Protein AF-A0AA86V4P4-F1 (afdb_monomer_lite)

Secondary structure (DSSP, 8-state):
---------------HHHHHHHIIIIIHHHHHHTS-HHHHT-HHHHHHHHHHHH-S-TT-S--HHHHHHHHHHHHHHHHHHHHHHHHHHHHHHHHHHHHHHHH-TGGGG-HHHHHHHHHHHHHHHHHHHHHHHHHHHHHHHHHHHT--HHHHHTS-----------TT-HHHHHHHHHHHHHHHHHHHHHHHHHHHHHHHHHHHIIIIIHHHHHHHHHHHHHHHHHHHHH-HHHHHHHTPPPHHHHHHHHHHHHHHHHHHHHHHHHHHS-HHHHHHHHHHHHT--------------------------------------------------------------PPP----PPP-PPPPPS-TGGG---PPPHHHHHHHHHHHHHTPPPPTT--SHHHHHHHHHHHHHHHHHHHHHHHHHHHHHHSPPTTTS-HHHHHHHHHHH-SSHHHHHHHHHHHHHHHHHHHHHHHHHHHHH-SSHHHHHHHHHHHHHHHHHHHHHHHHHHHHHHHHHHHHHTSPPPPSSS-EEEEE-STTSSHHHHHHHH-SSPPEEE--TT-SSPEEEEEEEETTEEEEEEEPPPP-SS-GGG--HHHHHHHHHHHHS-EEEEEEE-TTSTTSS-HHHHHHHHHHHHHHTTTS-EEEEE--GGG--S-------SS--HHHHHHHHHHHH-STTPEE--TTT-TTHHHHHHHHHHHHHHHHHHHHHHHHHH--

Structure (mmCIF, N/CA/C/O backbone):
data_AF-A0AA86V4P4-F1
#
_entry.id   AF-A0AA86V4P4-F1
#
loop_
_atom_site.group_PDB
_atom_site.id
_atom_site.type_symbol
_atom_site.label_atom_id
_atom_site.label_alt_id
_atom_site.label_comp_id
_atom_site.label_asym_id
_atom_site.label_entity_id
_atom_site.label_seq_id
_atom_site.pdbx_PDB_ins_code
_atom_site.Cartn_x
_atom_site.Cartn_y
_atom_site.Cartn_z
_atom_site.occupancy
_atom_site.B_iso_or_equiv
_atom_site.auth_seq_id
_atom_site.auth_comp_id
_atom_site.auth_asym_id
_atom_site.auth_atom_id
_atom_site.pdbx_PDB_model_num
ATOM 1 N N . MET A 1 1 ? 21.055 39.978 -2.920 1.00 34.50 1 MET A N 1
ATOM 2 C CA . MET A 1 1 ? 21.758 38.791 -3.452 1.00 34.50 1 MET A CA 1
ATOM 3 C C . MET A 1 1 ? 23.199 38.725 -2.942 1.00 34.50 1 MET A C 1
ATOM 5 O O . MET A 1 1 ? 24.037 38.135 -3.592 1.00 34.50 1 MET A O 1
ATOM 9 N N . GLU A 1 2 ? 23.470 39.254 -1.750 1.00 29.42 2 GLU A N 1
ATOM 10 C CA . GLU A 1 2 ? 24.716 39.113 -0.994 1.00 29.42 2 GLU A CA 1
ATOM 11 C C . GLU A 1 2 ? 24.287 39.222 0.473 1.00 29.42 2 GLU A C 1
ATOM 13 O O . GLU A 1 2 ? 23.502 40.114 0.776 1.00 29.42 2 GLU A O 1
ATOM 18 N N . MET A 1 3 ? 24.691 38.255 1.305 1.00 29.14 3 MET A N 1
ATOM 19 C CA . MET A 1 3 ? 24.527 38.118 2.777 1.00 29.14 3 MET A CA 1
ATOM 20 C C . MET A 1 3 ? 24.176 36.669 3.181 1.00 29.14 3 MET A C 1
ATOM 22 O O . MET A 1 3 ? 23.287 36.419 3.989 1.00 29.14 3 MET A O 1
ATOM 26 N N . PHE A 1 4 ? 24.880 35.684 2.616 1.00 30.17 4 PHE A N 1
ATOM 27 C CA . PHE A 1 4 ? 24.823 34.284 3.059 1.00 30.17 4 PHE A CA 1
ATOM 28 C C . PHE A 1 4 ? 26.221 33.658 3.039 1.00 30.17 4 PHE A C 1
ATOM 30 O O . PHE A 1 4 ? 26.453 32.643 2.398 1.00 30.17 4 PHE A O 1
ATOM 37 N N . PHE A 1 5 ? 27.182 34.267 3.730 1.00 41.94 5 PHE A N 1
ATOM 38 C CA . PHE A 1 5 ? 28.442 33.598 4.051 1.00 41.94 5 PHE A CA 1
ATOM 39 C C . PHE A 1 5 ? 28.986 34.130 5.370 1.00 41.94 5 PHE A C 1
ATOM 41 O O . PHE A 1 5 ? 29.555 35.211 5.401 1.00 41.94 5 PHE A O 1
ATOM 48 N N . GLN A 1 6 ? 28.823 33.350 6.441 1.00 30.56 6 GLN A N 1
ATOM 49 C CA . GLN A 1 6 ? 29.842 33.168 7.478 1.00 30.56 6 GLN A CA 1
ATOM 50 C C . GLN A 1 6 ? 29.371 32.131 8.501 1.00 30.56 6 GLN A C 1
ATOM 52 O O . GLN A 1 6 ? 28.444 32.376 9.262 1.00 30.56 6 GLN A O 1
ATOM 57 N N . GLN A 1 7 ? 30.016 30.965 8.469 1.00 31.89 7 GLN A N 1
ATOM 58 C CA . GLN A 1 7 ? 30.629 30.276 9.611 1.00 31.89 7 GLN A CA 1
ATOM 59 C C . GLN A 1 7 ? 31.214 28.962 9.068 1.00 31.89 7 GLN A C 1
ATOM 61 O O . GLN A 1 7 ? 30.489 28.045 8.689 1.00 31.89 7 GLN A O 1
ATOM 66 N N . GLN A 1 8 ? 32.540 28.927 8.920 1.00 30.81 8 GLN A N 1
ATOM 67 C CA . GLN A 1 8 ? 33.290 27.733 8.538 1.00 30.81 8 GLN A CA 1
ATOM 68 C C . GLN A 1 8 ? 33.701 26.986 9.810 1.00 30.81 8 GLN A C 1
ATOM 70 O O . GLN A 1 8 ? 34.568 27.448 10.545 1.00 30.81 8 GLN A O 1
ATOM 75 N N . GLU A 1 9 ? 33.092 25.826 10.040 1.00 27.73 9 GLU A N 1
ATOM 76 C CA . GLU A 1 9 ? 33.620 24.769 10.909 1.00 27.73 9 GLU A CA 1
ATOM 77 C C . GLU A 1 9 ? 34.351 23.706 10.058 1.00 27.73 9 GLU A C 1
ATOM 79 O O . GLU A 1 9 ? 34.077 23.582 8.857 1.00 27.73 9 GLU A O 1
ATOM 84 N N . PRO A 1 10 ? 35.311 22.950 10.630 1.00 30.06 10 PRO A N 1
ATOM 85 C CA . PRO A 1 10 ? 36.242 22.120 9.868 1.00 30.06 10 PRO A CA 1
ATOM 86 C C . PRO A 1 10 ? 35.530 20.993 9.103 1.00 30.06 10 PRO A C 1
ATOM 88 O O . PRO A 1 10 ? 34.773 20.194 9.654 1.00 30.06 10 PRO A O 1
ATOM 91 N N . VAL A 1 11 ? 35.792 20.928 7.794 1.00 34.50 11 VAL A N 1
ATOM 92 C CA . VAL A 1 11 ? 35.117 20.043 6.835 1.00 34.50 11 VAL A CA 1
ATOM 93 C C . VAL A 1 11 ? 35.563 18.589 7.020 1.00 34.50 11 VAL A C 1
ATOM 95 O O . VAL A 1 11 ? 36.499 18.113 6.378 1.00 34.50 11 VAL A O 1
ATOM 98 N N . ILE A 1 12 ? 34.837 17.847 7.854 1.00 33.47 12 ILE A N 1
ATOM 99 C CA . ILE A 1 12 ? 34.784 16.383 7.778 1.00 33.47 12 ILE A CA 1
ATOM 100 C C . ILE A 1 12 ? 34.126 16.031 6.433 1.00 33.47 12 ILE A C 1
ATOM 102 O O . ILE A 1 12 ? 33.019 16.489 6.138 1.00 33.47 12 ILE A O 1
ATOM 106 N N . ARG A 1 13 ? 34.823 15.270 5.576 1.00 43.09 13 ARG A N 1
ATOM 107 C CA . ARG A 1 13 ? 34.356 14.882 4.230 1.00 43.09 13 ARG A CA 1
ATOM 108 C C . ARG A 1 13 ? 33.060 14.066 4.324 1.00 43.09 13 ARG A C 1
ATOM 110 O O . ARG A 1 13 ? 33.109 12.856 4.510 1.00 43.09 13 ARG A O 1
ATOM 117 N N . ARG A 1 14 ? 31.906 14.717 4.160 1.00 52.22 14 ARG A N 1
ATOM 118 C CA . ARG A 1 14 ? 30.610 14.032 4.047 1.00 52.22 14 ARG A CA 1
ATOM 119 C C . ARG A 1 14 ? 30.372 13.554 2.603 1.00 52.22 14 ARG A C 1
ATOM 121 O O . ARG A 1 14 ? 30.651 14.325 1.675 1.00 52.22 14 ARG A O 1
ATOM 128 N N . PRO A 1 15 ? 29.875 12.324 2.382 1.00 67.62 15 PRO A N 1
ATOM 129 C CA . PRO A 1 15 ? 29.495 11.830 1.059 1.00 67.62 15 PRO A CA 1
ATOM 130 C C . PRO A 1 15 ? 28.423 12.708 0.387 1.00 67.62 15 PRO A C 1
ATOM 132 O O . PRO A 1 15 ? 27.687 13.450 1.036 1.00 67.62 15 PRO A O 1
ATOM 135 N N . GLY A 1 16 ? 28.343 12.648 -0.949 1.00 72.06 16 GLY A N 1
ATOM 136 C CA . GLY A 1 16 ? 27.436 13.488 -1.746 1.00 72.06 16 GLY A CA 1
ATOM 137 C C . GLY A 1 16 ? 25.956 13.350 -1.368 1.00 72.06 16 GLY A C 1
ATOM 138 O O . GLY A 1 16 ? 25.228 14.340 -1.404 1.00 72.06 16 GLY A O 1
ATOM 139 N N . GLY A 1 17 ? 25.541 12.154 -0.936 1.00 79.12 17 GLY A N 1
ATOM 140 C CA . GLY A 1 17 ? 24.194 11.886 -0.425 1.00 79.12 17 GLY A CA 1
ATOM 141 C C . GLY A 1 17 ? 23.857 12.715 0.815 1.00 79.12 17 GLY A C 1
ATOM 142 O O . GLY A 1 17 ? 22.833 13.387 0.826 1.00 79.12 17 GLY A O 1
ATOM 143 N N . ASP A 1 18 ? 24.745 12.771 1.808 1.00 81.62 18 ASP A N 1
ATOM 144 C CA . ASP A 1 18 ? 24.531 13.525 3.055 1.00 81.62 18 ASP A CA 1
ATOM 145 C C . ASP A 1 18 ? 24.339 15.024 2.812 1.00 81.62 18 ASP A C 1
ATOM 147 O O . ASP A 1 18 ? 23.563 15.689 3.499 1.00 81.62 18 ASP A O 1
ATOM 151 N N . ARG A 1 19 ? 25.036 15.579 1.812 1.00 87.31 19 ARG A N 1
ATOM 152 C CA . ARG A 1 19 ? 24.860 16.984 1.417 1.00 87.31 19 ARG A CA 1
ATOM 153 C C . ARG A 1 19 ? 23.470 17.231 0.841 1.00 87.31 19 ARG A C 1
ATOM 155 O O . ARG A 1 19 ? 22.899 18.278 1.120 1.00 87.31 19 ARG A O 1
ATOM 162 N N . ILE A 1 20 ? 22.937 16.280 0.075 1.00 89.94 20 ILE A N 1
ATOM 163 C CA . ILE A 1 20 ? 21.578 16.339 -0.476 1.00 89.94 20 ILE A CA 1
ATOM 164 C C . ILE A 1 20 ? 20.541 16.155 0.643 1.00 89.94 20 ILE A C 1
ATOM 166 O O . ILE A 1 20 ? 19.600 16.940 0.719 1.00 89.94 20 ILE A O 1
ATOM 170 N N . TYR A 1 21 ? 20.744 15.208 1.566 1.00 88.56 21 TYR A N 1
ATOM 171 C CA . TYR A 1 21 ? 19.884 15.050 2.748 1.00 88.56 21 TYR A CA 1
ATOM 172 C C . TYR A 1 21 ? 19.820 16.331 3.580 1.00 88.56 21 TYR A C 1
ATOM 174 O O . TYR A 1 21 ? 18.742 16.764 3.965 1.00 88.56 21 TYR A O 1
ATOM 182 N N . ASN A 1 22 ? 20.946 17.020 3.768 1.00 89.94 22 ASN A N 1
ATOM 183 C CA . ASN A 1 22 ? 20.970 18.299 4.476 1.00 89.94 22 ASN A CA 1
ATOM 184 C C . ASN A 1 22 ? 20.132 19.399 3.788 1.00 89.94 22 ASN A C 1
ATOM 186 O O . ASN A 1 22 ? 19.549 20.242 4.474 1.00 89.94 22 ASN A O 1
ATOM 190 N N . VAL A 1 23 ? 20.047 19.403 2.451 1.00 91.75 23 VAL A N 1
ATOM 191 C CA . VAL A 1 23 ? 19.159 20.326 1.719 1.00 91.75 23 VAL A CA 1
ATOM 192 C C . VAL A 1 23 ? 17.698 20.043 2.083 1.00 91.75 23 VAL A C 1
ATOM 194 O O . VAL A 1 23 ? 16.950 20.971 2.388 1.00 91.75 23 VAL A O 1
ATOM 197 N N . PHE A 1 24 ? 17.298 18.773 2.118 1.00 93.12 24 PHE A N 1
ATOM 198 C CA . PHE A 1 24 ? 15.903 18.386 2.345 1.00 93.12 24 PHE A CA 1
ATOM 199 C C . PHE A 1 24 ? 15.472 18.390 3.813 1.00 93.12 24 PHE A C 1
ATOM 201 O O . PHE A 1 24 ? 14.353 18.800 4.106 1.00 93.12 24 PHE A O 1
ATOM 208 N N . ASP A 1 25 ? 16.340 17.987 4.736 1.00 89.56 25 ASP A N 1
ATOM 209 C CA . ASP A 1 25 ? 15.973 17.814 6.145 1.00 89.56 25 ASP A CA 1
ATOM 210 C C . ASP A 1 25 ? 16.170 19.094 6.961 1.00 89.56 25 ASP A C 1
ATOM 212 O O . ASP A 1 25 ? 15.455 19.318 7.940 1.00 89.56 25 ASP A O 1
ATOM 216 N N . ASN A 1 26 ? 17.086 19.971 6.530 1.00 89.62 26 ASN A N 1
ATOM 217 C CA . ASN A 1 26 ? 17.422 21.194 7.258 1.00 89.62 26 ASN A CA 1
ATOM 218 C C . ASN A 1 26 ? 17.078 22.462 6.471 1.00 89.62 26 ASN A C 1
ATOM 220 O O . ASN A 1 26 ? 16.344 23.312 6.980 1.00 89.62 26 ASN A O 1
ATOM 224 N N . GLN A 1 27 ? 17.578 22.612 5.239 1.00 91.88 27 GLN A N 1
ATOM 225 C CA . GLN A 1 27 ? 17.449 23.877 4.500 1.00 91.88 27 GLN A CA 1
ATOM 226 C C . GLN A 1 27 ? 16.012 24.146 4.042 1.00 91.88 27 GLN A C 1
ATOM 228 O O . GLN A 1 27 ? 15.493 25.232 4.302 1.00 91.88 27 GLN A O 1
ATOM 233 N N . LEU A 1 28 ? 15.347 23.162 3.428 1.00 92.19 28 LEU A N 1
ATOM 234 C CA . LEU A 1 28 ? 13.962 23.298 2.972 1.00 92.19 28 LEU A CA 1
ATOM 235 C C . LEU A 1 28 ? 12.998 23.570 4.150 1.00 92.19 28 LEU A C 1
ATOM 237 O O . LEU A 1 28 ? 12.314 24.592 4.114 1.00 92.19 28 LEU A O 1
ATOM 241 N N . PRO A 1 29 ? 12.982 22.791 5.252 1.00 91.44 29 PRO A N 1
ATOM 242 C CA . PRO A 1 29 ? 12.115 23.075 6.398 1.00 91.44 29 PRO A CA 1
ATOM 243 C C . PRO A 1 29 ? 12.426 24.406 7.088 1.00 91.44 29 PRO A C 1
ATOM 245 O O . PRO A 1 29 ? 11.527 25.054 7.625 1.00 91.44 29 PRO A O 1
ATOM 248 N N . ALA A 1 30 ? 13.689 24.846 7.100 1.00 91.44 30 ALA A N 1
ATOM 249 C CA . ALA A 1 30 ? 14.042 26.172 7.600 1.00 91.44 30 ALA A CA 1
ATOM 250 C C . ALA A 1 30 ? 13.524 27.292 6.684 1.00 91.44 30 ALA A C 1
ATOM 252 O O . ALA A 1 30 ? 13.058 28.310 7.190 1.00 91.44 30 ALA A O 1
ATOM 253 N N . ALA A 1 31 ? 13.572 27.110 5.362 1.00 91.81 31 ALA A N 1
ATOM 254 C CA . ALA A 1 31 ? 13.039 28.066 4.395 1.00 91.81 31 ALA A CA 1
ATOM 255 C C . ALA A 1 31 ? 11.508 28.167 4.479 1.00 91.81 31 ALA A C 1
ATOM 257 O O . ALA A 1 31 ? 10.981 29.276 4.502 1.00 91.81 31 ALA A O 1
ATOM 258 N N . LEU A 1 32 ? 10.808 27.035 4.619 1.00 91.69 32 LEU A N 1
ATOM 259 C CA . LEU A 1 32 ? 9.350 26.993 4.789 1.00 91.69 32 LEU A CA 1
ATOM 260 C C . LEU A 1 32 ? 8.890 27.706 6.072 1.00 91.69 32 LEU A C 1
ATOM 262 O O . LEU A 1 32 ? 7.901 28.431 6.047 1.00 91.69 32 LEU A O 1
ATOM 266 N N . ARG A 1 33 ? 9.636 27.572 7.179 1.00 88.88 33 ARG A N 1
ATOM 267 C CA . ARG A 1 33 ? 9.331 28.265 8.448 1.00 88.88 33 ARG A CA 1
ATOM 268 C C . ARG A 1 33 ? 9.560 29.777 8.411 1.00 88.88 33 ARG A C 1
ATOM 270 O O . ARG A 1 33 ? 8.993 30.486 9.228 1.00 88.88 33 ARG A O 1
ATOM 277 N N . LYS A 1 34 ? 10.410 30.271 7.506 1.00 91.25 34 LYS A N 1
ATOM 278 C CA . LYS A 1 34 ? 10.730 31.704 7.371 1.00 91.25 34 LYS A CA 1
ATOM 279 C C . LYS A 1 34 ? 9.766 32.455 6.448 1.00 91.25 34 LYS A C 1
ATOM 281 O O . LYS A 1 34 ? 9.972 33.643 6.202 1.00 91.25 34 LYS A O 1
ATOM 286 N N . LEU A 1 35 ? 8.756 31.780 5.900 1.00 92.19 35 LEU A N 1
ATOM 287 C CA . LEU A 1 35 ? 7.788 32.407 5.010 1.00 92.19 35 LEU A CA 1
ATOM 288 C C . LEU A 1 35 ? 6.910 33.415 5.775 1.00 92.19 35 LEU A C 1
ATOM 290 O O . LEU A 1 35 ? 6.546 33.166 6.924 1.00 92.19 35 LEU A O 1
ATOM 294 N N . PRO A 1 36 ? 6.550 34.558 5.163 1.00 90.94 36 PRO A N 1
ATOM 295 C CA . PRO A 1 36 ? 5.905 35.675 5.854 1.00 90.94 36 PRO A CA 1
ATOM 296 C C . PRO A 1 36 ? 4.386 35.475 6.046 1.00 90.94 36 PRO A C 1
ATOM 298 O O . PRO A 1 36 ? 3.598 36.387 5.779 1.00 90.94 36 PRO A O 1
ATOM 301 N N . PHE A 1 37 ? 3.953 34.295 6.507 1.00 90.62 37 PHE A N 1
ATOM 302 C CA . PHE A 1 37 ? 2.530 33.968 6.653 1.00 90.62 37 PHE A CA 1
ATOM 303 C C . PHE A 1 37 ? 1.825 34.809 7.719 1.00 90.62 37 PHE A C 1
ATOM 305 O O . PHE A 1 37 ? 0.683 35.199 7.499 1.00 90.62 37 PHE A O 1
ATOM 312 N N . ASP A 1 38 ? 2.509 35.198 8.798 1.00 86.19 38 ASP A N 1
ATOM 313 C CA . ASP A 1 38 ? 1.937 36.075 9.832 1.00 86.19 38 ASP A CA 1
ATOM 314 C C . ASP A 1 38 ? 1.553 37.453 9.275 1.00 86.19 38 ASP A C 1
ATOM 316 O O . ASP A 1 38 ? 0.522 38.030 9.624 1.00 86.19 38 ASP A O 1
ATOM 320 N N . ARG A 1 39 ? 2.368 37.979 8.351 1.00 89.88 39 ARG A N 1
ATOM 321 C CA . ARG A 1 39 ? 2.082 39.243 7.663 1.00 89.88 39 ARG A CA 1
ATOM 322 C C . ARG A 1 39 ? 0.961 39.065 6.641 1.00 89.88 39 ARG A C 1
ATOM 324 O O . ARG A 1 39 ? 0.062 39.905 6.573 1.00 89.88 39 ARG A O 1
ATOM 331 N N . HIS A 1 40 ? 1.008 37.980 5.867 1.00 90.31 40 HIS A N 1
ATOM 332 C CA . HIS A 1 40 ? 0.013 37.664 4.838 1.00 90.31 40 HIS A CA 1
ATOM 333 C C . HIS A 1 40 ? -1.383 37.418 5.426 1.00 90.31 40 HIS A C 1
ATOM 335 O O . HIS A 1 40 ? -2.375 37.893 4.881 1.00 90.31 40 HIS A O 1
ATOM 341 N N . LEU A 1 41 ? -1.466 36.749 6.575 1.00 90.56 41 LEU A N 1
ATOM 342 C CA . LEU A 1 41 ? -2.714 36.434 7.277 1.00 90.56 41 LEU A CA 1
ATOM 343 C C . LEU A 1 41 ? -3.045 37.433 8.395 1.00 90.56 41 LEU A C 1
ATOM 345 O O . LEU A 1 41 ? -3.909 37.171 9.232 1.00 90.56 41 LEU A O 1
ATOM 349 N N . SER A 1 42 ? -2.388 38.597 8.403 1.00 91.88 42 SER A N 1
ATOM 350 C CA . SER A 1 42 ? -2.727 39.683 9.321 1.00 91.88 42 SER A CA 1
ATOM 351 C C . SER A 1 42 ? -4.172 40.143 9.108 1.00 91.88 42 SER A C 1
ATOM 353 O O . SER A 1 42 ? -4.671 40.192 7.982 1.00 91.88 42 SER A O 1
ATOM 355 N N . LEU A 1 43 ? -4.854 40.530 10.189 1.00 87.06 43 LEU A N 1
ATOM 356 C CA . LEU A 1 43 ? -6.275 40.897 10.125 1.00 87.06 43 LEU A CA 1
ATOM 357 C C . LEU A 1 43 ? -6.565 42.051 9.167 1.00 87.06 43 LEU A C 1
ATOM 359 O O . LEU A 1 43 ? -7.592 42.048 8.492 1.00 87.06 43 LEU A O 1
ATOM 363 N N . GLN A 1 44 ? -5.643 43.008 9.073 1.00 88.00 44 GLN A N 1
ATOM 364 C CA . GLN A 1 44 ? -5.741 44.119 8.131 1.00 88.00 44 GLN A CA 1
ATOM 365 C C . GLN A 1 44 ? -5.709 43.627 6.678 1.00 88.00 44 GLN A C 1
ATOM 367 O O . GLN A 1 44 ? -6.533 44.055 5.871 1.00 88.00 44 GLN A O 1
ATOM 372 N N . ASN A 1 45 ? -4.805 42.695 6.354 1.00 89.31 45 ASN A N 1
ATOM 373 C CA . ASN A 1 45 ? -4.689 42.151 5.005 1.00 89.31 45 ASN A CA 1
ATOM 374 C C . ASN A 1 45 ? -5.866 41.232 4.658 1.00 89.31 45 ASN A C 1
ATOM 376 O O . ASN A 1 45 ? -6.443 41.360 3.584 1.00 89.31 45 ASN A O 1
ATOM 380 N N . VAL A 1 46 ? -6.283 40.362 5.582 1.00 88.31 46 VAL A N 1
ATOM 381 C CA . VAL A 1 46 ? -7.426 39.458 5.372 1.00 88.31 46 VAL A CA 1
ATOM 382 C C . VAL A 1 46 ? -8.713 40.248 5.152 1.00 88.31 46 VAL A C 1
ATOM 384 O O . VAL A 1 46 ? -9.441 39.975 4.200 1.00 88.31 46 VAL A O 1
ATOM 387 N N . ARG A 1 47 ? -8.961 41.286 5.962 1.00 86.62 47 ARG A N 1
ATOM 388 C CA . ARG A 1 47 ? -10.103 42.188 5.767 1.00 86.62 47 ARG A CA 1
ATOM 389 C C . ARG A 1 47 ? -10.062 42.851 4.394 1.00 86.62 47 ARG A C 1
ATOM 391 O O . ARG A 1 47 ? -11.088 42.874 3.719 1.00 86.62 47 ARG A O 1
ATOM 398 N N . LYS A 1 48 ? -8.901 43.369 3.983 1.00 88.00 48 LYS A N 1
ATOM 399 C CA . LYS A 1 48 ? -8.715 44.015 2.679 1.00 88.00 48 LYS A CA 1
ATOM 400 C C . LYS A 1 48 ? -9.009 43.046 1.528 1.00 88.00 48 LYS A C 1
ATOM 402 O O . LYS A 1 48 ? -9.904 43.311 0.736 1.00 88.00 48 LYS A O 1
ATOM 407 N N . VAL A 1 49 ? -8.320 41.905 1.484 1.00 88.31 49 VAL A N 1
ATOM 408 C CA . VAL A 1 49 ? -8.408 40.932 0.382 1.00 88.31 49 VAL A CA 1
ATOM 409 C C . VAL A 1 49 ? -9.810 40.341 0.251 1.00 88.31 49 VAL A C 1
ATOM 411 O O . VAL A 1 49 ? -10.319 40.236 -0.861 1.00 88.31 49 VAL A O 1
ATOM 414 N N . VAL A 1 50 ? -10.455 39.984 1.366 1.00 84.75 50 VAL A N 1
ATOM 415 C CA . VAL A 1 50 ? -11.815 39.422 1.346 1.00 84.75 50 VAL A CA 1
ATOM 416 C C . VAL A 1 50 ? -12.835 40.482 0.919 1.00 84.75 50 VAL A C 1
ATOM 418 O O . VAL A 1 50 ? -13.683 40.204 0.076 1.00 84.75 50 VAL A O 1
ATOM 421 N N . SER A 1 51 ? -12.720 41.717 1.424 1.00 82.88 51 SER A N 1
ATOM 422 C CA . SER A 1 51 ? -13.640 42.804 1.046 1.00 82.88 51 SER A CA 1
ATOM 423 C C . SER A 1 51 ? -13.476 43.232 -0.418 1.00 82.88 51 SER A C 1
ATOM 425 O O . SER A 1 51 ? -14.458 43.593 -1.055 1.00 82.88 51 SER A O 1
ATOM 427 N N . GLU A 1 52 ? -12.258 43.180 -0.966 1.00 85.50 52 GLU A N 1
ATOM 428 C CA . GLU A 1 52 ? -11.967 43.470 -2.380 1.00 85.50 52 GLU A CA 1
ATOM 429 C C . GLU A 1 52 ? -12.369 42.330 -3.334 1.00 85.50 52 GLU A C 1
ATOM 431 O O . GLU A 1 52 ? -12.534 42.562 -4.532 1.00 85.50 52 GLU A O 1
ATOM 436 N N . ALA A 1 53 ? -12.468 41.090 -2.843 1.00 83.62 53 ALA A N 1
ATOM 437 C CA . ALA A 1 53 ? -12.802 39.920 -3.656 1.00 83.62 53 ALA A CA 1
ATOM 438 C C . ALA A 1 53 ? -14.310 39.644 -3.711 1.00 83.62 53 ALA A C 1
ATOM 440 O O . ALA A 1 53 ? -14.840 39.446 -4.801 1.00 83.62 53 ALA A O 1
ATOM 441 N N . ASP A 1 54 ? -14.981 39.644 -2.556 1.00 77.38 54 ASP A N 1
ATOM 442 C CA . ASP A 1 54 ? -16.398 39.272 -2.426 1.00 77.38 54 ASP A CA 1
ATOM 443 C C . ASP A 1 54 ? -17.314 40.474 -2.099 1.00 77.38 54 ASP A C 1
ATOM 445 O O . ASP A 1 54 ? -18.536 40.348 -2.116 1.00 77.38 54 ASP A O 1
ATOM 449 N N . GLY A 1 55 ? -16.751 41.655 -1.813 1.00 71.19 55 GLY A N 1
ATOM 450 C CA . GLY A 1 55 ? -17.499 42.812 -1.306 1.00 71.19 55 GLY A CA 1
ATOM 451 C C . GLY A 1 55 ? -17.761 42.748 0.209 1.00 71.19 55 GLY A C 1
ATOM 452 O O . GLY A 1 55 ? -17.534 41.734 0.869 1.00 71.19 55 GLY A O 1
ATOM 453 N N . TYR A 1 56 ? -18.240 43.847 0.809 1.00 60.78 56 TYR A N 1
ATOM 454 C CA . TYR A 1 56 ? -18.599 43.869 2.237 1.00 60.78 56 TYR A CA 1
ATOM 455 C C . TYR A 1 56 ? -19.947 43.170 2.464 1.00 60.78 56 TYR A C 1
ATOM 457 O O . TYR A 1 56 ? -21.006 43.793 2.391 1.00 60.78 56 TYR A O 1
ATOM 465 N N . GLN A 1 57 ? -19.913 41.862 2.731 1.00 63.00 57 GLN A N 1
ATOM 466 C CA . GLN A 1 57 ? -21.104 41.055 3.014 1.00 63.00 57 GLN A CA 1
ATOM 467 C C . GLN A 1 57 ? -20.891 40.189 4.270 1.00 63.00 57 GLN A C 1
ATOM 469 O O . GLN A 1 57 ? -20.527 39.020 4.165 1.00 63.00 57 GLN A O 1
ATOM 474 N N . PRO A 1 58 ? -21.158 40.726 5.479 1.00 54.19 58 PRO A N 1
ATOM 475 C CA . PRO A 1 58 ? -20.992 40.003 6.751 1.00 54.19 58 PRO A CA 1
ATOM 476 C C . PRO A 1 58 ? -21.862 38.742 6.893 1.00 54.19 58 PRO A C 1
ATOM 478 O O . PRO A 1 58 ? -21.672 37.965 7.822 1.00 54.19 58 PRO A O 1
ATOM 481 N N . HIS A 1 59 ? -22.837 38.568 5.995 1.00 55.22 59 HIS A N 1
ATOM 482 C CA . HIS A 1 59 ? -23.840 37.506 6.018 1.00 55.22 59 HIS A CA 1
ATOM 483 C C . HIS A 1 59 ? -23.529 36.358 5.043 1.00 55.22 59 HIS A C 1
ATOM 485 O O . HIS A 1 59 ? -24.317 35.416 4.959 1.00 55.22 59 HIS A O 1
ATOM 491 N N . LEU A 1 60 ? -22.424 36.418 4.283 1.00 58.59 60 LEU A N 1
ATOM 492 C CA . LEU A 1 60 ? -22.041 35.291 3.434 1.00 58.59 60 LEU A CA 1
ATOM 493 C C . LEU A 1 60 ? -21.596 34.116 4.302 1.00 58.59 60 LEU A C 1
ATOM 495 O O . LEU A 1 60 ? -20.675 34.232 5.104 1.00 58.59 60 LEU A O 1
ATOM 499 N N . ILE A 1 61 ? -22.227 32.964 4.086 1.00 55.19 61 ILE A N 1
ATOM 500 C CA . ILE A 1 61 ? -21.919 31.717 4.794 1.00 55.19 61 ILE A CA 1
ATOM 501 C C . ILE A 1 61 ? -20.476 31.246 4.487 1.00 55.19 61 ILE A C 1
ATOM 503 O O . ILE A 1 61 ? -19.867 30.594 5.332 1.00 55.19 61 ILE A O 1
ATOM 507 N N . ALA A 1 62 ? -19.902 31.618 3.329 1.00 59.91 62 ALA A N 1
ATOM 508 C CA . ALA A 1 62 ? -18.483 31.433 2.998 1.00 59.91 62 ALA A CA 1
ATOM 509 C C . ALA A 1 62 ? -18.020 32.369 1.846 1.00 59.91 62 ALA A C 1
ATOM 511 O O . ALA A 1 62 ? -18.495 32.197 0.724 1.00 59.91 62 ALA A O 1
ATOM 512 N N . PRO A 1 63 ? -17.099 33.331 2.065 1.00 69.50 63 PRO A N 1
ATOM 513 C CA . PRO A 1 63 ? -16.541 34.186 1.003 1.00 69.50 63 PRO A CA 1
ATOM 514 C C . PRO A 1 63 ? -15.520 33.427 0.130 1.00 69.50 63 PRO A C 1
ATOM 516 O O . PRO A 1 63 ? -14.310 33.458 0.373 1.00 69.50 63 PRO A O 1
ATOM 519 N N . GLU A 1 64 ? -16.011 32.665 -0.850 1.00 76.19 64 GLU A N 1
ATOM 520 C CA . GLU A 1 64 ? -15.201 31.729 -1.646 1.00 76.19 64 GLU A CA 1
ATOM 521 C C . GLU A 1 64 ? -14.043 32.404 -2.403 1.00 76.19 64 GLU A C 1
ATOM 523 O O . GLU A 1 64 ? -12.943 31.840 -2.460 1.00 76.19 64 GLU A O 1
ATOM 528 N N . GLN A 1 65 ? -14.240 33.605 -2.965 1.00 80.56 65 GLN A N 1
ATOM 529 C CA . GLN A 1 65 ? -13.187 34.273 -3.743 1.00 80.56 65 GLN A CA 1
ATOM 530 C C . GLN A 1 65 ? -12.094 34.851 -2.842 1.00 80.56 65 GLN A C 1
ATOM 532 O O . GLN A 1 65 ? -10.912 34.797 -3.192 1.00 80.56 65 GLN A O 1
ATOM 537 N N . GLY A 1 66 ? -12.456 35.347 -1.662 1.00 84.00 66 GLY A N 1
ATOM 538 C CA . GLY A 1 66 ? -11.534 35.831 -0.644 1.00 84.00 66 GLY A CA 1
ATOM 539 C C . GLY A 1 66 ? -10.628 34.719 -0.125 1.00 84.00 66 GLY A C 1
ATOM 540 O O . GLY A 1 66 ? -9.410 34.897 -0.072 1.00 84.00 66 GLY A O 1
ATOM 541 N N . TYR A 1 67 ? -11.189 33.543 0.175 1.00 83.94 67 TYR A N 1
ATOM 542 C CA . TYR A 1 67 ? -10.390 32.362 0.520 1.00 83.94 67 TYR A CA 1
ATOM 543 C C . TYR A 1 67 ? -9.454 31.955 -0.622 1.00 83.94 67 TYR A C 1
ATOM 545 O O . TYR A 1 67 ? -8.264 31.746 -0.379 1.00 83.94 67 TYR A O 1
ATOM 553 N N . ARG A 1 68 ? -9.958 31.876 -1.862 1.00 84.75 68 ARG A N 1
ATOM 554 C CA . ARG A 1 68 ? -9.147 31.494 -3.028 1.00 84.75 68 ARG A CA 1
ATOM 555 C C . ARG A 1 68 ? -7.961 32.443 -3.222 1.00 84.75 68 ARG A C 1
ATOM 557 O O . ARG A 1 68 ? -6.830 31.973 -3.293 1.00 84.75 68 ARG A O 1
ATOM 564 N N . ARG A 1 69 ? -8.181 33.763 -3.192 1.00 86.75 69 ARG A N 1
ATOM 565 C CA . ARG A 1 69 ? -7.101 34.762 -3.324 1.00 86.75 69 ARG A CA 1
ATOM 566 C C . ARG A 1 69 ? -6.093 34.714 -2.176 1.00 86.75 69 ARG A C 1
ATOM 568 O O . ARG A 1 69 ? -4.892 34.842 -2.414 1.00 86.75 69 ARG A O 1
ATOM 575 N N . LEU A 1 70 ? -6.554 34.535 -0.935 1.00 88.38 70 LEU A N 1
ATOM 576 C CA . LEU A 1 70 ? -5.660 34.408 0.221 1.00 88.38 70 LEU A CA 1
ATOM 577 C C . LEU A 1 70 ? -4.775 33.163 0.111 1.00 88.38 70 LEU A C 1
ATOM 579 O O . LEU A 1 70 ? -3.579 33.243 0.396 1.00 88.38 70 LEU A O 1
ATOM 583 N N . ILE A 1 71 ? -5.344 32.041 -0.329 1.00 87.50 71 ILE A N 1
ATOM 584 C CA . ILE A 1 71 ? -4.619 30.783 -0.507 1.00 87.50 71 ILE A CA 1
ATOM 585 C C . ILE A 1 71 ? -3.652 30.881 -1.690 1.00 87.50 71 ILE A C 1
ATOM 587 O O . ILE A 1 71 ? -2.478 30.587 -1.512 1.00 87.50 71 ILE A O 1
ATOM 591 N N . GLU A 1 72 ? -4.074 31.366 -2.858 1.00 86.81 72 GLU A N 1
ATOM 592 C CA . GLU A 1 72 ? -3.190 31.565 -4.019 1.00 86.81 72 GLU A CA 1
ATOM 593 C C . GLU A 1 72 ? -2.005 32.485 -3.690 1.00 86.81 72 GLU A C 1
ATOM 595 O O . GLU A 1 7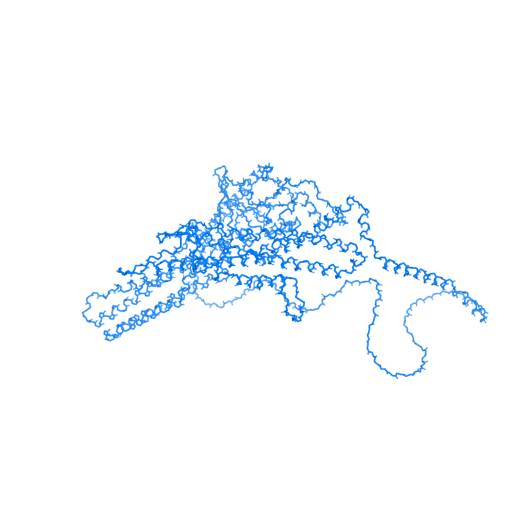2 ? -0.855 32.158 -3.996 1.00 86.81 72 GLU A O 1
ATOM 600 N N . GLY A 1 73 ? -2.264 33.596 -2.991 1.00 88.06 73 GLY A N 1
ATOM 601 C CA . GLY A 1 73 ? -1.216 34.501 -2.521 1.00 88.06 73 GLY A CA 1
ATOM 602 C C . GLY A 1 73 ? -0.250 33.832 -1.540 1.00 88.06 73 GLY A C 1
ATOM 603 O O . GLY A 1 73 ? 0.956 34.059 -1.613 1.00 88.06 73 GLY A O 1
ATOM 604 N N . ALA A 1 74 ? -0.755 32.960 -0.662 1.00 89.19 74 ALA A N 1
ATOM 605 C CA . ALA A 1 74 ? 0.083 32.198 0.257 1.00 89.19 74 ALA A CA 1
ATOM 606 C C . ALA A 1 74 ? 0.921 31.137 -0.474 1.00 89.19 74 ALA A C 1
ATOM 608 O O . ALA A 1 74 ? 2.107 30.973 -0.183 1.00 89.19 74 ALA A O 1
ATOM 609 N N . LEU A 1 75 ? 0.328 30.444 -1.448 1.00 87.12 75 LEU A N 1
ATOM 610 C CA . LEU A 1 75 ? 0.983 29.380 -2.202 1.00 87.12 75 LEU A CA 1
ATOM 611 C C . LEU A 1 75 ? 2.126 29.901 -3.079 1.00 87.12 75 LEU A C 1
ATOM 613 O O . LEU A 1 75 ? 3.144 29.221 -3.234 1.00 87.12 75 LEU A O 1
ATOM 617 N N . GLY A 1 76 ? 2.020 31.139 -3.568 1.00 89.19 76 GLY A N 1
ATOM 618 C CA . GLY A 1 76 ? 3.104 31.816 -4.281 1.00 89.19 76 GLY A CA 1
ATOM 619 C C . GLY A 1 76 ? 4.422 31.854 -3.494 1.00 89.19 76 GLY A C 1
ATOM 620 O O . GLY A 1 76 ? 5.494 31.725 -4.090 1.00 89.19 76 GLY A O 1
ATOM 621 N N . TYR A 1 77 ? 4.366 31.932 -2.159 1.00 92.00 77 TYR A N 1
ATOM 622 C CA . TYR A 1 77 ? 5.561 31.937 -1.311 1.00 92.00 77 TYR A CA 1
ATOM 623 C C . TYR A 1 77 ? 6.307 30.594 -1.281 1.00 92.00 77 TYR A C 1
ATOM 625 O O . TYR A 1 77 ? 7.512 30.590 -1.029 1.00 92.00 77 TYR A O 1
ATOM 633 N N . PHE A 1 78 ? 5.655 29.464 -1.583 1.00 93.19 78 PHE A N 1
ATOM 634 C CA . PHE A 1 78 ? 6.309 28.146 -1.619 1.00 93.19 78 PHE A CA 1
ATOM 635 C C . PHE A 1 78 ? 7.177 27.924 -2.862 1.00 93.19 78 PHE A C 1
ATOM 637 O O . PHE A 1 78 ? 8.085 27.090 -2.828 1.00 93.19 78 PHE A O 1
ATOM 644 N N . ARG A 1 79 ? 6.957 28.693 -3.937 1.00 92.75 79 ARG A N 1
ATOM 645 C CA . ARG A 1 79 ? 7.749 28.588 -5.173 1.00 92.75 79 ARG A CA 1
ATOM 646 C C . ARG A 1 79 ? 9.234 28.852 -4.918 1.00 92.75 79 ARG A C 1
ATOM 648 O O . ARG A 1 79 ? 10.071 28.075 -5.359 1.00 92.75 79 ARG A O 1
ATOM 655 N N . GLY A 1 80 ? 9.563 29.881 -4.133 1.00 93.50 80 GLY A N 1
ATOM 656 C CA . GLY A 1 80 ? 10.950 30.235 -3.806 1.00 93.50 80 GLY A CA 1
ATOM 657 C C . GLY A 1 80 ? 11.730 29.096 -3.125 1.00 93.50 80 GLY A C 1
ATOM 658 O O . GLY A 1 80 ? 12.747 28.661 -3.664 1.00 93.50 80 GLY A O 1
ATOM 659 N N . PRO A 1 81 ? 11.265 28.564 -1.977 1.00 94.50 81 PRO A N 1
ATOM 660 C CA . PRO A 1 81 ? 11.887 27.413 -1.318 1.00 94.50 81 PRO A CA 1
ATOM 661 C C . PRO A 1 81 ? 11.981 26.153 -2.193 1.00 94.50 81 PRO A C 1
ATOM 663 O O . PRO A 1 81 ? 12.975 25.424 -2.112 1.00 94.50 81 PRO A O 1
ATOM 666 N N . ALA A 1 82 ? 10.978 25.898 -3.040 1.00 94.25 82 ALA A N 1
ATOM 667 C CA . ALA A 1 82 ? 10.987 24.769 -3.967 1.00 94.25 82 ALA A CA 1
ATOM 668 C C . ALA A 1 82 ? 12.095 24.911 -5.027 1.00 94.25 82 ALA A C 1
ATOM 670 O O . ALA A 1 82 ? 12.881 23.982 -5.224 1.00 94.25 82 ALA A O 1
ATOM 671 N N . GLU A 1 83 ? 12.215 26.084 -5.655 1.00 95.00 83 GLU A N 1
ATOM 672 C CA . GLU A 1 83 ? 13.284 26.387 -6.616 1.00 95.00 83 GLU A CA 1
ATOM 673 C C . GLU A 1 83 ? 14.671 26.354 -5.962 1.00 95.00 83 GLU A C 1
ATOM 675 O O . GLU A 1 83 ? 15.588 25.724 -6.484 1.00 95.00 83 GLU A O 1
ATOM 680 N N . ALA A 1 84 ? 14.817 26.943 -4.774 1.00 93.94 84 ALA A N 1
ATOM 681 C CA . ALA A 1 84 ? 16.085 26.945 -4.048 1.00 93.94 84 ALA A CA 1
ATOM 682 C C . ALA A 1 84 ? 16.572 25.522 -3.717 1.00 93.94 84 ALA A C 1
ATOM 684 O O . ALA A 1 84 ? 17.770 25.243 -3.770 1.00 93.94 84 ALA A O 1
ATOM 685 N N . SER A 1 85 ? 15.650 24.602 -3.420 1.00 95.25 85 SER A N 1
ATOM 686 C CA . SER A 1 85 ? 15.977 23.193 -3.158 1.00 95.25 85 SER A CA 1
ATOM 687 C C . SER A 1 85 ? 16.469 22.475 -4.419 1.00 95.25 85 SER A C 1
ATOM 689 O O . SER A 1 85 ? 17.434 21.713 -4.366 1.00 95.25 85 SER A O 1
ATOM 691 N N . VAL A 1 86 ? 15.834 22.748 -5.563 1.00 96.44 86 VAL A N 1
ATOM 692 C CA . VAL A 1 86 ? 16.245 22.263 -6.893 1.00 96.44 86 VAL A CA 1
ATOM 693 C C . VAL A 1 86 ? 17.656 22.761 -7.231 1.00 96.44 86 VAL A C 1
ATOM 695 O O . VAL A 1 86 ? 18.497 21.966 -7.657 1.00 96.44 86 VAL A O 1
ATOM 698 N N . ASP A 1 87 ? 17.924 24.047 -7.005 1.00 96.00 87 ASP A N 1
ATOM 699 C CA . ASP A 1 87 ? 19.205 24.693 -7.306 1.00 96.00 87 ASP A CA 1
ATOM 700 C C . ASP A 1 87 ? 20.337 24.180 -6.409 1.00 96.00 87 ASP A C 1
ATOM 702 O O . ASP A 1 87 ? 21.432 23.875 -6.894 1.00 96.00 87 ASP A O 1
ATOM 706 N N . ALA A 1 88 ? 20.068 24.019 -5.111 1.00 94.81 88 ALA A N 1
ATOM 707 C CA . ALA A 1 88 ? 21.034 23.499 -4.151 1.00 94.81 88 ALA A CA 1
ATOM 708 C C . ALA A 1 88 ? 21.471 22.065 -4.495 1.00 94.81 88 ALA A C 1
ATOM 710 O O . ALA A 1 88 ? 22.660 21.745 -4.414 1.00 94.81 88 ALA A O 1
ATOM 711 N N . VAL A 1 89 ? 20.542 21.207 -4.931 1.00 95.56 89 VAL A N 1
ATOM 712 C CA . VAL A 1 89 ? 20.872 19.840 -5.368 1.00 95.56 89 VAL A CA 1
ATOM 713 C C . VAL A 1 89 ? 21.671 19.847 -6.670 1.00 95.56 89 VAL A C 1
ATOM 715 O O . VAL A 1 89 ? 22.691 19.156 -6.740 1.00 95.56 89 VAL A O 1
ATOM 718 N N . ASN A 1 90 ? 21.298 20.667 -7.659 1.00 95.62 90 ASN A N 1
ATOM 719 C CA . ASN A 1 90 ? 22.075 20.799 -8.897 1.00 95.62 90 ASN A CA 1
ATOM 720 C C . ASN A 1 90 ? 23.520 21.240 -8.614 1.00 95.62 90 ASN A C 1
ATOM 722 O O . ASN A 1 90 ? 24.465 20.683 -9.171 1.00 95.62 90 ASN A O 1
ATOM 726 N N . PHE A 1 91 ? 23.712 22.190 -7.695 1.00 94.88 91 PHE A N 1
ATOM 727 C CA . PHE A 1 91 ? 25.045 22.619 -7.274 1.00 94.88 91 PHE A CA 1
ATOM 728 C C . PHE A 1 91 ? 25.864 21.468 -6.671 1.00 94.88 91 PHE A C 1
ATOM 730 O O . PHE A 1 91 ? 27.037 21.297 -7.010 1.00 94.88 91 PHE A O 1
ATOM 737 N N . VAL A 1 92 ? 25.257 20.641 -5.810 1.00 93.50 92 VAL A N 1
ATOM 738 C CA . VAL A 1 92 ? 25.932 19.459 -5.250 1.00 93.50 92 VAL A CA 1
ATOM 739 C C . VAL A 1 92 ? 26.335 18.482 -6.357 1.00 93.50 92 VAL A C 1
ATOM 741 O O . VAL A 1 92 ? 27.469 18.004 -6.339 1.00 93.50 92 VAL A O 1
ATOM 744 N N . LEU A 1 93 ? 25.459 18.216 -7.330 1.00 92.81 93 LEU A N 1
ATOM 745 C CA . LEU A 1 93 ? 25.748 17.313 -8.450 1.00 92.81 93 LEU A CA 1
ATOM 746 C C . LEU A 1 93 ? 26.881 17.838 -9.345 1.00 92.81 93 LEU A C 1
ATOM 748 O O . LEU A 1 93 ? 27.807 17.084 -9.647 1.00 92.81 93 LEU A O 1
ATOM 752 N N . LYS A 1 94 ? 26.869 19.129 -9.700 1.00 92.62 94 LYS A N 1
ATOM 753 C CA . LYS A 1 94 ? 27.951 19.766 -10.474 1.00 92.62 94 LYS A CA 1
ATOM 754 C C . LYS A 1 94 ? 29.293 19.689 -9.747 1.00 92.62 94 LYS A C 1
ATOM 756 O O . LYS A 1 94 ? 30.304 19.332 -10.349 1.00 92.62 94 LYS A O 1
ATOM 761 N N . GLU A 1 95 ? 29.305 19.945 -8.440 1.00 91.81 95 GLU A N 1
ATOM 762 C CA . GLU A 1 95 ? 30.519 19.821 -7.627 1.00 91.81 95 GLU A CA 1
ATOM 763 C C . GLU A 1 95 ? 31.050 18.385 -7.563 1.00 91.81 95 GLU A C 1
ATOM 765 O O . GLU A 1 95 ? 32.265 18.185 -7.565 1.00 91.81 95 GLU A O 1
ATOM 770 N N . LEU A 1 96 ? 30.170 17.380 -7.509 1.00 90.25 96 LEU A N 1
ATOM 771 C CA . LEU A 1 96 ? 30.578 15.973 -7.535 1.00 90.25 96 LEU A CA 1
ATOM 772 C C . LEU A 1 96 ? 31.234 15.616 -8.870 1.00 90.25 96 LEU A C 1
ATOM 774 O O . LEU A 1 96 ? 32.339 15.080 -8.866 1.00 90.25 96 LEU A O 1
ATOM 778 N N . VAL A 1 97 ? 30.612 15.987 -9.993 1.00 89.56 97 VAL A N 1
ATOM 779 C CA . VAL A 1 97 ? 31.175 15.770 -11.335 1.00 89.56 97 VAL A CA 1
ATOM 780 C C . VAL A 1 97 ? 32.534 16.453 -11.474 1.00 89.56 97 VAL A C 1
ATOM 782 O O . VAL A 1 97 ? 33.507 15.814 -11.873 1.00 89.56 97 VAL A O 1
ATOM 785 N N . ARG A 1 98 ? 32.638 17.727 -11.079 1.00 89.38 98 ARG A N 1
ATOM 786 C CA . ARG A 1 98 ? 33.896 18.484 -11.137 1.00 89.38 98 ARG A CA 1
ATOM 787 C C . ARG A 1 98 ? 35.009 17.803 -10.338 1.00 89.38 98 ARG A C 1
ATOM 789 O O . ARG A 1 98 ? 36.137 17.711 -10.820 1.00 89.38 98 ARG A O 1
ATOM 796 N N . LYS A 1 99 ? 34.704 17.309 -9.133 1.00 88.31 99 LYS A N 1
ATOM 797 C CA . LYS A 1 99 ? 35.668 16.573 -8.300 1.00 88.31 99 LYS A CA 1
ATOM 798 C C . LYS A 1 99 ? 36.089 15.257 -8.946 1.00 88.31 99 LYS A C 1
ATOM 800 O O . LYS A 1 99 ? 37.286 15.009 -9.039 1.00 88.31 99 LYS A O 1
ATOM 805 N N . SER A 1 100 ? 35.147 14.467 -9.457 1.00 87.81 100 SER A N 1
ATOM 806 C CA . SER A 1 100 ? 35.452 13.201 -10.135 1.00 87.81 100 SER A CA 1
ATOM 807 C C . SER A 1 100 ? 36.345 13.399 -11.365 1.00 87.81 100 SER A C 1
ATOM 809 O O . SER A 1 100 ? 37.320 12.669 -11.548 1.00 87.81 100 SER A O 1
ATOM 811 N N . ILE A 1 101 ? 36.077 14.431 -12.172 1.00 87.00 101 ILE A N 1
ATOM 812 C CA . ILE A 1 101 ? 36.901 14.777 -13.339 1.00 87.00 101 ILE A CA 1
ATOM 813 C C . ILE A 1 101 ? 38.322 15.198 -12.921 1.00 87.00 101 ILE A C 1
ATOM 815 O O . ILE A 1 101 ? 39.289 14.847 -13.596 1.00 87.00 101 ILE A O 1
ATOM 819 N N . ALA A 1 102 ? 38.472 15.929 -11.812 1.00 85.19 102 ALA A N 1
ATOM 820 C CA . ALA A 1 102 ? 39.774 16.385 -11.318 1.00 85.19 102 ALA A CA 1
ATOM 821 C C . ALA A 1 102 ? 40.608 15.272 -10.645 1.00 85.19 102 ALA A C 1
ATOM 823 O O . ALA A 1 102 ? 41.843 15.299 -10.702 1.00 85.19 102 ALA A O 1
ATOM 824 N N . GLU A 1 103 ? 39.949 14.309 -9.994 1.00 87.38 103 GLU A N 1
ATOM 825 C CA . GLU A 1 103 ? 40.587 13.173 -9.311 1.00 87.38 103 GLU A CA 1
ATOM 826 C C . GLU A 1 103 ? 41.072 12.085 -10.286 1.00 87.38 103 GLU A C 1
ATOM 828 O O . GLU A 1 103 ? 42.017 11.358 -9.968 1.00 87.38 103 GLU A O 1
ATOM 833 N N . THR A 1 104 ? 40.497 12.013 -11.491 1.00 86.25 104 THR A N 1
ATOM 834 C CA . THR A 1 104 ? 40.873 11.032 -12.522 1.00 86.25 104 THR A CA 1
ATOM 835 C C . THR A 1 104 ? 42.214 11.404 -13.161 1.00 86.25 104 THR A C 1
ATOM 837 O O . THR A 1 104 ? 42.341 12.432 -13.831 1.00 86.25 104 THR A O 1
ATOM 840 N N . LYS A 1 105 ? 43.249 10.582 -12.949 1.00 81.12 105 LYS A N 1
ATOM 841 C CA . LYS A 1 105 ? 44.631 10.888 -13.371 1.00 81.12 105 LYS A CA 1
ATOM 842 C C . LYS A 1 105 ? 44.812 10.785 -14.882 1.00 81.12 105 LYS A C 1
ATOM 844 O O . LYS A 1 105 ? 45.566 11.562 -15.456 1.00 81.12 105 LYS A O 1
ATOM 849 N N . GLU A 1 106 ? 44.106 9.857 -15.506 1.00 80.44 106 GLU A N 1
ATOM 850 C CA . GLU A 1 106 ? 44.152 9.549 -16.932 1.00 80.44 106 GLU A CA 1
ATOM 851 C C . GLU A 1 106 ? 43.621 10.720 -17.768 1.00 80.44 106 GLU A C 1
ATOM 853 O O . GLU A 1 106 ? 44.183 11.042 -18.813 1.00 80.44 106 GLU A O 1
ATOM 858 N N . LEU A 1 107 ? 42.595 11.420 -17.265 1.00 79.50 107 LEU A N 1
ATOM 859 C CA . LEU A 1 107 ? 41.999 12.585 -17.925 1.00 79.50 107 LEU A CA 1
ATOM 860 C C . LEU A 1 107 ? 42.902 13.823 -17.902 1.00 79.50 107 LEU A C 1
ATOM 862 O O . LEU A 1 107 ? 42.757 14.688 -18.759 1.00 79.50 107 LEU A O 1
ATOM 866 N N . LYS A 1 108 ? 43.871 13.904 -16.979 1.00 79.31 108 LYS A N 1
ATOM 867 C CA . LYS A 1 108 ? 44.827 15.028 -16.928 1.00 79.31 108 LYS A CA 1
ATOM 868 C C . LYS A 1 108 ? 45.722 15.105 -18.161 1.00 79.31 108 LYS A C 1
ATOM 870 O O . LYS A 1 108 ? 46.272 16.161 -18.441 1.00 79.31 108 LYS A O 1
ATOM 875 N N . ARG A 1 109 ? 45.880 13.987 -18.872 1.00 79.00 109 ARG A N 1
ATOM 876 C CA . ARG A 1 109 ? 46.679 13.887 -20.095 1.00 79.00 109 ARG A CA 1
ATOM 877 C C . ARG A 1 109 ? 46.047 14.635 -21.275 1.00 79.00 109 ARG A C 1
ATOM 879 O O . ARG A 1 109 ? 46.774 15.041 -22.174 1.00 79.00 109 ARG A O 1
ATOM 886 N N . PHE A 1 110 ? 44.725 14.824 -21.246 1.00 83.81 110 PHE A N 1
ATOM 887 C CA . PHE A 1 110 ? 43.922 15.359 -22.348 1.00 83.81 110 PHE A CA 1
ATOM 888 C C . PHE A 1 110 ? 43.064 16.543 -21.856 1.00 83.81 110 PHE A C 1
ATOM 890 O O . PHE A 1 110 ? 41.873 16.373 -21.577 1.00 83.81 110 PHE A O 1
ATOM 897 N N . PRO A 1 111 ? 43.645 17.748 -21.697 1.00 81.25 111 PRO A N 1
ATOM 898 C CA . PRO A 1 111 ? 42.957 18.894 -21.091 1.00 81.25 111 PRO A CA 1
ATOM 899 C C . PRO A 1 111 ? 41.745 19.370 -21.906 1.00 81.25 111 PRO A C 1
ATOM 901 O O . PRO A 1 111 ? 40.717 19.740 -21.337 1.00 81.25 111 PRO A O 1
ATOM 904 N N . THR A 1 112 ? 41.823 19.305 -23.235 1.00 81.94 112 THR A N 1
ATOM 905 C CA . THR A 1 112 ? 40.727 19.632 -24.160 1.00 81.94 112 THR A CA 1
ATOM 906 C C . THR A 1 112 ? 39.558 18.659 -24.007 1.00 81.94 112 THR A C 1
ATOM 908 O O . THR A 1 112 ? 38.409 19.084 -23.880 1.00 81.94 112 THR A O 1
ATOM 911 N N . PHE A 1 113 ? 39.837 17.354 -23.928 1.00 82.62 113 PHE A N 1
ATOM 912 C CA . PHE A 1 113 ? 38.825 16.335 -23.638 1.00 82.62 113 PHE A CA 1
ATOM 913 C C . PHE A 1 113 ? 38.209 16.509 -22.244 1.00 82.62 113 PHE A C 1
ATOM 915 O O . PHE A 1 113 ? 36.998 16.370 -22.078 1.00 82.62 113 PHE A O 1
ATOM 922 N N . GLN A 1 114 ? 39.022 16.856 -21.243 1.00 85.12 114 GLN A N 1
ATOM 923 C CA . GLN A 1 114 ? 38.561 17.106 -19.877 1.00 85.12 114 GLN A CA 1
ATOM 924 C C . GLN A 1 114 ? 37.584 18.292 -19.807 1.00 85.12 114 GLN A C 1
ATOM 926 O O . GLN A 1 114 ? 36.555 18.200 -19.129 1.00 85.12 114 GLN A O 1
ATOM 931 N N . ALA A 1 115 ? 37.884 19.386 -20.512 1.00 84.81 115 ALA A N 1
ATOM 932 C CA . ALA A 1 115 ? 37.014 20.557 -20.596 1.00 84.81 115 ALA A CA 1
ATOM 933 C C . ALA A 1 115 ? 35.678 20.220 -21.272 1.00 84.81 115 ALA A C 1
ATOM 935 O O . ALA A 1 115 ? 34.617 20.593 -20.769 1.00 84.81 115 ALA A O 1
ATOM 936 N N . GLU A 1 116 ? 35.717 19.452 -22.360 1.00 82.94 116 GLU A N 1
ATOM 937 C CA . GLU A 1 116 ? 34.508 19.055 -23.077 1.00 82.94 116 GLU A CA 1
ATOM 938 C C . GLU A 1 116 ? 33.641 18.077 -22.274 1.00 82.94 116 GLU A C 1
ATOM 940 O O . GLU A 1 116 ? 32.418 18.207 -22.235 1.00 82.94 116 GLU A O 1
ATOM 945 N N . LEU A 1 117 ? 34.265 17.132 -21.567 1.00 84.19 117 LEU A N 1
ATOM 946 C CA . LEU A 1 117 ? 33.581 16.224 -20.647 1.00 84.19 117 LEU A CA 1
ATOM 947 C C . LEU A 1 117 ? 32.844 17.004 -19.549 1.00 84.19 117 LEU A C 1
ATOM 949 O O . LEU A 1 117 ? 31.689 16.705 -19.238 1.00 84.19 117 LEU A O 1
ATOM 953 N N . ALA A 1 118 ? 33.492 18.021 -18.976 1.00 87.62 118 ALA A N 1
ATOM 954 C CA . ALA A 1 118 ? 32.869 18.886 -17.983 1.00 87.62 118 ALA A CA 1
ATOM 955 C C . ALA A 1 118 ? 31.706 19.698 -18.580 1.00 87.62 118 ALA A C 1
ATOM 957 O O . ALA A 1 118 ? 30.663 19.826 -17.937 1.00 87.62 118 ALA A O 1
ATOM 958 N N . ALA A 1 119 ? 31.854 20.214 -19.804 1.00 87.31 119 ALA A N 1
ATOM 959 C CA . ALA A 1 119 ? 30.804 20.953 -20.503 1.00 87.31 119 ALA A CA 1
ATOM 960 C C . ALA A 1 119 ? 29.568 20.078 -20.775 1.00 87.31 119 ALA A C 1
ATOM 962 O O . ALA A 1 119 ? 28.463 20.447 -20.374 1.00 87.31 119 ALA A O 1
ATOM 963 N N . ALA A 1 120 ? 29.755 18.884 -21.346 1.00 85.31 120 ALA A N 1
ATOM 964 C CA . ALA A 1 120 ? 28.669 17.952 -21.652 1.00 85.31 120 ALA A CA 1
ATOM 965 C C . ALA A 1 120 ? 27.925 17.485 -20.388 1.00 85.31 120 ALA A C 1
ATOM 967 O O . ALA A 1 120 ? 26.693 17.416 -20.363 1.00 85.31 120 ALA A O 1
ATOM 968 N N . ALA A 1 121 ? 28.659 17.201 -19.306 1.00 88.56 121 ALA A N 1
ATOM 969 C CA . ALA A 1 121 ? 28.051 16.820 -18.035 1.00 88.56 121 ALA A CA 1
ATOM 970 C C . ALA A 1 121 ? 27.259 17.978 -17.404 1.00 88.56 121 ALA A C 1
ATOM 972 O O . ALA A 1 121 ? 26.156 17.765 -16.900 1.00 88.56 121 ALA A O 1
ATOM 973 N N . ASN A 1 122 ? 27.781 19.207 -17.467 1.00 90.81 122 ASN A N 1
ATOM 974 C CA . ASN A 1 122 ? 27.075 20.393 -16.980 1.00 90.81 122 ASN A CA 1
ATOM 975 C C . ASN A 1 122 ? 25.801 20.675 -17.780 1.00 90.81 122 ASN A C 1
ATOM 977 O O . ASN A 1 122 ? 24.784 21.009 -17.177 1.00 90.81 122 ASN A O 1
ATOM 981 N N . GLU A 1 123 ? 25.831 20.507 -19.103 1.00 89.94 123 GLU A N 1
ATOM 982 C CA . GLU A 1 123 ? 24.650 20.675 -19.952 1.00 89.94 123 GLU A CA 1
ATOM 983 C C . GLU A 1 123 ? 23.552 19.662 -19.594 1.00 89.94 123 GLU A C 1
ATOM 985 O O . GLU A 1 123 ? 22.387 20.030 -19.435 1.00 89.94 123 GLU A O 1
ATOM 990 N N . ALA A 1 124 ? 23.911 18.388 -19.406 1.00 89.62 124 ALA A N 1
ATOM 991 C CA . ALA A 1 124 ? 22.960 17.352 -19.009 1.00 89.62 124 ALA A CA 1
ATOM 992 C C . ALA A 1 124 ? 22.352 17.624 -17.621 1.00 89.62 124 ALA A C 1
ATOM 994 O O . ALA A 1 124 ? 21.133 17.540 -17.454 1.00 89.62 124 ALA A O 1
ATOM 995 N N . LEU A 1 125 ? 23.178 18.004 -16.640 1.00 93.38 125 LEU A N 1
ATOM 996 C CA . LEU A 1 125 ? 22.704 18.375 -15.303 1.00 93.38 125 LEU A CA 1
ATOM 997 C C . LEU A 1 125 ? 21.778 19.598 -15.337 1.00 93.38 125 LEU A C 1
ATOM 999 O O . LEU A 1 125 ? 20.782 19.626 -14.615 1.00 93.38 125 LEU A O 1
ATOM 1003 N N . GLU A 1 126 ? 22.046 20.571 -16.209 1.00 93.88 126 GLU A N 1
ATOM 1004 C CA . GLU A 1 126 ? 21.188 21.746 -16.372 1.00 93.88 126 GLU A CA 1
ATOM 1005 C C . GLU A 1 126 ? 19.811 21.380 -16.938 1.00 93.88 126 GLU A C 1
ATOM 1007 O O . GLU A 1 126 ? 18.787 21.848 -16.440 1.00 93.88 126 GLU A O 1
ATOM 1012 N N . ARG A 1 127 ? 19.754 20.460 -17.906 1.00 92.06 127 ARG A N 1
ATOM 1013 C CA . ARG A 1 127 ? 18.476 19.934 -18.416 1.00 92.06 127 ARG A CA 1
ATOM 1014 C C . ARG A 1 127 ? 17.673 19.239 -17.315 1.00 92.06 127 ARG A C 1
ATOM 1016 O O . ARG A 1 127 ? 16.472 19.473 -17.190 1.00 92.06 127 ARG A O 1
ATOM 1023 N N . PHE A 1 128 ? 18.323 18.415 -16.491 1.00 94.00 128 PHE A N 1
ATOM 1024 C CA . PHE A 1 128 ? 17.655 17.743 -15.369 1.00 94.00 128 PHE A CA 1
ATOM 1025 C C . PHE A 1 128 ? 17.170 18.737 -14.310 1.00 94.00 128 PHE A C 1
ATOM 1027 O O . PHE A 1 128 ? 16.080 18.567 -13.755 1.00 94.00 128 PHE A O 1
ATOM 1034 N N . ARG A 1 129 ? 17.947 19.795 -14.050 1.00 95.56 129 ARG A N 1
ATOM 1035 C CA . ARG A 1 129 ? 17.544 20.905 -13.182 1.00 95.56 129 ARG A CA 1
ATOM 1036 C C . ARG A 1 129 ? 16.275 21.576 -13.696 1.00 95.56 129 ARG A C 1
ATOM 1038 O O . ARG A 1 129 ? 15.343 21.737 -12.912 1.00 95.56 129 ARG A O 1
ATOM 1045 N N . GLU A 1 130 ? 16.209 21.929 -14.976 1.00 95.00 130 GLU A N 1
ATOM 1046 C CA . GLU A 1 130 ? 15.042 22.607 -15.554 1.00 95.00 130 GLU A CA 1
ATOM 1047 C C . GLU A 1 130 ? 13.775 21.738 -15.498 1.00 95.00 130 GLU A C 1
ATOM 1049 O O . GLU A 1 130 ? 12.713 22.205 -15.078 1.00 95.00 130 GLU A O 1
ATOM 1054 N N . GLU A 1 131 ? 13.874 20.446 -15.816 1.00 92.44 131 GLU A N 1
ATOM 1055 C CA . GLU A 1 131 ? 12.737 19.519 -15.699 1.00 92.44 131 GLU A CA 1
ATOM 1056 C C . GLU A 1 131 ? 12.291 19.323 -14.242 1.00 92.44 131 GLU A C 1
ATOM 1058 O O . GLU A 1 131 ? 11.094 19.314 -13.928 1.00 92.44 131 GLU A O 1
ATOM 1063 N N . SER A 1 132 ? 13.249 19.254 -13.319 1.00 94.75 132 SER A N 1
ATOM 1064 C CA . SER A 1 132 ? 12.972 19.227 -11.885 1.00 94.75 132 SER A CA 1
ATOM 1065 C C . SER A 1 132 ? 12.313 20.520 -11.406 1.00 94.75 132 SER A C 1
ATOM 1067 O O . SER A 1 132 ? 11.405 20.457 -10.575 1.00 94.75 132 SER A O 1
ATOM 1069 N N . LYS A 1 133 ? 12.739 21.683 -11.906 1.00 95.69 133 LYS A N 1
ATOM 1070 C CA . LYS A 1 133 ? 12.165 22.990 -11.569 1.00 95.69 133 LYS A CA 1
ATOM 1071 C C . LYS A 1 133 ? 10.702 23.056 -11.999 1.00 95.69 133 LYS A C 1
ATOM 1073 O O . LYS A 1 133 ? 9.832 23.301 -11.166 1.00 95.69 133 LYS A O 1
ATOM 1078 N N . LYS A 1 134 ? 10.419 22.732 -13.265 1.00 95.06 134 LYS A N 1
ATOM 1079 C CA . LYS A 1 134 ? 9.051 22.675 -13.810 1.00 95.06 134 LYS A CA 1
ATOM 1080 C C . LYS A 1 134 ? 8.158 21.735 -13.006 1.00 95.06 134 LYS A C 1
ATOM 1082 O O . LYS A 1 134 ? 7.031 22.092 -12.678 1.00 95.06 134 LYS A O 1
ATOM 1087 N N . THR A 1 135 ? 8.658 20.547 -12.673 1.00 94.31 135 THR A N 1
ATOM 1088 C CA . THR A 1 135 ? 7.890 19.544 -11.922 1.00 94.31 135 THR A CA 1
ATOM 1089 C C . THR A 1 135 ? 7.562 20.025 -10.510 1.00 94.31 135 THR A C 1
ATOM 1091 O O . THR A 1 135 ? 6.417 19.917 -10.086 1.00 94.31 135 THR A O 1
ATOM 1094 N N . ASN A 1 136 ? 8.528 20.606 -9.792 1.00 92.94 136 ASN A N 1
ATOM 1095 C CA . ASN A 1 136 ? 8.293 21.113 -8.437 1.00 92.94 136 ASN A CA 1
ATOM 1096 C C . ASN A 1 136 ? 7.348 22.317 -8.414 1.00 92.94 136 ASN A C 1
ATOM 1098 O O . ASN A 1 136 ? 6.481 22.383 -7.549 1.00 92.94 136 ASN A O 1
ATOM 1102 N N . LEU A 1 137 ? 7.456 23.233 -9.379 1.00 92.56 137 LEU A N 1
ATOM 1103 C CA . LEU A 1 137 ? 6.513 24.347 -9.498 1.00 92.56 137 LEU A CA 1
ATOM 1104 C C . LEU A 1 137 ? 5.092 23.857 -9.789 1.00 92.56 137 LEU A C 1
ATOM 1106 O O . LEU A 1 137 ? 4.150 24.313 -9.151 1.00 92.56 137 LEU A O 1
ATOM 1110 N N . ARG A 1 138 ? 4.940 22.857 -10.668 1.00 91.06 138 ARG A N 1
ATOM 1111 C CA . ARG A 1 138 ? 3.640 22.215 -10.911 1.00 91.06 138 ARG A CA 1
ATOM 1112 C C . ARG A 1 138 ? 3.066 21.562 -9.660 1.00 91.06 138 ARG A C 1
ATOM 1114 O O . ARG A 1 138 ? 1.864 21.641 -9.468 1.00 91.06 138 ARG A O 1
ATOM 1121 N N . LEU A 1 139 ? 3.891 20.941 -8.814 1.00 89.88 139 LEU A N 1
ATOM 1122 C CA . LEU A 1 139 ? 3.415 20.381 -7.545 1.00 89.88 139 LEU A CA 1
ATOM 1123 C C . LEU A 1 139 ? 2.838 21.471 -6.639 1.00 89.88 139 LEU A C 1
ATOM 1125 O O . LEU A 1 139 ? 1.757 21.280 -6.102 1.00 89.88 139 LEU A O 1
ATOM 1129 N N . VAL A 1 140 ? 3.506 22.623 -6.530 1.00 89.50 140 VAL A N 1
ATOM 1130 C CA . VAL A 1 140 ? 2.984 23.775 -5.774 1.00 89.50 140 VAL A CA 1
ATOM 1131 C C . VAL A 1 140 ? 1.674 24.291 -6.385 1.00 89.50 140 VAL A C 1
ATOM 1133 O O . VAL A 1 140 ? 0.730 24.585 -5.657 1.00 89.50 140 VAL A O 1
ATOM 1136 N N . ASP A 1 141 ? 1.585 24.351 -7.714 1.00 86.44 141 ASP A N 1
ATOM 1137 C CA . ASP A 1 141 ? 0.392 24.829 -8.426 1.00 86.44 141 ASP A CA 1
ATOM 1138 C C . ASP A 1 141 ? -0.787 23.843 -8.360 1.00 86.44 141 ASP A C 1
ATOM 1140 O O . ASP A 1 141 ? -1.950 24.239 -8.381 1.00 86.44 141 ASP A O 1
ATOM 1144 N N . MET A 1 142 ? -0.524 22.542 -8.245 1.00 84.81 142 MET A N 1
ATOM 1145 C CA . MET A 1 142 ? -1.581 21.546 -8.069 1.00 84.81 142 MET A CA 1
ATOM 1146 C C . MET A 1 142 ? -2.302 21.713 -6.724 1.00 84.81 142 MET A C 1
ATOM 1148 O O . MET A 1 142 ? -3.512 21.499 -6.666 1.00 84.81 142 MET A O 1
ATOM 1152 N N . GLU A 1 143 ? -1.606 22.166 -5.678 1.00 81.56 143 GLU A N 1
ATOM 1153 C CA . GLU A 1 143 ? -2.198 22.424 -4.355 1.00 81.56 143 GLU A CA 1
ATOM 1154 C C . GLU A 1 143 ? -3.178 23.613 -4.362 1.00 81.56 143 GLU A C 1
ATOM 1156 O O . GLU A 1 143 ? -4.059 23.689 -3.507 1.00 81.56 143 GLU A O 1
ATOM 1161 N N . SER A 1 144 ? -3.092 24.534 -5.333 1.00 67.88 144 SER A N 1
ATOM 1162 C CA . SER A 1 144 ? -4.094 25.605 -5.492 1.00 67.88 144 SER A CA 1
ATOM 1163 C C . SER A 1 144 ? -5.361 25.118 -6.202 1.00 67.88 144 SER A C 1
ATOM 1165 O O . SER A 1 144 ? -6.457 25.622 -5.953 1.00 67.88 144 SER A O 1
ATOM 1167 N N . SER A 1 145 ? -5.230 24.091 -7.046 1.00 68.00 145 SER A N 1
ATOM 1168 C CA . SER A 1 145 ? -6.316 23.554 -7.875 1.00 68.00 145 SER A CA 1
ATOM 1169 C C . SER A 1 145 ? -7.281 22.638 -7.103 1.00 68.00 145 SER A C 1
ATOM 1171 O O . SER A 1 145 ? -8.355 22.315 -7.608 1.00 68.00 145 SER A O 1
ATOM 1173 N N . TYR A 1 146 ? -6.932 22.233 -5.875 1.00 64.25 146 TYR A N 1
ATOM 1174 C CA . TYR A 1 146 ? -7.729 21.331 -5.028 1.00 64.25 146 TYR A CA 1
ATOM 1175 C C . TYR A 1 146 ? -8.822 22.019 -4.186 1.00 64.25 146 TYR A C 1
ATOM 1177 O O . TYR A 1 146 ? -9.543 21.350 -3.438 1.00 64.25 146 TYR A O 1
ATOM 1185 N N . LEU A 1 147 ? -9.007 23.337 -4.328 1.00 65.25 147 LEU A N 1
ATOM 1186 C CA . LEU A 1 147 ? -10.069 24.097 -3.656 1.00 65.25 147 LEU A CA 1
ATOM 1187 C C . LEU A 1 147 ? -11.444 23.817 -4.287 1.00 65.25 147 LEU A C 1
ATOM 1189 O O . LEU A 1 147 ? -11.966 24.597 -5.086 1.00 65.25 147 LEU A O 1
ATOM 1193 N N . THR A 1 148 ? -12.026 22.672 -3.935 1.00 60.72 148 THR A N 1
ATOM 1194 C CA . THR A 1 148 ? -13.357 22.242 -4.387 1.00 60.72 148 THR A CA 1
ATOM 1195 C C . THR A 1 148 ? -14.480 22.880 -3.564 1.00 60.72 148 THR A C 1
ATOM 1197 O O . THR A 1 148 ? -14.289 23.267 -2.415 1.00 60.72 148 THR A O 1
ATOM 1200 N N . VAL A 1 149 ? -15.695 22.930 -4.116 1.00 57.97 149 VAL A N 1
ATOM 1201 C CA . VAL A 1 149 ? -16.899 23.399 -3.395 1.00 57.97 149 VAL A CA 1
ATOM 1202 C C . VAL A 1 149 ? -17.127 22.606 -2.094 1.00 57.97 149 VAL A C 1
ATOM 1204 O O . VAL A 1 149 ? -17.574 23.151 -1.087 1.00 57.97 149 VAL A O 1
ATOM 1207 N N . ASP A 1 150 ? -16.749 21.325 -2.069 1.00 54.56 150 ASP A N 1
ATOM 1208 C CA . ASP A 1 150 ? -16.854 20.476 -0.878 1.00 54.56 150 ASP A CA 1
ATOM 1209 C C . ASP A 1 150 ? -15.838 20.819 0.221 1.00 54.56 150 ASP A C 1
ATOM 1211 O O . ASP A 1 150 ? -16.131 20.596 1.397 1.00 54.56 150 ASP A O 1
ATOM 1215 N N . PHE A 1 151 ? -14.678 21.395 -0.118 1.00 65.31 151 PHE A N 1
ATOM 1216 C CA . PHE A 1 151 ? -13.743 21.939 0.874 1.00 65.31 151 PHE A CA 1
ATOM 1217 C C . PHE A 1 151 ? -14.406 23.072 1.670 1.00 65.31 151 PHE A C 1
ATOM 1219 O O . PHE A 1 151 ? -14.368 23.066 2.900 1.00 65.31 151 PHE A O 1
ATOM 1226 N N . PHE A 1 152 ? -15.106 23.980 0.984 1.00 60.88 152 PHE A N 1
ATOM 1227 C CA . PHE A 1 152 ? -15.805 25.102 1.616 1.00 60.88 152 PHE A CA 1
ATOM 1228 C C . PHE A 1 152 ? -17.014 24.666 2.452 1.00 60.88 152 PHE A C 1
ATOM 1230 O O . PHE A 1 152 ? -17.251 25.228 3.519 1.00 60.88 152 PHE A O 1
ATOM 1237 N N . ARG A 1 153 ? -17.735 23.611 2.043 1.00 60.25 153 ARG A N 1
ATOM 1238 C CA . ARG A 1 153 ? -18.849 23.038 2.828 1.00 60.25 153 ARG A CA 1
ATOM 1239 C C . ARG A 1 153 ? -18.420 22.391 4.146 1.00 60.25 153 ARG A C 1
ATOM 1241 O O . ARG A 1 153 ? -19.247 22.256 5.042 1.00 60.25 153 ARG A O 1
ATOM 1248 N N . ARG A 1 154 ? -17.162 21.951 4.252 1.00 59.53 154 ARG A N 1
ATOM 1249 C CA . ARG A 1 154 ? -16.610 21.268 5.438 1.00 59.53 154 ARG A CA 1
ATOM 1250 C C . ARG A 1 154 ? -15.965 22.218 6.449 1.00 59.53 154 ARG A C 1
ATOM 1252 O O . ARG A 1 154 ? -15.561 21.757 7.515 1.00 59.53 154 ARG A O 1
ATOM 1259 N N . LEU A 1 155 ? -15.862 23.513 6.139 1.00 61.97 155 LEU A N 1
ATOM 1260 C CA . LEU A 1 155 ? -15.423 24.513 7.112 1.00 61.97 155 LEU A CA 1
ATOM 1261 C C . LEU A 1 155 ? -16.430 24.555 8.283 1.00 61.97 155 LEU A C 1
ATOM 1263 O O . LEU A 1 155 ? -17.636 24.542 8.030 1.00 61.97 155 LEU A O 1
ATOM 1267 N N . PRO A 1 156 ? -15.979 24.573 9.553 1.00 50.56 156 PRO A N 1
ATOM 1268 C CA . PRO A 1 156 ? -16.873 24.492 10.708 1.00 50.56 156 PRO A CA 1
ATOM 1269 C C . PRO A 1 156 ? -17.970 25.570 10.682 1.00 50.56 156 PRO A C 1
ATOM 1271 O O . PRO A 1 156 ? -17.679 26.763 10.766 1.00 50.56 156 PRO A O 1
ATOM 1274 N N . GLN A 1 157 ? -19.239 25.154 10.599 1.00 51.53 157 GLN A N 1
ATOM 1275 C CA . GLN A 1 157 ? -20.407 26.027 10.766 1.00 51.53 157 GLN A CA 1
ATOM 1276 C C . GLN A 1 157 ? -20.763 26.146 12.255 1.00 51.53 157 GLN A C 1
ATOM 1278 O O . GLN A 1 157 ? -21.778 25.622 12.709 1.00 51.53 157 GLN A O 1
ATOM 1283 N N . GLU A 1 158 ? -19.928 26.811 13.051 1.00 41.22 158 GLU A N 1
ATOM 1284 C CA . GLU A 1 158 ? -20.313 27.152 14.425 1.00 41.22 158 GLU A CA 1
ATOM 1285 C C . GLU A 1 158 ? -21.067 28.485 14.443 1.00 41.22 158 GLU A C 1
ATOM 1287 O O . GLU A 1 158 ? -20.487 29.575 14.488 1.00 41.22 158 GLU A O 1
ATOM 1292 N N . VAL A 1 159 ? -22.398 28.389 14.385 1.00 43.72 159 VAL A N 1
ATOM 1293 C CA . VAL A 1 159 ? -23.295 29.489 14.746 1.00 43.72 159 VAL A CA 1
ATOM 1294 C C . VAL A 1 159 ? -23.380 29.520 16.273 1.00 43.72 159 VAL A C 1
ATOM 1296 O O . VAL A 1 159 ? -24.051 28.684 16.879 1.00 43.72 159 VAL A O 1
ATOM 1299 N N . GLU A 1 160 ? -22.688 30.468 16.908 1.00 39.97 160 GLU A N 1
ATOM 1300 C CA . GLU A 1 160 ? -22.832 30.723 18.344 1.00 39.97 160 GLU A CA 1
ATOM 1301 C C . GLU A 1 160 ? -24.279 31.140 18.650 1.00 39.97 160 GLU A C 1
ATOM 1303 O O . GLU A 1 160 ? -24.741 32.215 18.270 1.00 39.97 160 GLU A O 1
ATOM 1308 N N . LYS A 1 161 ? -25.016 30.271 19.350 1.00 42.03 161 LYS A N 1
ATOM 1309 C CA . LYS A 1 161 ? -26.267 30.630 20.024 1.00 42.03 161 LYS A CA 1
ATOM 1310 C C . LYS A 1 161 ? -25.940 31.182 21.411 1.00 42.03 161 LYS A C 1
ATOM 1312 O O . LYS A 1 161 ? -25.846 30.408 22.360 1.00 42.03 161 LYS A O 1
ATOM 1317 N N . SER A 1 162 ? -25.851 32.502 21.557 1.00 34.66 162 SER A N 1
ATOM 1318 C CA . SER A 1 162 ? -25.988 33.149 22.870 1.00 34.66 162 SER A CA 1
ATOM 1319 C C . SER A 1 162 ? -26.363 34.641 22.786 1.00 34.66 162 SER A C 1
ATOM 1321 O O . SER A 1 162 ? -25.585 35.475 22.349 1.00 34.66 162 SER A O 1
ATOM 1323 N N . GLY A 1 163 ? -27.570 34.957 23.283 1.00 35.22 163 GLY A N 1
ATOM 1324 C CA . GLY A 1 163 ? -27.849 36.116 24.151 1.00 35.22 163 GLY A CA 1
ATOM 1325 C C . GLY A 1 163 ? -28.015 37.527 23.554 1.00 35.22 163 GLY A C 1
ATOM 1326 O O . GLY A 1 163 ? -27.030 38.201 23.306 1.00 35.22 163 GLY A O 1
ATOM 1327 N N . THR A 1 164 ? -29.281 37.980 23.492 1.00 34.31 164 THR A N 1
ATOM 1328 C CA . THR A 1 164 ? -29.856 39.357 23.618 1.00 34.31 164 THR A CA 1
ATOM 1329 C C . THR A 1 164 ? -29.195 40.595 22.959 1.00 34.31 164 THR A C 1
ATOM 1331 O O . THR A 1 164 ? -27.996 40.818 23.096 1.00 34.31 164 THR A O 1
ATOM 1334 N N . PRO A 1 165 ? -29.987 41.499 22.327 1.00 45.03 165 PRO A N 1
ATOM 1335 C CA . PRO A 1 165 ? -29.458 42.595 21.522 1.00 45.03 165 PRO A CA 1
ATOM 1336 C C . PRO A 1 165 ? -29.189 43.855 22.359 1.00 45.03 165 PRO A C 1
ATOM 1338 O O . PRO A 1 165 ? -30.100 44.443 22.936 1.00 45.03 165 PRO A O 1
ATOM 1341 N N . ALA A 1 166 ? -27.940 44.317 22.353 1.00 36.09 166 ALA A N 1
ATOM 1342 C CA . ALA A 1 166 ? -27.588 45.691 22.688 1.00 36.09 166 ALA A CA 1
ATOM 1343 C C . ALA A 1 166 ? -26.598 46.234 21.645 1.00 36.09 166 ALA A C 1
ATOM 1345 O O . ALA A 1 166 ? -25.738 45.520 21.124 1.00 36.09 166 ALA A O 1
ATOM 1346 N N . VAL A 1 167 ? -26.791 47.502 21.299 1.00 47.75 167 VAL A N 1
ATOM 1347 C CA . VAL A 1 167 ? -26.142 48.230 20.206 1.00 47.75 167 VAL A CA 1
ATOM 1348 C C . VAL A 1 167 ? -24.641 48.402 20.488 1.00 47.75 167 VAL A C 1
ATOM 1350 O O . VAL A 1 167 ? -24.267 49.090 21.431 1.00 47.75 167 VAL A O 1
ATOM 1353 N N . SER A 1 168 ? -23.803 47.717 19.694 1.00 45.31 168 SER A N 1
ATOM 1354 C CA . SER A 1 168 ? -22.346 47.924 19.436 1.00 45.31 168 SER A CA 1
ATOM 1355 C C . SER A 1 168 ? -21.637 46.662 18.889 1.00 45.31 168 SER A C 1
ATOM 1357 O O . SER A 1 168 ? -20.417 46.630 18.749 1.00 45.31 168 SER A O 1
ATOM 1359 N N . ASN A 1 169 ? -22.380 45.603 18.545 1.00 47.41 169 ASN A N 1
ATOM 1360 C CA . ASN A 1 169 ? -21.799 44.299 18.208 1.00 47.41 169 ASN A CA 1
ATOM 1361 C C . ASN A 1 169 ? -21.396 44.093 16.732 1.00 47.41 169 ASN A C 1
ATOM 1363 O O . ASN A 1 169 ? -20.661 43.153 16.455 1.00 47.41 169 ASN A O 1
ATOM 1367 N N . ILE A 1 170 ? -21.790 44.943 15.777 1.00 50.28 170 ILE A N 1
ATOM 1368 C CA . ILE A 1 170 ? -21.519 44.690 14.341 1.00 50.28 170 ILE A CA 1
ATOM 1369 C C . ILE A 1 170 ? -20.007 44.606 14.041 1.00 50.28 170 ILE A C 1
ATOM 1371 O O . ILE A 1 170 ? -19.576 43.693 13.338 1.00 50.28 170 ILE A O 1
ATOM 1375 N N . ASP A 1 171 ? -19.185 45.467 14.651 1.00 50.19 171 ASP A N 1
ATOM 1376 C CA . ASP A 1 171 ? -17.728 45.448 14.446 1.00 50.19 171 ASP A CA 1
ATOM 1377 C C . ASP A 1 171 ? -17.033 44.258 15.125 1.00 50.19 171 ASP A C 1
ATOM 1379 O O . ASP A 1 171 ? -16.102 43.682 14.559 1.00 50.19 171 ASP A O 1
ATOM 1383 N N . ARG A 1 172 ? -17.513 43.818 16.299 1.00 49.88 172 ARG A N 1
ATOM 1384 C CA . ARG A 1 172 ? -16.971 42.629 16.987 1.00 49.88 172 ARG A CA 1
ATOM 1385 C C . ARG A 1 172 ? -17.270 41.338 16.227 1.00 49.88 172 ARG A C 1
ATOM 1387 O O . ARG A 1 172 ? -16.406 40.464 16.148 1.00 49.88 172 ARG A O 1
ATOM 1394 N N . TYR A 1 173 ? -18.462 41.233 15.640 1.00 53.69 173 TYR A N 1
ATOM 1395 C CA . TYR A 1 173 ? -18.839 40.100 14.793 1.00 53.69 173 TYR A CA 1
ATOM 1396 C C . TYR A 1 173 ? -18.045 40.096 13.474 1.00 53.69 173 TYR A C 1
ATOM 1398 O O . TYR A 1 173 ? -17.574 39.039 13.048 1.00 53.69 173 TYR A O 1
ATOM 1406 N N . ALA A 1 174 ? -17.805 41.267 12.872 1.00 62.47 174 ALA A N 1
ATOM 1407 C CA . ALA A 1 174 ? -16.986 41.393 11.666 1.00 62.47 174 ALA A CA 1
ATOM 1408 C C . ALA A 1 174 ? -15.511 41.020 11.913 1.00 62.47 174 ALA A C 1
ATOM 1410 O O . ALA A 1 174 ? -14.911 40.299 11.115 1.00 62.47 174 ALA A O 1
ATOM 1411 N N . GLU A 1 175 ? -14.920 41.452 13.031 1.00 68.38 175 GLU A N 1
ATOM 1412 C CA . GLU A 1 175 ? -13.525 41.135 13.360 1.00 68.38 175 GLU A CA 1
ATOM 1413 C C . GLU A 1 175 ? -13.329 39.649 13.711 1.00 68.38 175 GLU A C 1
ATOM 1415 O O . GLU A 1 175 ? -12.350 39.026 13.286 1.00 68.38 175 GLU A O 1
ATOM 1420 N N . GLY A 1 176 ? -14.292 39.049 14.424 1.00 72.00 176 GLY A N 1
ATOM 1421 C CA . GLY A 1 176 ? -14.319 37.611 14.699 1.00 72.00 176 GLY A CA 1
ATOM 1422 C C . GLY A 1 176 ? -14.393 36.765 13.424 1.00 72.00 176 GLY A C 1
ATOM 1423 O O . GLY A 1 176 ? -13.687 35.761 13.309 1.00 72.00 176 GLY A O 1
ATOM 1424 N N . HIS A 1 177 ? -15.172 37.201 12.432 1.00 77.06 177 HIS A N 1
ATOM 1425 C CA . HIS A 1 177 ? -15.277 36.541 11.130 1.00 77.06 177 HIS A CA 1
ATOM 1426 C C . HIS A 1 177 ? -13.938 36.522 10.368 1.00 77.06 177 HIS A C 1
ATOM 1428 O O . HIS A 1 177 ? -13.484 35.455 9.952 1.00 77.06 177 HIS A O 1
ATOM 1434 N N . PHE A 1 178 ? -13.239 37.659 10.256 1.00 83.69 178 PHE A N 1
ATOM 1435 C CA . PHE A 1 178 ? -11.933 37.708 9.577 1.00 83.69 178 PHE A CA 1
ATOM 1436 C C . PHE A 1 178 ? -10.842 36.907 10.308 1.00 83.69 178 PHE A C 1
ATOM 1438 O O . PHE A 1 178 ? -10.006 36.285 9.650 1.00 83.69 178 PHE A O 1
ATOM 1445 N N . ARG A 1 179 ? -10.874 36.842 11.650 1.00 83.81 179 ARG A N 1
ATOM 1446 C CA . ARG A 1 179 ? -9.982 35.958 12.432 1.00 83.81 179 ARG A CA 1
ATOM 1447 C C . ARG A 1 179 ? -10.204 34.482 12.108 1.00 83.81 179 ARG A C 1
ATOM 1449 O O . ARG A 1 179 ? -9.231 33.746 11.953 1.00 83.81 179 ARG A O 1
ATOM 1456 N N . ARG A 1 180 ? -11.462 34.048 11.973 1.00 79.75 180 ARG A N 1
ATOM 1457 C CA . ARG A 1 180 ? -11.799 32.661 11.600 1.00 79.75 180 ARG A CA 1
ATOM 1458 C C . ARG A 1 180 ? -11.283 32.323 10.200 1.00 79.75 180 ARG A C 1
ATOM 1460 O O . ARG A 1 180 ? -10.652 31.284 10.030 1.00 79.75 180 ARG A O 1
ATOM 1467 N N . ILE A 1 181 ? -11.458 33.228 9.232 1.00 81.38 181 ILE A N 1
ATOM 1468 C CA . ILE A 1 181 ? -10.907 33.066 7.874 1.00 81.38 181 ILE A CA 1
ATOM 1469 C C . ILE A 1 181 ? -9.384 32.904 7.922 1.00 81.38 181 ILE A C 1
ATOM 1471 O O . ILE A 1 181 ? -8.856 31.942 7.367 1.00 81.38 181 ILE A O 1
ATOM 1475 N N . ALA A 1 182 ? -8.684 33.791 8.634 1.00 85.12 182 ALA A N 1
ATOM 1476 C CA . ALA A 1 182 ? -7.232 33.724 8.785 1.00 85.12 182 ALA A CA 1
ATOM 1477 C C . ALA A 1 182 ? -6.770 32.387 9.401 1.00 85.12 182 ALA A C 1
ATOM 1479 O O . ALA A 1 182 ? -5.839 31.763 8.895 1.00 85.12 182 ALA A O 1
ATOM 1480 N N . SER A 1 183 ? -7.456 31.912 10.447 1.00 84.75 183 SER A N 1
ATOM 1481 C CA . SER A 1 183 ? -7.165 30.637 11.123 1.00 84.75 183 SER A CA 1
ATOM 1482 C C . SER A 1 183 ? -7.364 29.420 10.213 1.00 84.75 183 SER A C 1
ATOM 1484 O O . SER A 1 183 ? -6.542 28.500 10.197 1.00 84.75 183 SER A O 1
ATOM 1486 N N . ASN A 1 184 ? -8.440 29.412 9.426 1.00 83.25 184 ASN A N 1
ATOM 1487 C CA . ASN A 1 184 ? -8.742 28.330 8.489 1.00 83.25 184 ASN A CA 1
ATOM 1488 C C . ASN A 1 184 ? -7.718 28.279 7.348 1.00 83.25 184 ASN A C 1
ATOM 1490 O O . ASN A 1 184 ? -7.196 27.211 7.030 1.00 83.25 184 ASN A O 1
ATOM 1494 N N . VAL A 1 185 ? -7.383 29.439 6.773 1.00 85.94 185 VAL A N 1
ATOM 1495 C CA . VAL A 1 185 ? -6.354 29.547 5.729 1.00 85.94 185 VAL A CA 1
ATOM 1496 C C . VAL A 1 185 ? -4.980 29.145 6.274 1.00 85.94 185 VAL A C 1
ATOM 1498 O O . VAL A 1 185 ? -4.264 28.402 5.611 1.00 85.94 185 VAL A O 1
ATOM 1501 N N . SER A 1 186 ? -4.631 29.556 7.497 1.00 87.25 186 SER A N 1
ATOM 1502 C CA . SER A 1 186 ? -3.379 29.161 8.161 1.00 87.25 186 SER A CA 1
ATOM 1503 C C . SER A 1 186 ? -3.274 27.641 8.325 1.00 87.25 186 SER A C 1
ATOM 1505 O O . SER A 1 186 ? -2.251 27.039 8.000 1.00 87.25 186 SER A O 1
ATOM 1507 N N . SER A 1 187 ? -4.372 27.004 8.741 1.00 83.12 187 SER A N 1
ATOM 1508 C CA . SER A 1 187 ? -4.453 25.550 8.905 1.00 83.12 187 SER A CA 1
ATOM 1509 C C . SER A 1 187 ? -4.275 24.816 7.568 1.00 83.12 187 SER A C 1
ATOM 1511 O O . SER A 1 187 ? -3.539 23.834 7.499 1.00 83.12 187 SER A O 1
ATOM 1513 N N . TYR A 1 188 ? -4.881 25.321 6.485 1.00 84.62 188 TYR A N 1
ATOM 1514 C CA . TYR A 1 188 ? -4.675 24.796 5.130 1.00 84.62 188 TYR A CA 1
ATOM 1515 C C . TYR A 1 188 ? -3.219 24.939 4.664 1.00 84.62 188 TYR A C 1
ATOM 1517 O O . TYR A 1 188 ? -2.624 23.977 4.185 1.00 84.62 188 TYR A O 1
ATOM 1525 N N . ILE A 1 189 ? -2.616 26.116 4.852 1.00 87.56 189 ILE A N 1
ATOM 1526 C CA . ILE A 1 189 ? -1.212 26.376 4.496 1.00 87.56 189 ILE A CA 1
ATOM 1527 C C . ILE A 1 189 ? -0.271 25.441 5.262 1.00 87.56 189 ILE A C 1
ATOM 1529 O O . ILE A 1 189 ? 0.688 24.945 4.673 1.00 87.56 189 ILE A O 1
ATOM 1533 N N . GLY A 1 190 ? -0.553 25.162 6.539 1.00 85.25 190 GLY A N 1
ATOM 1534 C CA . GLY A 1 190 ? 0.197 24.190 7.337 1.00 85.25 190 GLY A CA 1
ATOM 1535 C C . GLY A 1 190 ? 0.176 22.787 6.722 1.00 85.25 190 GLY A C 1
ATOM 1536 O O . GLY A 1 190 ? 1.233 22.194 6.514 1.00 85.25 190 GLY A O 1
ATOM 1537 N N . LEU A 1 191 ? -1.007 22.298 6.335 1.00 85.06 191 LEU A N 1
ATOM 1538 C CA . LEU A 1 191 ? -1.160 20.996 5.669 1.00 85.06 191 LEU A CA 1
ATOM 1539 C C . LEU A 1 191 ? -0.416 20.931 4.326 1.00 85.06 191 LEU A C 1
ATOM 1541 O O . LEU A 1 191 ? 0.233 19.927 4.015 1.00 85.06 191 LEU A O 1
ATOM 1545 N N . VAL A 1 192 ? -0.482 22.004 3.534 1.00 87.12 192 VAL A N 1
ATOM 1546 C CA . VAL A 1 192 ? 0.239 22.089 2.257 1.00 87.12 192 VAL A CA 1
ATOM 1547 C C . VAL A 1 192 ? 1.751 22.120 2.487 1.00 87.12 192 VAL A C 1
ATOM 1549 O O . VAL A 1 192 ? 2.486 21.417 1.797 1.00 87.12 192 VAL A O 1
ATOM 1552 N N . ALA A 1 193 ? 2.235 22.870 3.480 1.00 88.94 193 ALA A N 1
ATOM 1553 C CA . ALA A 1 193 ? 3.654 22.917 3.825 1.00 88.94 193 ALA A CA 1
ATOM 1554 C C . ALA A 1 193 ? 4.195 21.531 4.219 1.00 88.94 193 ALA A C 1
ATOM 1556 O O . ALA A 1 193 ? 5.268 21.139 3.750 1.00 88.94 193 ALA A O 1
ATOM 1557 N N . ASP A 1 194 ? 3.444 20.769 5.019 1.00 86.75 194 ASP A N 1
ATOM 1558 C CA . ASP A 1 194 ? 3.802 19.399 5.406 1.00 86.75 194 ASP A CA 1
ATOM 1559 C C . ASP A 1 194 ? 3.811 18.444 4.206 1.00 86.75 194 ASP A C 1
ATOM 1561 O O . ASP A 1 194 ? 4.721 17.623 4.055 1.00 86.75 194 ASP A O 1
ATOM 1565 N N . THR A 1 195 ? 2.845 18.596 3.300 1.00 89.06 195 THR A N 1
ATOM 1566 C CA . THR A 1 195 ? 2.770 17.809 2.062 1.00 89.06 195 THR A CA 1
ATOM 1567 C C . THR A 1 195 ? 3.959 18.109 1.147 1.00 89.06 195 THR A C 1
ATOM 1569 O O . THR A 1 195 ? 4.672 17.190 0.728 1.00 89.06 195 THR A O 1
ATOM 1572 N N . LEU A 1 196 ? 4.242 19.390 0.892 1.00 89.62 196 LEU A N 1
ATOM 1573 C CA . LEU A 1 196 ? 5.353 19.841 0.049 1.00 89.62 196 LEU A CA 1
ATOM 1574 C C . LEU A 1 196 ? 6.719 19.456 0.622 1.00 89.62 196 LEU A C 1
ATOM 1576 O O . LEU A 1 196 ? 7.619 19.089 -0.137 1.00 89.62 196 LEU A O 1
ATOM 1580 N N . ARG A 1 197 ? 6.871 19.445 1.952 1.00 90.06 197 ARG A N 1
ATOM 1581 C CA . ARG A 1 197 ? 8.083 18.956 2.626 1.00 90.06 197 ARG A CA 1
ATOM 1582 C C . ARG A 1 197 ? 8.407 17.505 2.260 1.00 90.06 197 ARG A C 1
ATOM 1584 O O . ARG A 1 197 ? 9.576 17.130 2.252 1.00 90.06 197 ARG A O 1
ATOM 1591 N N . ILE A 1 198 ? 7.400 16.697 1.935 1.00 89.12 198 ILE A N 1
ATOM 1592 C CA . ILE A 1 198 ? 7.562 15.288 1.560 1.00 89.12 198 ILE A CA 1
ATOM 1593 C C . ILE A 1 198 ? 7.665 15.120 0.038 1.00 89.12 198 ILE A C 1
ATOM 1595 O O . ILE A 1 198 ? 8.440 14.285 -0.439 1.00 89.12 198 ILE A O 1
ATOM 1599 N N . THR A 1 199 ? 6.876 15.859 -0.743 1.00 92.25 199 THR A N 1
ATOM 1600 C CA . THR A 1 199 ? 6.776 15.663 -2.199 1.00 92.25 199 THR A CA 1
ATOM 1601 C C . THR A 1 199 ? 7.913 16.328 -2.975 1.00 92.25 199 THR A C 1
ATOM 1603 O O . THR A 1 199 ? 8.421 15.707 -3.912 1.00 92.25 199 THR A O 1
ATOM 1606 N N . ILE A 1 200 ? 8.382 17.513 -2.558 1.00 93.62 200 ILE A N 1
ATOM 1607 C CA . ILE A 1 200 ? 9.488 18.233 -3.217 1.00 93.62 200 ILE A CA 1
ATOM 1608 C C . ILE A 1 200 ? 10.772 17.384 -3.239 1.00 93.62 200 ILE A C 1
ATOM 1610 O O . ILE A 1 200 ? 11.295 17.141 -4.331 1.00 93.62 200 ILE A O 1
ATOM 1614 N N . PRO A 1 201 ? 11.268 16.831 -2.109 1.00 94.69 201 PRO A N 1
ATOM 1615 C CA . PRO A 1 201 ? 12.460 15.981 -2.130 1.00 94.69 201 PRO A CA 1
ATOM 1616 C C . PRO A 1 201 ? 12.328 14.784 -3.073 1.00 94.69 201 PRO A C 1
ATOM 1618 O O . PRO A 1 201 ? 13.250 14.482 -3.831 1.00 94.69 201 PRO A O 1
ATOM 1621 N N . LYS A 1 202 ? 11.161 14.125 -3.090 1.00 92.56 202 LYS A N 1
ATOM 1622 C CA . LYS A 1 202 ? 10.899 12.978 -3.973 1.00 92.56 202 LYS A CA 1
ATOM 1623 C C . LYS A 1 202 ? 10.981 13.375 -5.446 1.00 92.56 202 LYS A C 1
ATOM 1625 O O . LYS A 1 202 ? 11.610 12.664 -6.230 1.00 92.56 202 LYS A O 1
ATOM 1630 N N . ALA A 1 203 ? 10.387 14.508 -5.815 1.00 93.19 203 ALA A N 1
ATOM 1631 C CA . ALA A 1 203 ? 10.422 15.022 -7.180 1.00 93.19 203 ALA A CA 1
ATOM 1632 C C . ALA A 1 203 ? 11.844 15.407 -7.609 1.00 93.19 203 ALA A C 1
ATOM 1634 O O . ALA A 1 203 ? 12.279 15.009 -8.691 1.00 93.19 203 ALA A O 1
ATOM 1635 N N . VAL A 1 204 ? 12.594 16.110 -6.751 1.00 94.06 204 VAL A N 1
ATOM 1636 C CA . VAL A 1 204 ? 13.995 16.487 -7.016 1.00 94.06 204 VAL A CA 1
ATOM 1637 C C . VAL A 1 204 ? 14.883 15.252 -7.179 1.00 94.06 204 VAL A C 1
ATOM 1639 O O . VAL A 1 204 ? 15.652 15.161 -8.137 1.00 94.06 204 VAL A O 1
ATOM 1642 N N . VAL A 1 205 ? 14.758 14.259 -6.294 1.00 92.31 205 VAL A N 1
ATOM 1643 C CA . VAL A 1 205 ? 15.526 13.007 -6.388 1.00 92.31 205 VAL A CA 1
ATOM 1644 C C . VAL A 1 205 ? 15.189 12.249 -7.668 1.00 92.31 205 VAL A C 1
ATOM 1646 O O . VAL A 1 205 ? 16.094 11.759 -8.344 1.00 92.31 205 VAL A O 1
ATOM 1649 N N . TYR A 1 206 ? 13.910 12.164 -8.031 1.00 91.69 206 TYR A N 1
ATOM 1650 C CA . TYR A 1 206 ? 13.480 11.456 -9.232 1.00 91.69 206 TYR A CA 1
ATOM 1651 C C . TYR A 1 206 ? 13.963 12.136 -10.519 1.00 91.69 206 TYR A C 1
ATOM 1653 O O . TYR A 1 206 ? 14.493 11.459 -11.398 1.00 91.69 206 TYR A O 1
ATOM 1661 N N . CYS A 1 207 ? 13.810 13.459 -10.620 1.00 91.12 207 CYS A N 1
ATOM 1662 C CA . CYS A 1 207 ? 14.100 14.211 -11.842 1.00 91.12 207 CYS A CA 1
ATOM 1663 C C . CYS A 1 207 ? 15.588 14.542 -12.009 1.00 91.12 207 CYS A C 1
ATOM 1665 O O . CYS A 1 207 ? 16.055 14.597 -13.140 1.00 91.12 207 CYS A O 1
ATOM 1667 N N . GLN A 1 208 ? 16.332 14.745 -10.915 1.00 92.38 208 GLN A N 1
ATOM 1668 C CA . GLN A 1 208 ? 17.759 15.089 -10.971 1.00 92.38 208 GLN A CA 1
ATOM 1669 C C . GLN A 1 208 ? 18.657 13.929 -10.573 1.00 92.38 208 GLN A C 1
ATOM 1671 O O . GLN A 1 208 ? 19.427 13.444 -11.390 1.00 92.38 208 GLN A O 1
ATOM 1676 N N . VAL A 1 209 ? 18.583 13.474 -9.321 1.00 90.25 209 VAL A N 1
ATOM 1677 C CA . VAL A 1 209 ? 19.594 12.564 -8.752 1.00 90.25 209 VAL A CA 1
ATOM 1678 C C . VAL A 1 209 ? 19.564 11.205 -9.450 1.00 90.25 209 VAL A C 1
ATOM 1680 O O . VAL A 1 209 ? 20.600 10.677 -9.858 1.00 90.25 209 VAL A O 1
ATOM 1683 N N . ARG A 1 210 ? 18.367 10.644 -9.637 1.00 88.62 210 ARG A N 1
ATOM 1684 C CA . ARG A 1 210 ? 18.182 9.367 -10.326 1.00 88.62 210 ARG A CA 1
ATOM 1685 C C . ARG A 1 210 ? 18.509 9.479 -11.815 1.00 88.62 210 ARG A C 1
ATOM 1687 O O . ARG A 1 210 ? 19.191 8.597 -12.329 1.00 88.62 210 ARG A O 1
ATOM 1694 N N . GLN A 1 211 ? 18.084 10.551 -12.486 1.00 86.75 211 GLN A N 1
ATOM 1695 C CA . GLN A 1 211 ? 18.399 10.770 -13.905 1.00 86.75 211 GLN A CA 1
ATOM 1696 C C . GLN A 1 211 ? 19.894 10.988 -14.139 1.00 86.75 211 GLN A C 1
ATOM 1698 O O . GLN A 1 211 ? 20.464 10.386 -15.045 1.00 86.75 211 GLN A O 1
ATOM 1703 N N . ALA A 1 212 ? 20.565 11.749 -13.275 1.00 87.19 212 ALA A N 1
ATOM 1704 C CA . ALA A 1 212 ? 22.013 11.900 -13.307 1.00 87.19 212 ALA A CA 1
ATOM 1705 C C . ALA A 1 212 ? 22.719 10.548 -13.116 1.00 87.19 212 ALA A C 1
ATOM 1707 O O . ALA A 1 212 ? 23.668 10.242 -13.828 1.00 87.19 212 ALA A O 1
ATOM 1708 N N . LYS A 1 213 ? 22.230 9.681 -12.223 1.00 84.44 213 LYS A N 1
ATOM 1709 C CA . LYS A 1 213 ? 22.796 8.332 -12.060 1.00 84.44 213 LYS A CA 1
ATOM 1710 C C . LYS A 1 213 ? 22.588 7.440 -13.293 1.00 84.44 213 LYS A C 1
ATOM 1712 O O . LYS A 1 213 ? 23.489 6.689 -13.647 1.00 84.44 213 LYS A O 1
ATOM 1717 N N . GLN A 1 214 ? 21.403 7.468 -13.902 1.00 79.12 214 GLN A N 1
ATOM 1718 C CA . GLN A 1 214 ? 21.010 6.520 -14.956 1.00 79.12 214 GLN A CA 1
ATOM 1719 C C . GLN A 1 214 ? 21.432 6.957 -16.364 1.00 79.12 214 GLN A C 1
ATOM 1721 O O . GLN A 1 214 ? 21.758 6.115 -17.196 1.00 79.12 214 GLN A O 1
ATOM 1726 N N . SER A 1 215 ? 21.425 8.262 -16.631 1.00 78.25 215 SER A N 1
ATOM 1727 C CA . SER A 1 215 ? 21.403 8.799 -17.995 1.00 78.25 215 SER A CA 1
ATOM 1728 C C . SER A 1 215 ? 22.577 9.722 -18.314 1.00 78.25 215 SER A C 1
ATOM 1730 O O . SER A 1 215 ? 22.769 10.049 -19.485 1.00 78.25 215 SER A O 1
ATOM 1732 N N . LEU A 1 216 ? 23.367 10.140 -17.316 1.00 81.81 216 LEU A N 1
ATOM 1733 C CA . LEU A 1 216 ? 24.485 11.072 -17.516 1.00 81.81 216 LEU A CA 1
ATOM 1734 C C . LEU A 1 216 ? 25.568 10.471 -18.420 1.00 81.81 216 LEU A C 1
ATOM 1736 O O . LEU A 1 216 ? 26.028 11.131 -19.347 1.00 81.81 216 LEU A O 1
ATOM 1740 N N . LEU A 1 217 ? 25.906 9.195 -18.209 1.00 75.69 217 LEU A N 1
ATOM 1741 C CA . LEU A 1 217 ? 26.880 8.480 -19.035 1.00 75.69 217 LEU A CA 1
ATOM 1742 C C . LEU A 1 217 ? 26.371 8.272 -20.475 1.00 75.69 217 LEU A C 1
ATOM 1744 O O . LEU A 1 217 ? 27.112 8.465 -21.433 1.00 75.69 217 LEU A O 1
ATOM 1748 N N . ASN A 1 218 ? 25.084 7.961 -20.644 1.00 75.56 218 ASN A N 1
ATOM 1749 C CA . ASN A 1 218 ? 24.474 7.800 -21.969 1.00 75.56 218 ASN A CA 1
ATOM 1750 C C . ASN A 1 218 ? 24.418 9.128 -22.743 1.00 75.56 218 ASN A C 1
ATOM 1752 O O . ASN A 1 218 ? 24.696 9.161 -23.943 1.00 75.56 218 ASN A O 1
ATOM 1756 N N . HIS A 1 219 ? 24.098 10.235 -22.062 1.00 74.56 219 HIS A N 1
ATOM 1757 C CA . HIS A 1 219 ? 24.139 11.577 -22.653 1.00 74.56 219 HIS A CA 1
ATOM 1758 C C . HIS A 1 219 ? 25.553 11.956 -23.079 1.00 74.56 219 HIS A C 1
ATOM 1760 O O . HIS A 1 219 ? 25.733 12.480 -24.177 1.00 74.56 219 HIS A O 1
ATOM 1766 N N . PHE A 1 220 ? 26.543 11.637 -22.246 1.00 72.75 220 PHE A N 1
ATOM 1767 C CA . PHE A 1 220 ? 27.950 11.805 -22.577 1.00 72.75 220 PHE A CA 1
ATOM 1768 C C . PHE A 1 220 ? 28.327 11.045 -23.856 1.00 72.75 220 PHE A C 1
ATOM 1770 O O . PHE A 1 220 ? 28.810 11.663 -24.804 1.00 72.75 220 PHE A O 1
ATOM 1777 N N . TYR A 1 221 ? 28.035 9.742 -23.934 1.00 70.81 221 TYR A N 1
ATOM 1778 C CA . TYR A 1 221 ? 28.348 8.947 -25.126 1.00 70.81 221 TYR A CA 1
ATOM 1779 C C . TYR A 1 221 ? 27.649 9.469 -26.378 1.00 70.81 221 TYR A C 1
ATOM 1781 O O . TYR A 1 221 ? 28.256 9.546 -27.441 1.00 70.81 221 TYR A O 1
ATOM 1789 N N . THR A 1 222 ? 26.394 9.895 -26.249 1.00 76.06 222 THR A N 1
ATOM 1790 C CA . THR A 1 222 ? 25.635 10.454 -27.372 1.00 76.06 222 THR A CA 1
ATOM 1791 C C . THR A 1 222 ? 26.230 11.780 -27.850 1.00 76.06 222 THR A C 1
ATOM 1793 O O . THR A 1 222 ? 26.298 12.028 -29.052 1.00 76.06 222 THR A O 1
ATOM 1796 N N . GLN A 1 223 ? 26.663 12.650 -26.935 1.00 71.75 223 GLN A N 1
ATOM 1797 C CA . GLN A 1 223 ? 27.272 13.935 -27.283 1.00 71.75 223 GLN A CA 1
ATOM 1798 C C . GLN A 1 223 ? 28.650 13.772 -27.926 1.00 71.75 223 GLN A C 1
ATOM 1800 O O . GLN A 1 223 ? 28.910 14.388 -28.958 1.00 71.75 223 GLN A O 1
ATOM 1805 N N . ILE A 1 224 ? 29.509 12.921 -27.364 1.00 67.75 224 ILE A N 1
ATOM 1806 C CA . ILE A 1 224 ? 30.837 12.662 -27.930 1.00 67.75 224 ILE A CA 1
ATOM 1807 C C . ILE A 1 224 ? 30.727 11.916 -29.264 1.00 67.75 224 ILE A C 1
ATOM 1809 O O . ILE A 1 224 ? 31.356 12.326 -30.237 1.00 67.75 224 ILE A O 1
ATOM 1813 N N . GLY A 1 225 ? 29.859 10.905 -29.357 1.00 65.12 225 GLY A N 1
ATOM 1814 C CA . GLY A 1 225 ? 29.625 10.163 -30.600 1.00 65.12 225 GLY A CA 1
ATOM 1815 C C . GLY A 1 225 ? 29.089 11.045 -31.734 1.00 65.12 225 GLY A C 1
ATOM 1816 O O . GLY A 1 225 ? 29.475 10.881 -32.888 1.00 65.12 225 GLY A O 1
ATOM 1817 N N . LYS A 1 226 ? 28.273 12.068 -31.433 1.00 67.31 226 LYS A N 1
ATOM 1818 C CA . LYS A 1 226 ? 27.862 13.065 -32.440 1.00 67.31 226 LYS A CA 1
ATOM 1819 C C . LYS A 1 226 ? 29.051 13.829 -33.029 1.00 67.31 226 LYS A C 1
ATOM 1821 O O . LYS A 1 226 ? 29.025 14.129 -34.222 1.00 67.31 226 LYS A O 1
ATOM 1826 N N . LYS A 1 227 ? 30.078 14.135 -32.233 1.00 64.81 227 LYS A N 1
ATOM 1827 C CA . LYS A 1 227 ? 31.276 14.856 -32.697 1.00 64.81 227 LYS A CA 1
ATOM 1828 C C . LYS A 1 227 ? 32.189 13.989 -33.564 1.00 64.81 227 LYS A C 1
ATOM 1830 O O . LYS A 1 227 ? 32.841 14.511 -34.461 1.00 64.81 227 LYS A O 1
ATOM 1835 N N . GLU A 1 228 ? 32.174 12.675 -33.360 1.00 60.59 228 GLU A N 1
ATOM 1836 C CA . GLU A 1 228 ? 32.848 11.709 -34.234 1.00 60.59 228 GLU A CA 1
ATOM 1837 C C . GLU A 1 228 ? 32.204 11.662 -35.633 1.00 60.59 228 GLU A C 1
ATOM 1839 O O . GLU A 1 228 ? 32.903 11.742 -36.641 1.00 60.59 228 GLU A O 1
ATOM 1844 N N . VAL A 1 229 ? 30.866 11.635 -35.695 1.00 55.78 229 VAL A N 1
ATOM 1845 C CA . VAL A 1 229 ? 30.096 11.519 -36.951 1.00 55.78 229 VAL A CA 1
ATOM 1846 C C . VAL A 1 229 ? 30.151 12.786 -37.817 1.00 55.78 229 VAL A C 1
ATOM 1848 O O . VAL A 1 229 ? 30.182 12.685 -39.040 1.00 55.78 229 VAL A O 1
ATOM 1851 N N . HIS A 1 230 ? 30.168 13.983 -37.218 1.00 53.50 230 HIS A N 1
ATOM 1852 C CA . HIS A 1 230 ? 30.096 15.244 -37.978 1.00 53.50 230 HIS A CA 1
ATOM 1853 C C . HIS A 1 230 ? 31.467 15.764 -38.445 1.00 53.50 230 HIS A C 1
ATOM 1855 O O . HIS A 1 230 ? 31.523 16.557 -39.384 1.00 53.50 230 HIS A O 1
ATOM 1861 N N . SER A 1 231 ? 32.574 15.343 -37.818 1.00 50.72 231 SER A N 1
ATOM 1862 C CA . SER A 1 231 ? 33.950 15.643 -38.247 1.00 50.72 231 SER A CA 1
ATOM 1863 C C . SER A 1 231 ? 34.958 14.833 -37.423 1.00 50.72 231 SER A C 1
ATOM 1865 O O . SER A 1 231 ? 35.416 15.301 -36.384 1.00 50.72 231 SER A O 1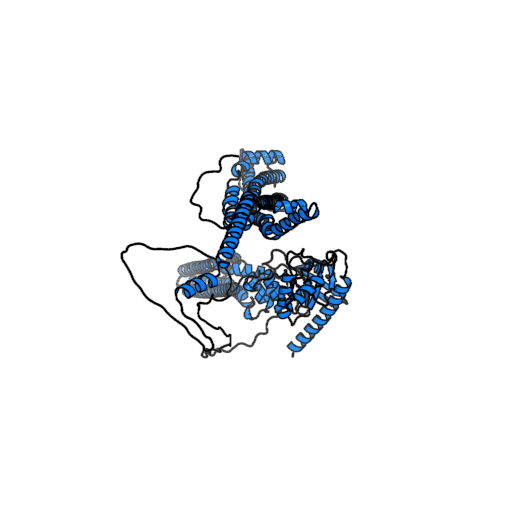
ATOM 1867 N N . GLY A 1 232 ? 35.398 13.666 -37.908 1.00 54.06 232 GLY A N 1
ATOM 1868 C CA . GLY A 1 232 ? 36.403 12.821 -37.230 1.00 54.06 232 GLY A CA 1
ATOM 1869 C C . GLY A 1 232 ? 37.721 13.527 -36.844 1.00 54.06 232 GLY A C 1
ATOM 1870 O O . GLY A 1 232 ? 38.443 13.060 -35.967 1.00 54.06 232 GLY A O 1
ATOM 1871 N N . LYS A 1 233 ? 38.010 14.706 -37.419 1.00 56.19 233 LYS A N 1
ATOM 1872 C CA . LYS A 1 233 ? 39.121 15.586 -37.009 1.00 56.19 233 LYS A CA 1
ATOM 1873 C C . LYS A 1 233 ? 38.940 16.217 -35.615 1.00 56.19 233 LYS A C 1
ATOM 1875 O O . LYS A 1 233 ? 39.939 16.449 -34.946 1.00 56.19 233 LYS A O 1
ATOM 1880 N N . GLN A 1 234 ? 37.711 16.468 -35.155 1.00 61.16 234 GLN A N 1
ATOM 1881 C CA . GLN A 1 234 ? 37.447 17.133 -33.867 1.00 61.16 234 GLN A CA 1
ATOM 1882 C C . GLN A 1 234 ? 37.733 16.225 -32.666 1.00 61.16 234 GLN A C 1
ATOM 1884 O O . GLN A 1 234 ? 38.316 16.675 -31.685 1.00 61.16 234 GLN A O 1
ATOM 1889 N N . LEU A 1 235 ? 37.376 14.939 -32.747 1.00 65.69 235 LEU A N 1
ATOM 1890 C CA . LEU A 1 235 ? 37.658 13.987 -31.669 1.00 65.69 235 LEU A CA 1
ATOM 1891 C C . LEU A 1 235 ? 39.166 13.731 -31.531 1.00 65.69 235 LEU A C 1
ATOM 1893 O O . LEU A 1 235 ? 39.678 13.690 -30.416 1.00 65.69 235 LEU A O 1
ATOM 1897 N N . SER A 1 236 ? 39.881 13.636 -32.659 1.00 65.56 236 SER A N 1
ATOM 1898 C CA . SER A 1 236 ? 41.343 13.509 -32.670 1.00 65.56 236 SER A CA 1
ATOM 1899 C C . SER A 1 236 ? 42.023 14.701 -31.992 1.00 65.56 236 SER A C 1
ATOM 1901 O O . SER A 1 236 ? 42.896 14.486 -31.165 1.00 65.56 236 SER A O 1
ATOM 1903 N N . GLN A 1 237 ? 41.582 15.932 -32.278 1.00 68.06 237 GLN A N 1
ATOM 1904 C CA . GLN A 1 237 ? 42.111 17.154 -31.651 1.00 68.06 237 GLN A CA 1
ATOM 1905 C C . GLN A 1 237 ? 41.810 17.240 -30.147 1.00 68.06 237 GLN A C 1
ATOM 1907 O O . GLN A 1 237 ? 42.565 17.815 -29.367 1.00 68.06 237 GLN A O 1
ATOM 1912 N N . MET A 1 238 ? 40.690 16.668 -29.703 1.00 68.69 238 MET A N 1
ATOM 1913 C CA . MET A 1 238 ? 40.355 16.621 -28.278 1.00 68.69 238 MET A CA 1
ATOM 1914 C C . MET A 1 238 ? 41.226 15.628 -27.501 1.00 68.69 238 MET A C 1
ATOM 1916 O O . MET A 1 238 ? 41.450 15.825 -26.308 1.00 68.69 238 MET A O 1
ATOM 1920 N N . LEU A 1 239 ? 41.716 14.585 -28.176 1.00 71.06 239 LEU A N 1
ATOM 1921 C CA . LEU A 1 239 ? 42.641 13.586 -27.642 1.00 71.06 239 LEU A CA 1
ATOM 1922 C C . LEU A 1 239 ? 44.116 13.974 -27.840 1.00 71.06 239 LEU A C 1
ATOM 1924 O O . LEU A 1 239 ? 44.997 13.145 -27.605 1.00 71.06 239 LEU A O 1
ATOM 1928 N N . ASP A 1 240 ? 44.398 15.219 -28.232 1.00 73.69 240 ASP A N 1
ATOM 1929 C CA . ASP A 1 240 ? 45.761 15.734 -28.238 1.00 73.69 240 ASP A CA 1
ATOM 1930 C C . ASP A 1 240 ? 46.291 15.799 -26.798 1.00 73.69 240 ASP A C 1
ATOM 1932 O O . ASP A 1 240 ? 45.663 16.330 -25.877 1.00 73.69 240 ASP A O 1
ATOM 1936 N N . GLU A 1 241 ? 47.454 15.184 -26.596 1.00 69.31 241 GLU A N 1
ATOM 1937 C CA . GLU A 1 241 ? 48.149 15.179 -25.313 1.00 69.31 241 GLU A CA 1
ATOM 1938 C C . GLU A 1 241 ? 48.711 16.575 -25.013 1.00 69.31 241 GLU A C 1
ATOM 1940 O O . GLU A 1 241 ? 49.174 17.267 -25.920 1.00 69.31 241 GLU A O 1
ATOM 1945 N N . ASP A 1 242 ? 48.711 16.972 -23.737 1.00 72.62 242 ASP A N 1
ATOM 1946 C CA . ASP A 1 242 ? 49.338 18.223 -23.285 1.00 72.62 242 ASP A CA 1
ATOM 1947 C C . ASP A 1 242 ? 50.768 18.367 -23.870 1.00 72.62 242 ASP A C 1
ATOM 1949 O O . ASP A 1 242 ? 51.605 17.483 -23.634 1.00 72.62 242 ASP A O 1
ATOM 1953 N N . PRO A 1 243 ? 51.081 19.459 -24.604 1.00 70.94 243 PRO A N 1
ATOM 1954 C CA . PRO A 1 243 ? 52.385 19.672 -25.233 1.00 70.94 243 PRO A CA 1
ATOM 1955 C C . PRO A 1 243 ? 53.571 19.505 -24.278 1.00 70.94 243 PRO A C 1
ATOM 1957 O O . PRO A 1 243 ? 54.592 18.934 -24.662 1.00 70.94 243 PRO A O 1
ATOM 1960 N N . ALA A 1 244 ? 53.431 19.914 -23.013 1.00 72.38 244 ALA A N 1
ATOM 1961 C CA . ALA A 1 244 ? 54.496 19.780 -22.018 1.00 72.38 244 ALA A CA 1
ATOM 1962 C C . ALA A 1 244 ? 54.739 18.315 -21.604 1.00 72.38 244 ALA A C 1
ATOM 1964 O O . ALA A 1 244 ? 55.876 17.910 -21.335 1.00 72.38 244 ALA A O 1
ATOM 1965 N N . LEU A 1 245 ? 53.681 17.499 -21.552 1.00 69.81 245 LEU A N 1
ATOM 1966 C CA . LEU A 1 245 ? 53.784 16.058 -21.301 1.00 69.81 245 LEU A CA 1
ATOM 1967 C C . LEU A 1 245 ? 54.318 15.321 -22.530 1.00 69.81 245 LEU A C 1
ATOM 1969 O O . LEU A 1 245 ? 55.166 14.435 -22.386 1.00 69.81 245 LEU A O 1
ATOM 1973 N N . MET A 1 246 ? 53.883 15.719 -23.727 1.00 73.31 246 MET A N 1
ATOM 1974 C CA . MET A 1 246 ? 54.380 15.180 -24.990 1.00 73.31 246 MET A CA 1
ATOM 1975 C C . MET A 1 246 ? 55.889 15.420 -25.142 1.00 73.31 246 MET A C 1
ATOM 1977 O O . MET A 1 246 ? 56.622 14.472 -25.432 1.00 73.31 246 MET A O 1
ATOM 1981 N N . GLU A 1 247 ? 56.364 16.638 -24.872 1.00 76.88 247 GLU A N 1
ATOM 1982 C CA . GLU A 1 247 ? 57.783 17.004 -24.943 1.00 76.88 247 GLU A CA 1
ATOM 1983 C C . GLU A 1 247 ? 58.620 16.223 -23.920 1.00 76.88 247 GLU A C 1
ATOM 1985 O O . GLU A 1 247 ? 59.626 15.607 -24.273 1.00 76.88 247 GLU A O 1
ATOM 1990 N N . ARG A 1 248 ? 58.174 16.148 -22.657 1.00 75.81 248 ARG A N 1
ATOM 1991 C CA . ARG A 1 248 ? 58.849 15.338 -21.626 1.00 75.81 248 ARG A CA 1
ATOM 1992 C C . ARG A 1 248 ? 58.920 13.863 -22.012 1.00 75.81 248 ARG A C 1
ATOM 1994 O O . ARG A 1 248 ? 59.957 13.230 -21.819 1.00 75.81 248 ARG A O 1
ATOM 2001 N N . ARG A 1 249 ? 57.847 13.306 -22.580 1.00 77.00 249 ARG A N 1
ATOM 2002 C CA . ARG A 1 249 ? 57.823 11.917 -23.056 1.00 77.00 249 ARG A CA 1
ATOM 2003 C C . ARG A 1 249 ? 58.800 11.709 -24.211 1.00 77.00 249 ARG A C 1
ATOM 2005 O O . ARG A 1 249 ? 59.519 10.715 -24.198 1.00 77.00 249 ARG A O 1
ATOM 2012 N N . GLN A 1 250 ? 58.867 12.638 -25.166 1.00 78.44 250 GLN A N 1
ATOM 2013 C CA . GLN A 1 250 ? 59.843 12.598 -26.260 1.00 78.44 250 GLN A CA 1
ATOM 2014 C C . GLN A 1 250 ? 61.284 12.693 -25.739 1.00 78.44 250 GLN A C 1
ATOM 2016 O O . GLN A 1 250 ? 62.135 11.911 -26.160 1.00 78.44 250 GLN A O 1
ATOM 2021 N N . GLN A 1 251 ? 61.558 13.567 -24.768 1.00 82.25 251 GLN A N 1
ATOM 2022 C CA . GLN A 1 251 ? 62.869 13.669 -24.117 1.00 82.25 251 GLN A CA 1
ATOM 2023 C C . GLN A 1 251 ? 63.249 12.372 -23.383 1.00 82.25 251 GLN A C 1
ATOM 2025 O O . GLN A 1 251 ? 64.379 11.898 -23.505 1.00 82.25 251 GLN A O 1
ATOM 2030 N N . CYS A 1 252 ? 62.312 11.762 -22.649 1.00 80.81 252 CYS A N 1
ATOM 2031 C CA . CYS A 1 252 ? 62.520 10.471 -21.990 1.00 80.81 252 CYS A CA 1
ATOM 2032 C C . CYS A 1 252 ? 62.728 9.330 -22.992 1.00 80.81 252 CYS A C 1
ATOM 2034 O O . CYS A 1 252 ? 63.605 8.499 -22.771 1.00 80.81 252 CYS A O 1
ATOM 2036 N N . ALA A 1 253 ? 61.964 9.295 -24.086 1.00 82.50 253 ALA A N 1
ATOM 2037 C CA . ALA A 1 253 ? 62.119 8.304 -25.149 1.00 82.50 253 ALA A CA 1
ATOM 2038 C C . ALA A 1 253 ? 63.495 8.422 -25.816 1.00 82.50 253 ALA A C 1
ATOM 2040 O O . ALA A 1 253 ? 64.196 7.423 -25.943 1.00 82.50 253 ALA A O 1
ATOM 2041 N N . LYS A 1 254 ? 63.928 9.650 -26.125 1.00 87.50 254 LYS A N 1
ATOM 2042 C CA . LYS A 1 254 ? 65.253 9.928 -26.685 1.00 87.50 254 LYS A CA 1
ATOM 2043 C C . LYS A 1 254 ? 66.377 9.553 -25.717 1.00 87.50 254 LYS A C 1
ATOM 2045 O O . LYS A 1 254 ? 67.353 8.933 -26.117 1.00 87.50 254 LYS A O 1
ATOM 2050 N N . ARG A 1 255 ? 66.234 9.850 -24.418 1.00 86.50 255 ARG A N 1
ATOM 2051 C CA . ARG A 1 255 ? 67.183 9.377 -23.388 1.00 86.50 255 ARG A CA 1
ATOM 2052 C C . ARG A 1 255 ? 67.218 7.856 -23.280 1.00 86.50 255 ARG A C 1
ATOM 2054 O O . ARG A 1 255 ? 68.294 7.298 -23.126 1.00 86.50 255 ARG A O 1
ATOM 2061 N N . LEU A 1 256 ? 66.066 7.192 -23.338 1.00 85.19 256 LEU A N 1
ATOM 2062 C CA . LEU A 1 256 ? 65.986 5.734 -23.294 1.00 85.19 256 LEU A CA 1
ATOM 2063 C C . LEU A 1 256 ? 66.680 5.106 -24.504 1.00 85.19 256 LEU A C 1
ATOM 2065 O O . LEU A 1 256 ? 67.378 4.112 -24.348 1.00 85.19 256 LEU A O 1
ATOM 2069 N N . GLU A 1 257 ? 66.498 5.683 -25.688 1.00 88.62 257 GLU A N 1
ATOM 2070 C CA . GLU A 1 257 ? 67.177 5.261 -26.911 1.00 88.62 257 GLU A CA 1
ATOM 2071 C C . GLU A 1 257 ? 68.695 5.424 -26.791 1.00 88.62 257 GLU A C 1
ATOM 2073 O O . GLU A 1 257 ? 69.424 4.470 -27.040 1.00 88.62 257 GLU A O 1
ATOM 2078 N N . LEU A 1 258 ? 69.167 6.566 -26.280 1.00 88.94 258 LEU A N 1
ATOM 2079 C CA . LEU A 1 258 ? 70.588 6.786 -25.993 1.00 88.94 258 LEU A CA 1
ATOM 2080 C C . LEU A 1 258 ? 71.141 5.788 -24.964 1.00 88.94 258 LEU A C 1
ATOM 2082 O O . LEU A 1 258 ? 72.243 5.282 -25.141 1.00 88.94 258 LEU A O 1
ATOM 2086 N N . TYR A 1 259 ? 70.390 5.467 -23.906 1.00 85.75 259 TYR A N 1
ATOM 2087 C CA . TYR A 1 259 ? 70.815 4.459 -22.928 1.00 85.75 259 TYR A CA 1
ATOM 2088 C C . TYR A 1 259 ? 70.828 3.044 -23.503 1.00 85.75 259 TYR A C 1
ATOM 2090 O O . TYR A 1 259 ? 71.694 2.258 -23.131 1.00 85.75 259 TYR A O 1
ATOM 2098 N N . LYS A 1 260 ? 69.890 2.709 -24.395 1.00 85.44 260 LYS A N 1
ATOM 2099 C CA . LYS A 1 260 ? 69.905 1.431 -25.115 1.00 85.44 260 LYS A CA 1
ATOM 2100 C C . LYS A 1 260 ? 71.115 1.353 -26.036 1.00 85.44 260 LYS A C 1
ATOM 2102 O O . LYS A 1 260 ? 71.839 0.379 -25.939 1.00 85.44 260 LYS A O 1
ATOM 2107 N N . ALA A 1 261 ? 71.389 2.397 -26.816 1.00 85.94 261 ALA A N 1
ATOM 2108 C CA . ALA A 1 261 ? 72.572 2.462 -27.669 1.00 85.94 261 ALA A CA 1
ATOM 2109 C C . ALA A 1 261 ? 73.873 2.340 -26.858 1.00 85.94 261 ALA A C 1
ATOM 2111 O O . ALA A 1 261 ? 74.723 1.529 -27.195 1.00 85.94 261 ALA A O 1
ATOM 2112 N N . ALA A 1 262 ? 73.996 3.061 -25.738 1.00 83.50 262 ALA A N 1
ATOM 2113 C CA . ALA A 1 262 ? 75.160 2.960 -24.855 1.00 83.50 262 ALA A CA 1
ATOM 2114 C C . ALA A 1 262 ? 75.305 1.567 -24.219 1.00 83.50 262 ALA A C 1
ATOM 2116 O O . ALA A 1 262 ? 76.413 1.058 -24.091 1.00 83.50 262 ALA A O 1
ATOM 2117 N N . ARG A 1 263 ? 74.193 0.935 -23.817 1.00 82.81 263 ARG A N 1
ATOM 2118 C CA . ARG A 1 263 ? 74.199 -0.450 -23.330 1.00 82.81 263 ARG A CA 1
ATOM 2119 C C . ARG A 1 263 ? 74.642 -1.407 -24.430 1.00 82.81 263 ARG A C 1
ATOM 2121 O O . ARG A 1 263 ? 75.486 -2.248 -24.170 1.00 82.81 263 ARG A O 1
ATOM 2128 N N . ASP A 1 264 ? 74.091 -1.268 -25.629 1.00 81.38 264 ASP A N 1
ATOM 2129 C CA . ASP A 1 264 ? 74.398 -2.145 -26.753 1.00 81.38 264 ASP A CA 1
ATOM 2130 C C . ASP A 1 264 ? 75.870 -1.958 -27.198 1.00 81.38 264 ASP A C 1
ATOM 2132 O O . ASP A 1 264 ? 76.530 -2.937 -27.533 1.00 81.38 264 ASP A O 1
ATOM 2136 N N . GLU A 1 265 ? 76.437 -0.745 -27.100 1.00 80.69 265 GLU A N 1
ATOM 2137 C CA . GLU A 1 265 ? 77.883 -0.501 -27.249 1.00 80.69 265 GLU A CA 1
ATOM 2138 C C . GLU A 1 265 ? 78.707 -1.184 -26.148 1.00 80.69 265 GLU A C 1
ATOM 2140 O O . GLU A 1 265 ? 79.694 -1.850 -26.455 1.00 80.69 265 GLU A O 1
ATOM 2145 N N . ILE A 1 266 ? 78.309 -1.078 -24.876 1.00 75.31 266 ILE A N 1
ATOM 2146 C CA . ILE A 1 266 ? 78.981 -1.772 -23.762 1.00 75.31 266 ILE A CA 1
ATOM 2147 C C . ILE A 1 266 ? 78.932 -3.293 -23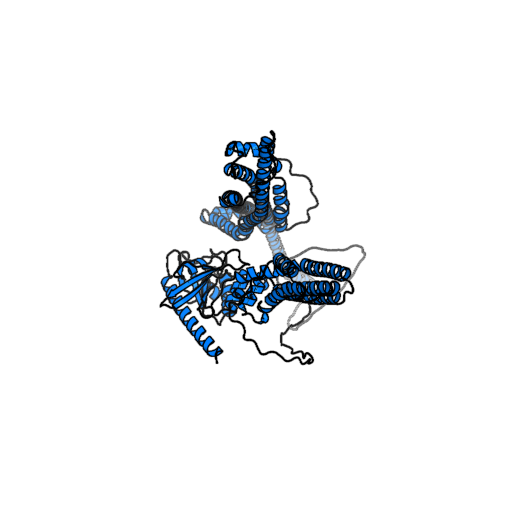.957 1.00 75.31 266 ILE A C 1
ATOM 2149 O O . ILE A 1 266 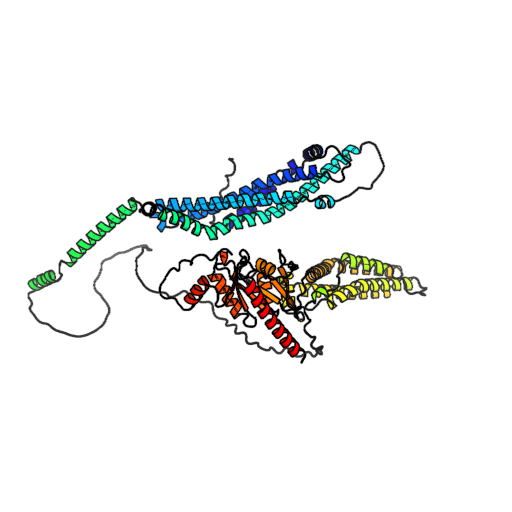? 79.945 -3.962 -23.764 1.00 75.31 266 ILE A O 1
ATOM 2153 N N . ASP A 1 267 ? 77.789 -3.834 -24.375 1.00 70.06 267 ASP A N 1
ATOM 2154 C CA . ASP A 1 267 ? 77.613 -5.261 -24.655 1.00 70.06 267 ASP A CA 1
ATOM 2155 C C . ASP A 1 267 ? 78.412 -5.698 -25.899 1.00 70.06 267 ASP A C 1
ATOM 2157 O O . ASP A 1 267 ? 78.858 -6.846 -25.977 1.00 70.06 267 ASP A O 1
ATOM 2161 N N . SER A 1 268 ? 78.644 -4.789 -26.856 1.00 72.62 268 SER A N 1
ATOM 2162 C CA . SER A 1 268 ? 79.491 -5.040 -28.031 1.00 72.62 268 SER A CA 1
ATOM 2163 C C . SER A 1 268 ? 80.983 -5.136 -27.698 1.00 72.62 268 SER A C 1
ATOM 2165 O O . SER A 1 268 ? 81.731 -5.780 -28.439 1.00 72.62 268 SER A O 1
ATOM 2167 N N . VAL A 1 269 ? 81.421 -4.571 -26.563 1.00 66.31 269 VAL A N 1
ATOM 2168 C CA . VAL A 1 269 ? 82.760 -4.813 -26.010 1.00 66.31 269 VAL A CA 1
ATOM 2169 C C . VAL A 1 269 ? 82.778 -6.237 -25.470 1.00 66.31 269 VAL A C 1
ATOM 2171 O O . VAL A 1 269 ? 82.512 -6.507 -24.298 1.00 66.31 269 VAL A O 1
ATOM 2174 N N . SER A 1 270 ? 83.047 -7.187 -26.362 1.00 57.25 270 SER A N 1
ATOM 2175 C CA . SER A 1 270 ? 82.994 -8.591 -26.000 1.00 57.25 270 SER A CA 1
ATOM 2176 C C . SER A 1 270 ? 84.025 -8.879 -24.906 1.00 57.25 270 SER A C 1
ATOM 2178 O O . SER A 1 270 ? 85.230 -8.644 -25.048 1.00 57.25 270 SER A O 1
ATOM 2180 N N . TRP A 1 271 ? 83.554 -9.490 -23.819 1.00 55.91 271 TRP A N 1
ATOM 2181 C CA . TRP A 1 271 ? 84.411 -10.107 -22.807 1.00 55.91 271 TRP A CA 1
ATOM 2182 C C . TRP A 1 271 ? 85.412 -11.092 -23.423 1.00 55.91 271 TRP A C 1
ATOM 2184 O O . TRP A 1 271 ? 86.411 -11.414 -22.791 1.00 55.91 271 TRP A O 1
ATOM 2194 N N . TYR A 1 272 ? 85.188 -11.553 -24.654 1.00 55.41 272 TYR A N 1
ATOM 2195 C CA . TYR A 1 272 ? 86.075 -12.459 -25.365 1.00 55.41 272 TYR A CA 1
ATOM 2196 C C . TYR A 1 272 ? 87.418 -11.812 -25.725 1.00 55.41 272 TYR A C 1
ATOM 2198 O O . TYR A 1 272 ? 88.454 -12.433 -25.500 1.00 55.41 272 TYR A O 1
ATOM 2206 N N . GLU A 1 273 ? 87.441 -10.557 -26.183 1.00 56.28 273 GLU A N 1
ATOM 2207 C CA . GLU A 1 273 ? 88.699 -9.846 -26.465 1.00 56.28 273 GLU A CA 1
ATOM 2208 C C . GLU A 1 273 ? 89.449 -9.499 -25.179 1.00 56.28 273 GLU A C 1
ATOM 2210 O O . GLU A 1 273 ? 90.667 -9.658 -25.109 1.00 56.28 273 GLU A O 1
ATOM 2215 N N . PHE A 1 274 ? 88.725 -9.126 -24.122 1.00 58.69 274 PHE A N 1
ATOM 2216 C CA . PHE A 1 274 ? 89.322 -8.833 -22.819 1.00 58.69 274 PHE A CA 1
ATOM 2217 C C . PHE A 1 274 ? 89.888 -10.098 -22.153 1.00 58.69 274 PHE A C 1
ATOM 2219 O O . PHE A 1 274 ? 90.994 -10.089 -21.614 1.00 58.69 274 PHE A O 1
ATOM 2226 N N . THR A 1 275 ? 89.182 -11.227 -22.250 1.00 55.03 275 THR A N 1
ATOM 2227 C CA . THR A 1 275 ? 89.634 -12.515 -21.699 1.00 55.03 275 THR A CA 1
ATOM 2228 C C . THR A 1 275 ? 90.759 -13.116 -22.544 1.00 55.03 275 THR A C 1
ATOM 2230 O O . THR A 1 275 ? 91.702 -13.671 -21.986 1.00 55.03 275 THR A O 1
ATOM 2233 N N . ALA A 1 276 ? 90.734 -12.953 -23.871 1.00 56.09 276 ALA A N 1
ATOM 2234 C CA . ALA A 1 276 ? 91.838 -13.333 -24.753 1.00 56.09 276 ALA A CA 1
ATOM 2235 C C . ALA A 1 276 ? 93.085 -12.465 -24.520 1.00 56.09 276 ALA A C 1
ATOM 2237 O O . ALA A 1 276 ? 94.192 -12.997 -24.486 1.00 56.09 276 ALA A O 1
ATOM 2238 N N . PHE A 1 277 ? 92.925 -11.160 -24.282 1.00 63.50 277 PHE A N 1
ATOM 2239 C CA . PHE A 1 277 ? 94.017 -10.254 -23.918 1.00 63.50 277 PHE A CA 1
ATOM 2240 C C . PHE A 1 277 ? 94.647 -10.639 -22.570 1.00 63.50 277 PHE A C 1
ATOM 2242 O O . PHE A 1 277 ? 95.866 -10.786 -22.471 1.00 63.50 277 PHE A O 1
ATOM 2249 N N . ILE A 1 278 ? 93.827 -10.911 -21.550 1.00 59.16 278 ILE A N 1
ATOM 2250 C CA . ILE A 1 278 ? 94.294 -11.363 -20.229 1.00 59.16 278 ILE A CA 1
ATOM 2251 C C . ILE A 1 278 ? 94.936 -12.761 -20.291 1.00 59.16 278 ILE A C 1
ATOM 2253 O O . ILE A 1 278 ? 95.964 -12.991 -19.651 1.00 59.16 278 ILE A O 1
ATOM 2257 N N . ASN A 1 279 ? 94.394 -13.687 -21.086 1.00 55.09 279 ASN A N 1
ATOM 2258 C CA . ASN A 1 279 ? 94.970 -15.024 -21.262 1.00 55.09 279 ASN A CA 1
ATOM 2259 C C . ASN A 1 279 ? 96.263 -15.002 -22.094 1.00 55.09 279 ASN A C 1
ATOM 2261 O O . ASN A 1 279 ? 97.179 -15.771 -21.801 1.00 55.09 279 ASN A O 1
ATOM 2265 N N . LYS A 1 280 ? 96.399 -14.075 -23.051 1.00 58.62 280 LYS A N 1
ATOM 2266 C CA . LYS A 1 280 ? 97.642 -13.838 -23.806 1.00 58.62 280 LYS A CA 1
ATOM 2267 C C . LYS A 1 280 ? 98.753 -13.260 -22.925 1.00 58.62 280 LYS A C 1
ATOM 2269 O O . LYS A 1 280 ? 99.910 -13.621 -23.109 1.00 58.62 280 LYS A O 1
ATOM 2274 N N . ILE A 1 281 ? 98.410 -12.439 -21.928 1.00 60.09 281 ILE A N 1
ATOM 2275 C CA . ILE A 1 281 ? 99.358 -11.983 -20.894 1.00 60.09 281 ILE A CA 1
ATOM 2276 C C . ILE A 1 281 ? 99.752 -13.129 -19.939 1.00 60.09 281 ILE A C 1
ATOM 2278 O O . ILE A 1 281 ? 100.859 -13.128 -19.406 1.00 60.09 281 ILE A O 1
ATOM 2282 N N . ARG A 1 282 ? 98.879 -14.125 -19.720 1.00 55.06 282 ARG A N 1
ATOM 2283 C CA . ARG A 1 282 ? 99.088 -15.216 -18.744 1.00 55.06 282 ARG A CA 1
ATOM 2284 C C . ARG A 1 282 ? 99.677 -16.525 -19.293 1.00 55.06 282 ARG A C 1
ATOM 2286 O O . ARG A 1 282 ? 99.920 -17.425 -18.494 1.00 55.06 282 ARG A O 1
ATOM 2293 N N . GLY A 1 283 ? 99.941 -16.630 -20.596 1.00 53.28 283 GLY A N 1
ATOM 2294 C CA . GLY A 1 283 ? 100.797 -17.666 -21.195 1.00 53.28 283 GLY A CA 1
ATOM 2295 C C . GLY A 1 283 ? 100.495 -19.120 -20.794 1.00 53.28 283 GLY A C 1
ATOM 2296 O O . GLY A 1 283 ? 101.378 -19.788 -20.258 1.00 53.28 283 GLY A O 1
ATOM 2297 N N . LYS A 1 284 ? 99.280 -19.632 -21.045 1.00 44.00 284 LYS A N 1
ATOM 2298 C CA . LYS A 1 284 ? 98.969 -21.073 -20.919 1.00 44.00 284 LYS A CA 1
ATOM 2299 C C . LYS A 1 284 ? 97.998 -21.563 -21.998 1.00 44.00 284 LYS A C 1
ATOM 2301 O O . LYS A 1 284 ? 96.926 -20.989 -22.166 1.00 44.00 284 LYS A O 1
ATOM 2306 N N . ASP A 1 285 ? 98.373 -22.661 -22.655 1.00 42.53 285 ASP A N 1
ATOM 2307 C CA . ASP A 1 285 ? 97.619 -23.355 -23.705 1.00 42.53 285 ASP A CA 1
ATOM 2308 C C . ASP A 1 285 ? 96.764 -24.539 -23.188 1.00 42.53 285 ASP A C 1
ATOM 2310 O O . ASP A 1 285 ? 97.221 -25.348 -22.382 1.00 42.53 285 ASP A O 1
ATOM 2314 N N . MET A 1 286 ? 95.581 -24.677 -23.814 1.00 44.50 286 MET A N 1
ATOM 2315 C CA . MET A 1 286 ? 94.876 -25.900 -24.274 1.00 44.50 286 MET A CA 1
ATOM 2316 C C . MET A 1 286 ? 93.964 -26.812 -23.391 1.00 44.50 286 MET A C 1
ATOM 2318 O O . MET A 1 286 ? 94.351 -27.311 -22.340 1.00 44.50 286 MET A O 1
ATOM 2322 N N . LYS A 1 287 ? 92.836 -27.196 -24.051 1.00 34.94 287 LYS A N 1
ATOM 2323 C CA . LYS A 1 287 ? 91.972 -28.425 -24.029 1.00 34.94 287 LYS A CA 1
ATOM 2324 C C . LYS A 1 287 ? 90.618 -28.443 -23.266 1.00 34.94 287 LYS A C 1
ATOM 2326 O O . LYS A 1 287 ? 90.519 -28.081 -22.105 1.00 34.94 287 LYS A O 1
ATOM 2331 N N . ALA A 1 288 ? 89.585 -28.948 -23.966 1.00 35.88 288 ALA A N 1
ATOM 2332 C CA . ALA A 1 288 ? 88.211 -29.309 -23.526 1.00 35.88 288 ALA A CA 1
ATOM 2333 C C . ALA A 1 288 ? 88.074 -30.862 -23.364 1.00 35.88 288 ALA A C 1
ATOM 2335 O O . ALA A 1 288 ? 89.087 -31.506 -23.657 1.00 35.88 288 ALA A O 1
ATOM 2336 N N . PRO A 1 289 ? 86.920 -31.534 -23.038 1.00 51.69 289 PRO A N 1
ATOM 2337 C CA . PRO A 1 289 ? 85.532 -31.088 -22.737 1.00 51.69 289 PRO A CA 1
ATOM 2338 C C . PRO A 1 289 ? 84.735 -31.859 -21.606 1.00 51.69 289 PRO A C 1
ATOM 2340 O O . PRO A 1 289 ? 85.158 -32.889 -21.097 1.00 51.69 289 PRO A O 1
ATOM 2343 N N . SER A 1 290 ? 83.493 -31.396 -21.337 1.00 34.00 290 SER A N 1
ATOM 2344 C CA . SER A 1 290 ? 82.235 -32.099 -20.913 1.00 34.00 290 SER A CA 1
ATOM 2345 C C . SER A 1 290 ? 81.959 -32.706 -19.501 1.00 34.00 290 SER A C 1
ATOM 2347 O O . SER A 1 290 ? 82.619 -33.630 -19.042 1.00 34.00 290 SER A O 1
ATOM 2349 N N . SER A 1 291 ? 80.770 -32.318 -18.982 1.00 32.69 291 SER A N 1
ATOM 2350 C CA . SER A 1 291 ? 79.785 -33.020 -18.109 1.00 32.69 291 SER A CA 1
ATOM 2351 C C . SER A 1 291 ? 79.635 -32.635 -16.613 1.00 32.69 291 SER A C 1
ATOM 2353 O O . SER A 1 291 ? 80.608 -32.370 -15.923 1.00 32.69 291 SER A O 1
ATOM 2355 N N . LEU A 1 292 ? 78.361 -32.699 -16.161 1.00 31.62 292 LEU A N 1
ATOM 2356 C CA . LEU A 1 292 ? 77.801 -32.824 -14.789 1.00 31.62 292 LEU A CA 1
ATOM 2357 C C . LEU A 1 292 ? 77.305 -31.578 -14.003 1.00 31.62 292 LEU A C 1
ATOM 2359 O O . LEU A 1 292 ? 78.044 -30.873 -13.334 1.00 31.62 292 LEU A O 1
ATOM 2363 N N . PHE A 1 293 ? 75.977 -31.395 -14.063 1.00 30.30 293 PHE A N 1
ATOM 2364 C CA . PHE A 1 293 ? 74.982 -31.369 -12.966 1.00 30.30 293 PHE A CA 1
ATOM 2365 C C . PHE A 1 293 ? 75.229 -30.643 -11.608 1.00 30.30 293 PHE A C 1
ATOM 2367 O O . PHE A 1 293 ? 75.983 -31.101 -10.762 1.00 30.30 293 PHE A O 1
ATOM 2374 N N . LEU A 1 294 ? 74.320 -29.677 -11.368 1.00 31.92 294 LEU A N 1
ATOM 2375 C CA . LEU A 1 294 ? 73.527 -29.329 -10.161 1.00 31.92 294 LEU A CA 1
ATOM 2376 C C . LEU A 1 294 ? 74.124 -28.671 -8.886 1.00 31.92 294 LEU A C 1
ATOM 2378 O O . LEU A 1 294 ? 75.023 -29.195 -8.247 1.00 31.92 294 LEU A O 1
ATOM 2382 N N . LYS A 1 295 ? 73.346 -27.665 -8.412 1.00 27.89 295 LYS A N 1
ATOM 2383 C CA . LYS A 1 295 ? 73.266 -27.026 -7.066 1.00 27.89 295 LYS A CA 1
ATOM 2384 C C . LYS A 1 295 ? 74.476 -26.144 -6.711 1.00 27.89 295 LYS A C 1
ATOM 2386 O O . LYS A 1 295 ? 75.606 -26.522 -6.930 1.00 27.89 295 LYS A O 1
ATOM 2391 N N . GLY A 1 296 ? 74.354 -24.925 -6.193 1.00 27.94 296 GLY A N 1
ATOM 2392 C CA . GLY A 1 296 ? 73.346 -24.331 -5.323 1.00 27.94 296 GLY A CA 1
ATOM 2393 C C . GLY A 1 296 ? 74.069 -23.815 -4.068 1.00 27.94 296 GLY A C 1
ATOM 2394 O O . GLY A 1 296 ? 74.657 -24.613 -3.355 1.00 27.94 296 GLY A O 1
ATOM 2395 N N . HIS A 1 297 ? 73.961 -22.507 -3.808 1.00 28.00 297 HIS A N 1
ATOM 2396 C CA . HIS A 1 297 ? 74.263 -21.789 -2.554 1.00 28.00 297 HIS A CA 1
ATOM 2397 C C . HIS A 1 297 ? 75.722 -21.441 -2.135 1.00 28.00 297 HIS A C 1
ATOM 2399 O O . HIS A 1 297 ? 76.489 -22.284 -1.698 1.00 28.00 297 HIS A O 1
ATOM 2405 N N . VAL A 1 298 ? 75.934 -20.106 -2.086 1.00 26.91 298 VAL A N 1
ATOM 2406 C CA . VAL A 1 298 ? 76.504 -19.274 -0.986 1.00 26.91 298 VAL A CA 1
ATOM 2407 C C . VAL A 1 298 ? 78.033 -19.040 -0.939 1.00 26.91 298 VAL A C 1
ATOM 2409 O O . VAL A 1 298 ? 78.795 -19.969 -0.731 1.00 26.91 298 VAL A O 1
ATOM 2412 N N . PHE A 1 299 ? 78.404 -17.748 -1.132 1.00 30.50 299 PHE A N 1
ATOM 2413 C CA . PHE A 1 299 ? 79.335 -16.825 -0.405 1.00 30.50 299 PHE A CA 1
ATOM 2414 C C . PHE A 1 299 ? 80.271 -17.389 0.706 1.00 30.50 299 PHE A C 1
ATOM 2416 O O . PHE A 1 299 ? 79.997 -18.483 1.179 1.00 30.50 299 PHE A O 1
ATOM 2423 N N . PRO A 1 300 ? 81.250 -16.645 1.307 1.00 49.19 300 PRO A N 1
ATOM 2424 C CA . PRO A 1 300 ? 81.732 -15.249 1.125 1.00 49.19 300 PRO A CA 1
ATOM 2425 C C . PRO A 1 300 ? 83.282 -15.088 1.225 1.00 49.19 300 PRO A C 1
ATOM 2427 O O . PRO A 1 300 ? 83.992 -16.064 1.433 1.00 49.19 300 PRO A O 1
ATOM 2430 N N . SER A 1 301 ? 83.797 -13.845 1.139 1.00 26.73 301 SER A N 1
ATOM 2431 C CA . SER A 1 301 ? 84.887 -13.206 1.946 1.00 26.73 301 SER A CA 1
ATOM 2432 C C . SER A 1 301 ? 85.512 -12.050 1.122 1.00 26.73 301 SER A C 1
ATOM 2434 O O . SER A 1 301 ? 85.612 -12.167 -0.091 1.00 26.73 301 SER A O 1
ATOM 2436 N N . SER A 1 302 ? 85.833 -10.845 1.616 1.00 28.97 302 SER A N 1
ATOM 2437 C CA . SER A 1 302 ? 86.300 -10.373 2.934 1.00 28.97 302 SER A CA 1
ATOM 2438 C C . SER A 1 302 ? 86.062 -8.836 3.009 1.00 28.97 302 SER A C 1
ATOM 2440 O O . SER A 1 302 ? 86.180 -8.176 1.983 1.00 28.97 302 SER A O 1
ATOM 2442 N N . ILE A 1 303 ? 85.532 -8.256 4.104 1.00 30.94 303 ILE A N 1
ATOM 2443 C CA . ILE A 1 303 ? 86.253 -7.621 5.249 1.00 30.94 303 ILE A CA 1
ATOM 2444 C C . ILE A 1 303 ? 86.943 -6.300 4.852 1.00 30.94 303 ILE A C 1
ATOM 2446 O O . ILE A 1 303 ? 87.698 -6.292 3.895 1.00 30.94 303 ILE A O 1
ATOM 2450 N N . PHE A 1 304 ? 86.892 -5.169 5.560 1.00 27.17 304 PHE A N 1
ATOM 2451 C CA . PHE A 1 304 ? 86.115 -4.566 6.659 1.00 27.17 304 PHE A CA 1
ATOM 2452 C C . PHE A 1 304 ? 86.858 -3.240 6.941 1.00 27.17 304 PHE A C 1
ATOM 2454 O O . PHE A 1 304 ? 88.078 -3.228 6.808 1.00 27.17 304 PHE A O 1
ATOM 2461 N N . LEU A 1 305 ? 86.165 -2.171 7.347 1.00 26.97 305 LEU A N 1
ATOM 2462 C CA . LEU A 1 305 ? 86.609 -1.115 8.290 1.00 26.97 305 LEU A CA 1
ATOM 2463 C C . LEU A 1 305 ? 85.476 -0.065 8.343 1.00 26.97 305 LEU A C 1
ATOM 2465 O O . LEU A 1 305 ? 85.197 0.585 7.343 1.00 26.97 305 LEU A O 1
ATOM 2469 N N . LEU A 1 306 ? 84.579 -0.171 9.340 1.00 28.44 306 LEU A N 1
ATOM 2470 C CA . LEU A 1 306 ? 84.489 0.673 10.561 1.00 28.44 306 LEU A CA 1
ATOM 2471 C C . LEU A 1 306 ? 84.150 2.147 10.214 1.00 28.44 306 LEU A C 1
ATOM 2473 O O . LEU A 1 306 ? 84.853 2.756 9.430 1.00 28.44 306 LEU A O 1
ATOM 2477 N N . THR A 1 307 ? 83.117 2.833 10.720 1.00 28.05 307 THR A N 1
ATOM 2478 C CA . THR A 1 307 ? 82.247 2.662 11.896 1.00 28.05 307 THR A CA 1
ATOM 2479 C C . THR A 1 307 ? 81.014 3.579 11.779 1.00 28.05 307 THR A C 1
ATOM 2481 O O . THR A 1 307 ? 81.093 4.698 11.291 1.00 28.05 307 THR A O 1
ATOM 2484 N N . ASN A 1 308 ? 79.899 3.046 12.277 1.00 25.83 308 ASN A N 1
ATOM 2485 C CA . ASN A 1 308 ? 78.541 3.558 12.555 1.00 25.83 308 ASN A CA 1
ATOM 2486 C C . ASN A 1 308 ? 78.478 4.854 13.436 1.00 25.83 308 ASN A C 1
ATOM 2488 O O . ASN A 1 308 ? 79.536 5.250 13.918 1.00 25.83 308 ASN A O 1
ATOM 2492 N N . PRO A 1 309 ? 77.301 5.421 13.852 1.00 45.22 309 PRO A N 1
ATOM 2493 C CA . PRO A 1 309 ? 75.899 5.081 13.508 1.00 45.22 309 PRO A CA 1
ATOM 2494 C C . PRO A 1 309 ? 74.859 6.254 13.461 1.00 45.22 309 PRO A C 1
ATOM 2496 O O . PRO A 1 309 ? 75.055 7.325 14.027 1.00 45.22 309 PRO A O 1
ATOM 2499 N N . LYS A 1 310 ? 73.653 5.949 12.943 1.00 28.03 310 LYS A N 1
ATOM 2500 C CA . LYS A 1 310 ? 72.308 6.095 13.585 1.00 28.03 310 LYS A CA 1
ATOM 2501 C C . LYS A 1 310 ? 71.200 6.673 12.676 1.00 28.03 310 LYS A C 1
ATOM 2503 O O . LYS A 1 310 ? 71.272 7.805 12.223 1.00 28.03 310 LYS A O 1
ATOM 2508 N N . ARG A 1 311 ? 70.096 5.901 12.660 1.00 26.48 311 ARG A N 1
ATOM 2509 C CA . ARG A 1 311 ? 68.678 6.196 12.334 1.00 26.48 311 ARG A CA 1
ATOM 2510 C C . ARG A 1 311 ? 68.171 5.895 10.911 1.00 26.48 311 ARG A C 1
ATOM 2512 O O . ARG A 1 311 ? 68.311 6.667 9.976 1.00 26.48 311 ARG A O 1
ATOM 2519 N N . THR A 1 312 ? 67.476 4.758 10.845 1.00 27.00 312 THR A N 1
ATOM 2520 C CA . THR A 1 312 ? 66.365 4.361 9.954 1.00 27.00 312 THR A CA 1
ATOM 2521 C C . THR A 1 312 ? 65.121 5.271 10.127 1.00 27.00 312 THR A C 1
ATOM 2523 O O . THR A 1 312 ? 65.131 6.051 11.083 1.00 27.00 312 THR A O 1
ATOM 2526 N N . PRO A 1 313 ? 63.988 5.114 9.385 1.00 38.31 313 PRO A N 1
ATOM 2527 C CA . PRO A 1 313 ? 63.675 4.158 8.303 1.00 38.31 313 PRO A CA 1
ATOM 2528 C C . PRO A 1 313 ? 62.978 4.757 7.039 1.00 38.31 313 PRO A C 1
ATOM 2530 O O . PRO A 1 313 ? 62.390 5.830 7.066 1.00 38.31 313 PRO A O 1
ATOM 2533 N N . ASN A 1 314 ? 62.895 3.911 6.001 1.00 24.34 314 ASN A N 1
ATOM 2534 C CA . ASN A 1 314 ? 61.756 3.714 5.081 1.00 24.34 314 ASN A CA 1
ATOM 2535 C C . ASN A 1 314 ? 61.568 4.524 3.761 1.00 24.34 314 ASN A C 1
ATOM 2537 O O . ASN A 1 314 ? 61.505 5.747 3.734 1.00 24.34 314 ASN A O 1
ATOM 2541 N N . VAL A 1 315 ? 61.263 3.724 2.717 1.00 25.69 315 VAL A N 1
ATOM 2542 C CA . VAL A 1 315 ? 60.509 3.954 1.453 1.00 25.69 315 VAL A CA 1
ATOM 2543 C C . VAL A 1 315 ? 61.240 4.434 0.181 1.00 25.69 315 VAL A C 1
ATOM 2545 O O . VAL A 1 315 ? 61.737 5.555 0.128 1.00 25.69 315 VAL A O 1
ATOM 2548 N N . LYS A 1 316 ? 61.148 3.607 -0.889 1.00 25.30 316 LYS A N 1
ATOM 2549 C CA . LYS A 1 316 ? 60.736 3.920 -2.295 1.00 25.30 316 LYS A CA 1
ATOM 2550 C C . LYS A 1 316 ? 60.825 2.645 -3.178 1.00 25.30 316 LYS A C 1
ATOM 2552 O O . LYS A 1 316 ? 61.886 2.050 -3.262 1.00 25.30 316 LYS A O 1
ATOM 2557 N N . THR A 1 317 ? 59.708 2.015 -3.576 1.00 24.64 317 THR A N 1
ATOM 2558 C CA . THR A 1 317 ? 58.913 2.147 -4.835 1.00 24.64 317 THR A CA 1
ATOM 2559 C C . THR A 1 317 ? 59.499 1.537 -6.132 1.00 24.64 317 THR A C 1
ATOM 2561 O O . THR A 1 317 ? 60.324 2.186 -6.762 1.00 24.64 317 THR A O 1
ATOM 2564 N N . HIS A 1 318 ? 58.881 0.409 -6.558 1.00 26.62 318 HIS A N 1
ATOM 2565 C CA . HIS A 1 318 ? 58.444 -0.017 -7.925 1.00 26.62 318 HIS A CA 1
ATOM 2566 C C . HIS A 1 318 ? 59.495 -0.324 -9.029 1.00 26.62 318 HIS A C 1
ATOM 2568 O O . HIS A 1 318 ? 60.626 0.118 -8.869 1.00 26.62 318 HIS A O 1
ATOM 2574 N N . PRO A 1 319 ? 59.156 -0.968 -10.191 1.00 36.81 319 PRO A N 1
ATOM 2575 C CA . PRO A 1 319 ? 57.861 -1.531 -10.675 1.00 36.81 319 PRO A CA 1
ATOM 2576 C C . PRO A 1 319 ? 57.887 -2.923 -11.409 1.00 36.81 319 PRO A C 1
ATOM 2578 O O . PRO A 1 319 ? 58.919 -3.332 -11.914 1.00 36.81 319 PRO A O 1
ATOM 2581 N N . ILE A 1 320 ? 56.682 -3.528 -11.566 1.00 25.72 320 ILE A N 1
ATOM 2582 C CA . ILE A 1 320 ? 56.101 -4.254 -12.747 1.00 25.72 320 ILE A CA 1
ATOM 2583 C C . ILE A 1 320 ? 56.846 -5.523 -13.272 1.00 25.72 320 ILE A C 1
ATOM 2585 O O . ILE A 1 320 ? 57.990 -5.426 -13.678 1.00 25.72 320 ILE A O 1
ATOM 2589 N N . LEU A 1 321 ? 56.294 -6.750 -13.358 1.00 24.20 321 LEU A N 1
ATOM 2590 C CA . LEU A 1 321 ? 55.047 -7.248 -13.981 1.00 24.20 321 LEU A CA 1
ATOM 2591 C C . LEU A 1 321 ? 54.784 -8.710 -13.488 1.00 24.20 321 LEU A C 1
ATOM 2593 O O . LEU A 1 321 ? 55.742 -9.452 -13.310 1.00 24.20 321 LEU A O 1
ATOM 2597 N N . TYR A 1 322 ? 53.510 -9.129 -13.393 1.00 25.38 322 TYR A N 1
ATOM 2598 C CA . TYR A 1 322 ? 52.991 -10.515 -13.239 1.00 25.38 322 TYR A CA 1
ATOM 2599 C C . TYR A 1 322 ? 53.198 -11.277 -11.906 1.00 25.38 322 TYR A C 1
ATOM 2601 O O . TYR A 1 322 ? 54.318 -11.638 -11.574 1.00 25.38 322 TYR A O 1
ATOM 2609 N N . LEU A 1 323 ? 52.087 -11.598 -11.208 1.00 24.06 323 LEU A N 1
ATOM 2610 C CA . LEU A 1 323 ? 51.660 -12.951 -10.759 1.00 24.06 323 LEU A CA 1
ATOM 2611 C C . LEU A 1 323 ? 50.519 -12.869 -9.702 1.00 24.06 323 LEU A C 1
ATOM 2613 O O . LEU A 1 323 ? 50.676 -12.183 -8.702 1.00 24.06 323 LEU A O 1
ATOM 2617 N N . CYS A 1 324 ? 49.423 -13.615 -9.939 1.00 23.05 324 CYS A N 1
ATOM 2618 C CA . CYS A 1 324 ? 48.388 -14.153 -9.015 1.00 23.05 324 CYS A CA 1
ATOM 2619 C C . CYS A 1 324 ? 47.672 -13.202 -8.018 1.00 23.05 324 CYS A C 1
ATOM 2621 O O . CYS A 1 324 ? 48.283 -12.471 -7.258 1.00 23.05 324 CYS A O 1
ATOM 2623 N N . LYS A 1 325 ? 46.334 -13.141 -7.922 1.00 26.52 325 LYS A N 1
ATOM 2624 C CA . LYS A 1 325 ? 45.336 -14.220 -7.752 1.00 26.52 325 LYS A CA 1
ATOM 2625 C C . LYS A 1 325 ? 45.666 -15.163 -6.583 1.00 26.52 325 LYS A C 1
ATOM 2627 O O . LYS A 1 325 ? 45.901 -16.336 -6.819 1.00 26.52 325 LYS A O 1
ATOM 2632 N N . ALA A 1 326 ? 45.683 -14.647 -5.348 1.00 23.83 326 ALA A N 1
ATOM 2633 C CA . ALA A 1 326 ? 45.331 -15.380 -4.122 1.00 23.83 326 ALA A CA 1
ATOM 2634 C C . ALA A 1 326 ? 45.290 -14.440 -2.891 1.00 23.83 326 ALA A C 1
ATOM 2636 O O . ALA A 1 326 ? 46.135 -13.563 -2.751 1.00 23.83 326 ALA A O 1
ATOM 2637 N N . ILE A 1 327 ? 44.361 -14.739 -1.972 1.00 24.67 327 ILE A N 1
ATOM 2638 C CA . ILE A 1 327 ? 44.274 -14.331 -0.552 1.00 24.67 327 ILE A CA 1
ATOM 2639 C C . ILE A 1 327 ? 43.561 -12.997 -0.235 1.00 24.67 327 ILE A C 1
ATOM 2641 O O . ILE A 1 327 ? 44.172 -11.957 -0.017 1.00 24.67 327 ILE A O 1
ATOM 2645 N N . GLN A 1 328 ? 42.249 -13.101 -0.008 1.00 23.70 328 GLN A N 1
ATOM 2646 C CA . GLN A 1 328 ? 41.659 -12.648 1.257 1.00 23.70 328 GLN A CA 1
ATOM 2647 C C . GLN A 1 328 ? 40.829 -13.802 1.834 1.00 23.70 328 GLN A C 1
ATOM 2649 O O . GLN A 1 328 ? 39.650 -13.958 1.542 1.00 23.70 328 GLN A O 1
ATOM 2654 N N . THR A 1 329 ? 41.486 -14.634 2.639 1.00 24.64 329 THR A N 1
ATOM 2655 C CA . THR A 1 329 ? 40.857 -15.545 3.602 1.00 24.64 329 THR A CA 1
ATOM 2656 C C . THR A 1 329 ? 41.677 -15.500 4.878 1.00 24.64 329 THR A C 1
ATOM 2658 O O . THR A 1 329 ? 42.820 -15.950 4.903 1.00 24.64 329 THR A O 1
ATOM 2661 N N . SER A 1 330 ? 41.083 -14.920 5.910 1.00 24.62 330 SER A N 1
ATOM 2662 C CA . SER A 1 330 ? 41.219 -15.301 7.314 1.00 24.62 330 SER A CA 1
ATOM 2663 C C . SER A 1 330 ? 40.244 -14.416 8.089 1.00 24.62 330 SER A C 1
ATOM 2665 O O . SER A 1 330 ? 40.252 -13.206 7.884 1.00 24.62 330 SER A O 1
ATOM 2667 N N . SER A 1 331 ? 39.364 -14.860 8.971 1.00 23.88 331 SER A N 1
ATOM 2668 C CA . SER A 1 331 ? 38.799 -16.159 9.325 1.00 23.88 331 SER A CA 1
ATOM 2669 C C . SER A 1 331 ? 37.618 -15.765 10.221 1.00 23.88 331 SER A C 1
ATOM 2671 O O . SER A 1 331 ? 37.818 -15.016 11.174 1.00 23.88 331 SER A O 1
ATOM 2673 N N . TYR A 1 332 ? 36.401 -16.208 9.920 1.00 22.22 332 TYR A N 1
ATOM 2674 C CA . TYR A 1 332 ? 35.322 -16.276 10.907 1.00 22.22 332 TYR A CA 1
ATOM 2675 C C . TYR A 1 332 ? 34.733 -17.677 10.789 1.00 22.22 332 TYR A C 1
ATOM 2677 O O . TYR A 1 332 ? 34.335 -18.107 9.706 1.00 22.22 332 TYR A O 1
ATOM 2685 N N . GLU A 1 333 ? 34.816 -18.422 11.884 1.00 25.09 333 GLU A N 1
ATOM 2686 C CA . GLU A 1 333 ? 34.482 -19.837 11.955 1.00 25.09 333 GLU A CA 1
ATOM 2687 C C . GLU A 1 333 ? 32.967 -20.068 11.857 1.00 25.09 333 GLU A C 1
ATOM 2689 O O . GLU A 1 333 ? 32.171 -19.544 12.629 1.00 25.09 333 GLU A O 1
ATOM 2694 N N . ILE A 1 334 ? 32.606 -20.851 10.840 1.00 25.33 334 ILE A N 1
ATOM 2695 C CA . ILE A 1 334 ? 31.698 -22.005 10.838 1.00 25.33 334 ILE A CA 1
ATOM 2696 C C . ILE A 1 334 ? 30.622 -22.032 11.944 1.00 25.33 334 ILE A C 1
ATOM 2698 O O . ILE A 1 334 ? 30.869 -22.440 13.075 1.00 25.33 334 ILE A O 1
ATOM 2702 N N . SER A 1 335 ? 29.367 -21.831 11.534 1.00 23.28 335 SER A N 1
ATOM 2703 C CA . SER A 1 335 ? 28.283 -22.718 11.972 1.00 23.28 335 SER A CA 1
ATOM 2704 C C . SER A 1 335 ? 27.384 -23.066 10.780 1.00 23.28 335 SER A C 1
ATOM 2706 O O . SER A 1 335 ? 26.671 -22.233 10.228 1.00 23.28 335 SER A O 1
ATOM 2708 N N . ASN A 1 336 ? 27.485 -24.323 10.340 1.00 23.78 336 ASN A N 1
ATOM 2709 C CA . ASN A 1 336 ? 26.608 -24.935 9.348 1.00 23.78 336 ASN A CA 1
ATOM 2710 C C . ASN A 1 336 ? 25.242 -25.204 9.991 1.00 23.78 336 ASN A C 1
ATOM 2712 O O . ASN A 1 336 ? 25.098 -26.133 10.782 1.00 23.78 336 ASN A O 1
ATOM 2716 N N . GLY A 1 337 ? 24.238 -24.406 9.635 1.00 24.52 337 GLY A N 1
ATOM 2717 C CA . GLY A 1 337 ? 22.835 -24.666 9.951 1.00 24.52 337 GLY A CA 1
ATOM 2718 C C . GLY A 1 337 ? 22.172 -25.512 8.870 1.00 24.52 337 GLY A C 1
ATOM 2719 O O . GLY A 1 337 ? 21.410 -24.997 8.058 1.00 24.52 337 GLY A O 1
ATOM 2720 N N . SER A 1 338 ? 22.454 -26.814 8.855 1.00 24.23 338 SER A N 1
ATOM 2721 C CA . SER A 1 338 ? 21.611 -27.803 8.183 1.00 24.23 338 SER A CA 1
ATOM 2722 C C . SER A 1 338 ? 20.288 -27.923 8.944 1.00 24.23 338 SER A C 1
ATOM 2724 O O . SER A 1 338 ? 20.254 -28.468 10.048 1.00 24.23 338 SER A O 1
ATOM 2726 N N . TYR A 1 339 ? 19.196 -27.423 8.367 1.00 24.94 339 TYR A N 1
ATOM 2727 C CA . TYR A 1 339 ? 17.844 -27.687 8.859 1.00 24.94 339 TYR A CA 1
ATOM 2728 C C . TYR A 1 339 ? 17.460 -29.138 8.526 1.00 24.94 339 TYR A C 1
ATOM 2730 O O . TYR A 1 339 ? 16.872 -29.425 7.488 1.00 24.94 339 TYR A O 1
ATOM 2738 N N . HIS A 1 340 ? 17.801 -30.058 9.427 1.00 24.02 340 HIS A N 1
ATOM 2739 C CA . HIS A 1 340 ? 17.001 -31.257 9.658 1.00 24.02 340 HIS A CA 1
ATOM 2740 C C . HIS A 1 340 ? 16.097 -30.983 10.871 1.00 24.02 340 HIS A C 1
ATOM 2742 O O . HIS A 1 340 ? 16.572 -30.420 11.859 1.00 24.02 340 HIS A O 1
ATOM 2748 N N . PRO A 1 341 ? 14.801 -31.336 10.823 1.00 24.22 341 PRO A N 1
ATOM 2749 C CA . PRO A 1 341 ? 13.877 -31.062 11.913 1.00 24.22 341 PRO A CA 1
ATOM 2750 C C . PRO A 1 341 ? 14.146 -32.031 13.066 1.00 24.22 341 PRO A C 1
ATOM 2752 O O . PRO A 1 341 ? 13.792 -33.208 13.003 1.00 24.22 341 PRO A O 1
ATOM 2755 N N . THR A 1 342 ? 14.774 -31.542 14.133 1.00 22.06 342 THR A N 1
ATOM 2756 C CA . THR A 1 342 ? 14.930 -32.311 15.367 1.00 22.06 342 THR A CA 1
ATOM 2757 C C . THR A 1 342 ? 13.668 -32.168 16.207 1.00 22.06 342 THR A C 1
ATOM 2759 O O . THR A 1 342 ? 13.387 -31.122 16.789 1.00 22.06 342 THR A O 1
ATOM 2762 N N . VAL A 1 343 ? 12.912 -33.260 16.255 1.00 27.33 343 VAL A N 1
ATOM 2763 C CA . VAL A 1 343 ? 11.877 -33.544 17.247 1.00 27.33 343 VAL A CA 1
ATOM 2764 C C . VAL A 1 343 ? 12.474 -33.346 18.642 1.00 27.33 343 VAL A C 1
ATOM 2766 O O . VAL A 1 343 ? 13.409 -34.047 19.025 1.00 27.33 343 VAL A O 1
ATOM 2769 N N . GLN A 1 344 ? 11.938 -32.400 19.412 1.00 25.11 344 GLN A N 1
ATOM 2770 C CA . GLN A 1 344 ? 12.144 -32.353 20.855 1.00 25.11 344 GLN A CA 1
ATOM 2771 C C . GLN A 1 344 ? 10.827 -32.679 21.546 1.00 25.11 344 GLN A C 1
ATOM 2773 O O . GLN A 1 344 ? 9.857 -31.928 21.483 1.00 25.11 344 GLN A O 1
ATOM 2778 N N . HIS A 1 345 ? 10.839 -33.846 22.185 1.00 24.33 345 HIS A N 1
ATOM 2779 C CA . HIS A 1 345 ? 9.850 -34.320 23.134 1.00 24.33 345 HIS A CA 1
ATOM 2780 C C . HIS A 1 345 ? 9.621 -33.271 24.227 1.00 24.33 345 HIS A C 1
ATOM 2782 O O . HIS A 1 345 ? 10.447 -33.099 25.123 1.00 24.33 345 HIS A O 1
ATOM 2788 N N . SER A 1 346 ? 8.479 -32.589 24.172 1.00 24.25 346 SER A N 1
ATOM 2789 C CA . SER A 1 346 ? 7.885 -31.982 25.353 1.00 24.25 346 SER A CA 1
ATOM 2790 C C . SER A 1 346 ? 7.196 -33.086 26.149 1.00 24.25 346 SER A C 1
ATOM 2792 O O . SER A 1 346 ? 6.366 -33.840 25.645 1.00 24.25 346 SER A O 1
ATOM 2794 N N . THR A 1 347 ? 7.597 -33.203 27.407 1.00 24.73 347 THR A N 1
ATOM 2795 C CA . THR A 1 347 ? 6.987 -34.069 28.406 1.00 24.73 347 THR A CA 1
ATOM 2796 C C . THR A 1 347 ? 5.487 -33.804 28.498 1.00 24.73 347 THR A C 1
ATOM 2798 O O . THR A 1 347 ? 5.032 -32.672 28.672 1.00 24.73 347 THR A O 1
ATOM 2801 N N . GLU A 1 348 ? 4.735 -34.891 28.360 1.00 26.41 348 GLU A N 1
ATOM 2802 C CA . GLU A 1 348 ? 3.283 -34.962 28.389 1.00 26.41 348 GLU A CA 1
ATOM 2803 C C . GLU A 1 348 ? 2.689 -34.227 29.597 1.00 26.41 348 GLU A C 1
ATOM 2805 O O . GLU A 1 348 ? 2.930 -34.559 30.760 1.00 26.41 348 GLU A O 1
ATOM 2810 N N . LYS A 1 349 ? 1.810 -33.265 29.313 1.00 25.11 349 LYS A N 1
ATOM 2811 C CA . LYS A 1 349 ? 0.666 -32.976 30.176 1.00 25.11 349 LYS A CA 1
ATOM 2812 C C . LYS A 1 349 ? -0.599 -33.130 29.348 1.00 25.11 349 LYS A C 1
ATOM 2814 O O . LYS A 1 349 ? -0.954 -32.267 28.552 1.00 25.11 349 LYS A O 1
ATOM 2819 N N . ASN A 1 350 ? -1.245 -34.272 29.568 1.00 30.14 350 ASN A N 1
ATOM 2820 C CA . ASN A 1 350 ? -2.562 -34.640 29.072 1.00 30.14 350 ASN A CA 1
ATOM 2821 C C . ASN A 1 350 ? -3.569 -33.497 29.240 1.00 30.14 350 ASN A C 1
ATOM 2823 O O . ASN A 1 350 ? -4.057 -33.241 30.340 1.00 30.14 350 ASN A O 1
ATOM 2827 N N . THR A 1 351 ? -3.941 -32.869 28.129 1.00 26.11 351 THR A N 1
ATOM 2828 C CA . THR A 1 351 ? -5.213 -32.152 28.017 1.00 26.11 351 THR A CA 1
ATOM 2829 C C . THR A 1 351 ? -5.754 -32.400 26.618 1.00 26.11 351 THR A C 1
ATOM 2831 O O . THR A 1 351 ? -5.203 -31.904 25.645 1.00 26.11 351 THR A O 1
ATOM 2834 N N . MET A 1 352 ? -6.795 -33.232 26.560 1.00 28.19 352 MET A N 1
ATOM 2835 C CA . MET A 1 352 ? -7.515 -33.703 25.375 1.00 28.19 352 MET A CA 1
ATOM 2836 C C . MET A 1 352 ? -7.536 -32.698 24.212 1.00 28.19 352 MET A C 1
ATOM 2838 O O . MET A 1 352 ? -8.127 -31.619 24.320 1.00 28.19 352 MET A O 1
ATOM 2842 N N . GLU A 1 353 ? -6.918 -33.080 23.092 1.00 27.25 353 GLU A N 1
ATOM 2843 C CA . GLU A 1 353 ? -6.972 -32.339 21.834 1.00 27.25 353 GLU A CA 1
ATOM 2844 C C . GLU A 1 353 ? -8.408 -32.299 21.292 1.00 27.25 353 GLU A C 1
ATOM 2846 O O . GLU A 1 353 ? -9.107 -33.308 21.189 1.00 27.25 353 GLU A O 1
ATOM 2851 N N . LYS A 1 354 ? -8.858 -31.088 20.955 1.00 30.78 354 LYS A N 1
ATOM 2852 C CA . LYS A 1 354 ? -10.096 -30.833 20.209 1.00 30.78 354 LYS A CA 1
ATOM 2853 C C . LYS A 1 354 ? -9.871 -31.153 18.721 1.00 30.78 354 LYS A C 1
ATOM 2855 O O . LYS A 1 354 ? -8.759 -30.966 18.239 1.00 30.78 354 LYS A O 1
ATOM 2860 N N . PRO A 1 355 ? -10.910 -31.583 17.981 1.00 36.06 355 PRO A N 1
ATOM 2861 C CA . PRO A 1 355 ? -10.760 -32.165 16.648 1.00 36.06 355 PRO A CA 1
ATOM 2862 C C . PRO A 1 355 ? -10.173 -31.170 15.638 1.00 36.06 355 PRO A C 1
ATOM 2864 O O . PRO A 1 355 ? -10.504 -29.981 15.681 1.00 36.06 355 PRO A O 1
ATOM 2867 N N . TYR A 1 356 ? -9.343 -31.682 14.720 1.00 33.97 356 TYR A N 1
ATOM 2868 C CA . TYR A 1 356 ? -8.786 -30.982 13.557 1.00 33.97 356 TYR A CA 1
ATOM 2869 C C . TYR A 1 356 ? -9.873 -30.152 12.853 1.00 33.97 356 TYR A C 1
ATOM 2871 O O . TYR A 1 356 ? -10.763 -30.691 12.193 1.00 33.97 356 TYR A O 1
ATOM 2879 N N . ARG A 1 357 ? -9.834 -28.823 13.014 1.00 44.16 357 ARG A N 1
ATOM 2880 C CA . ARG A 1 357 ? -10.725 -27.902 12.296 1.00 44.16 357 ARG A CA 1
ATOM 2881 C C . ARG A 1 357 ? -10.149 -27.635 10.904 1.00 44.16 357 ARG A C 1
ATOM 2883 O O . ARG A 1 357 ? -8.988 -27.258 10.782 1.00 44.16 357 ARG A O 1
ATOM 2890 N N . LYS A 1 358 ? -10.977 -27.852 9.877 1.00 48.53 358 LYS A N 1
ATOM 2891 C CA . LYS A 1 358 ? -10.700 -27.615 8.448 1.00 48.53 358 LYS A CA 1
ATOM 2892 C C . LYS A 1 358 ? -10.163 -26.185 8.246 1.00 48.53 358 LYS A C 1
ATOM 2894 O O . LYS A 1 358 ? -10.707 -25.259 8.845 1.00 48.53 358 LYS A O 1
ATOM 2899 N N . ILE A 1 359 ? -9.115 -26.013 7.431 1.00 58.31 359 ILE A N 1
ATOM 2900 C CA . ILE A 1 359 ? -8.618 -24.687 7.011 1.00 58.31 359 ILE A CA 1
ATOM 2901 C C . ILE A 1 359 ? -9.793 -23.933 6.380 1.00 58.31 359 ILE A C 1
ATOM 2903 O O . ILE A 1 359 ? -10.510 -24.498 5.551 1.00 58.31 359 ILE A O 1
ATOM 2907 N N . GLU A 1 360 ? -10.032 -22.695 6.810 1.00 58.28 360 GLU A N 1
ATOM 2908 C CA . GLU A 1 360 ? -11.152 -21.903 6.300 1.00 58.28 360 GLU A CA 1
ATOM 2909 C C . GLU A 1 360 ? -10.945 -21.569 4.813 1.00 58.28 360 GLU A C 1
ATOM 2911 O O . GLU A 1 360 ? -9.836 -21.260 4.371 1.00 58.28 360 GLU A O 1
ATOM 2916 N N . SER A 1 361 ? -12.028 -21.630 4.032 1.00 65.12 361 SER A N 1
ATOM 2917 C CA . SER A 1 361 ? -12.061 -21.099 2.665 1.00 65.12 361 SER A CA 1
ATOM 2918 C C . SER A 1 361 ? -11.804 -19.586 2.683 1.00 65.12 361 SER A C 1
ATOM 2920 O O . SER A 1 361 ? -12.265 -18.915 3.608 1.00 65.12 361 SER A O 1
ATOM 2922 N N . ILE A 1 362 ? -11.151 -19.045 1.645 1.00 74.88 362 ILE A N 1
ATOM 2923 C CA . ILE A 1 362 ? -10.903 -17.597 1.488 1.00 74.88 362 ILE A CA 1
ATOM 2924 C C . ILE A 1 362 ? -12.193 -16.782 1.694 1.00 74.88 362 ILE A C 1
ATOM 2926 O O . ILE A 1 362 ? -13.285 -17.216 1.316 1.00 74.88 362 ILE A O 1
ATOM 2930 N N . GLY A 1 363 ? -12.066 -15.597 2.295 1.00 80.56 363 GLY A N 1
ATOM 2931 C CA . GLY A 1 363 ? -13.172 -14.691 2.609 1.00 80.56 363 GLY A CA 1
ATOM 2932 C C . GLY A 1 363 ? -13.454 -14.562 4.108 1.00 80.56 363 GLY A C 1
ATOM 2933 O O . GLY A 1 363 ? -14.572 -14.214 4.506 1.00 80.56 363 GLY A O 1
ATOM 2934 N N . ALA A 1 364 ? -12.476 -14.875 4.963 1.00 86.06 364 ALA A N 1
ATOM 2935 C CA . ALA A 1 364 ? -12.635 -14.783 6.414 1.00 86.06 364 ALA A CA 1
ATOM 2936 C C . ALA A 1 364 ? -12.798 -13.323 6.874 1.00 86.06 364 ALA A C 1
ATOM 2938 O O . ALA A 1 364 ? -13.542 -13.032 7.813 1.00 86.06 364 ALA A O 1
ATOM 2939 N N . PHE A 1 365 ? -12.162 -12.377 6.176 1.00 88.81 365 PHE A N 1
ATOM 2940 C CA . PHE A 1 365 ? -12.175 -10.962 6.554 1.00 88.81 365 PHE A CA 1
ATOM 2941 C C . PHE A 1 365 ? -13.543 -10.296 6.406 1.00 88.81 365 PHE A C 1
ATOM 2943 O O . PHE A 1 365 ? -13.890 -9.418 7.193 1.00 88.81 365 PHE A O 1
ATOM 2950 N N . GLN A 1 366 ? -14.365 -10.733 5.455 1.00 86.50 366 GLN A N 1
ATOM 2951 C CA . GLN A 1 366 ? -15.692 -10.163 5.207 1.00 86.50 366 GLN A CA 1
ATOM 2952 C C . GLN A 1 366 ? -16.710 -10.614 6.259 1.00 86.50 366 GLN A C 1
ATOM 2954 O O . GLN A 1 366 ? -17.732 -9.958 6.449 1.00 86.50 366 GLN A O 1
ATOM 2959 N N . LYS A 1 367 ? -16.408 -11.695 6.988 1.00 87.19 367 LYS A N 1
ATOM 2960 C CA . LYS A 1 367 ? -17.231 -12.231 8.080 1.00 87.19 367 LYS A CA 1
ATOM 2961 C C . LYS A 1 367 ? -16.894 -11.617 9.446 1.00 87.19 367 LYS A C 1
ATOM 2963 O O . LYS A 1 367 ? -17.521 -11.973 10.442 1.00 87.19 367 LYS A O 1
ATOM 2968 N N . LEU A 1 368 ? -15.930 -10.691 9.514 1.00 90.44 368 LEU A N 1
ATOM 2969 C CA . LEU A 1 368 ? -15.508 -10.061 10.768 1.00 90.44 368 LEU A CA 1
ATOM 2970 C C . LEU A 1 368 ? -16.646 -9.256 11.422 1.00 90.44 368 LEU A C 1
ATOM 2972 O O . LEU A 1 368 ? -17.266 -8.419 10.754 1.00 90.44 368 LEU A O 1
ATOM 2976 N N . PRO A 1 369 ? -16.867 -9.397 12.745 1.00 89.62 369 PRO A N 1
ATOM 2977 C CA . PRO A 1 369 ? -17.931 -8.686 13.449 1.00 89.62 369 PRO A CA 1
ATOM 2978 C C . PRO A 1 369 ? -17.697 -7.174 13.423 1.00 89.62 369 PRO A C 1
ATOM 2980 O O . PRO A 1 369 ? -16.553 -6.713 13.426 1.00 89.62 369 PRO A O 1
ATOM 2983 N N . ILE A 1 370 ? -18.772 -6.381 13.440 1.00 91.12 370 ILE A N 1
ATOM 2984 C CA . ILE A 1 370 ? -18.674 -4.923 13.587 1.00 91.12 370 ILE A CA 1
ATOM 2985 C C . ILE A 1 370 ? -18.243 -4.611 15.019 1.00 91.12 370 ILE A C 1
ATOM 2987 O O . ILE A 1 370 ? -18.991 -4.824 15.970 1.00 91.12 370 ILE A O 1
ATOM 2991 N N . VAL A 1 371 ? -17.020 -4.108 15.157 1.00 94.81 371 VAL A N 1
ATOM 2992 C CA . VAL A 1 371 ? -16.490 -3.624 16.430 1.00 94.81 371 VAL A CA 1
ATOM 2993 C C . VAL A 1 371 ? -17.033 -2.212 16.655 1.00 94.81 371 VAL A C 1
ATOM 2995 O O . VAL A 1 371 ? -17.057 -1.398 15.734 1.00 94.81 371 VAL A O 1
ATOM 2998 N N . MET A 1 372 ? -17.512 -1.922 17.861 1.00 94.25 372 MET A N 1
ATOM 2999 C CA . MET A 1 372 ? -17.916 -0.564 18.242 1.00 94.25 372 MET A CA 1
ATOM 3000 C C . MET A 1 372 ? -16.725 0.222 18.819 1.00 94.25 372 MET A C 1
ATOM 3002 O O . MET A 1 372 ? -15.860 -0.397 19.443 1.00 94.25 372 MET A O 1
ATOM 3006 N N . PRO A 1 373 ? -16.696 1.562 18.690 1.00 96.06 373 PRO A N 1
ATOM 3007 C CA . PRO A 1 373 ? -15.713 2.402 19.374 1.00 96.06 373 PRO A CA 1
ATOM 3008 C C . PRO A 1 373 ? -15.717 2.183 20.889 1.00 96.06 373 PRO A C 1
ATOM 3010 O O . PRO A 1 373 ? -16.771 1.968 21.500 1.00 96.06 373 PRO A O 1
ATOM 3013 N N . SER A 1 374 ? -14.546 2.285 21.515 1.00 95.56 374 SER A N 1
ATOM 3014 C CA . SER A 1 374 ? -14.382 2.045 22.952 1.00 95.56 374 SER A CA 1
ATOM 3015 C C . SER A 1 374 ? -15.287 2.947 23.809 1.00 95.56 374 SER A C 1
ATOM 3017 O O . SER A 1 374 ? -15.937 2.484 24.750 1.00 95.56 374 SER A O 1
ATOM 3019 N N . ILE A 1 375 ? -15.403 4.221 23.432 1.00 94.50 375 ILE A N 1
ATOM 3020 C CA . ILE A 1 375 ? -16.237 5.228 24.106 1.00 94.50 375 ILE A CA 1
ATOM 3021 C C . ILE A 1 375 ? -17.720 4.831 24.075 1.00 94.50 375 ILE A C 1
ATOM 3023 O O . ILE A 1 375 ? -18.417 4.948 25.087 1.00 94.50 375 ILE A O 1
ATOM 3027 N N . ASP A 1 376 ? -18.195 4.306 22.945 1.00 95.19 376 ASP A N 1
ATOM 3028 C CA . ASP A 1 376 ? -19.593 3.910 22.774 1.00 95.19 376 ASP A CA 1
ATOM 3029 C C . ASP A 1 376 ? -19.928 2.643 23.559 1.00 95.19 376 ASP A C 1
ATOM 3031 O O . ASP A 1 376 ? -21.012 2.553 24.145 1.00 95.19 376 ASP A O 1
ATOM 3035 N N . ILE A 1 377 ? -18.992 1.687 23.628 1.00 95.56 377 ILE A N 1
ATOM 3036 C CA . ILE A 1 377 ? -19.124 0.480 24.457 1.00 95.56 377 ILE A CA 1
ATOM 3037 C C . ILE A 1 377 ? -19.322 0.882 25.917 1.00 95.56 377 ILE A C 1
ATOM 3039 O O . ILE A 1 377 ? -20.320 0.499 26.532 1.00 95.56 377 ILE A O 1
ATOM 3043 N N . LEU A 1 378 ? -18.416 1.700 26.457 1.00 95.19 378 LEU A N 1
ATOM 3044 C CA . LEU A 1 378 ? -18.472 2.136 27.850 1.00 95.19 378 LEU A CA 1
ATOM 3045 C C . LEU A 1 378 ? -19.725 2.977 28.132 1.00 95.19 378 LEU A C 1
ATOM 3047 O O . LEU A 1 378 ? -20.457 2.710 29.087 1.00 95.19 378 LEU A O 1
ATOM 3051 N N . GLY A 1 379 ? -20.018 3.962 27.279 1.00 94.44 379 GLY A N 1
ATOM 3052 C CA . GLY A 1 379 ? -21.173 4.842 27.443 1.00 94.44 379 GLY A CA 1
ATOM 3053 C C . GLY A 1 379 ? -22.504 4.087 27.382 1.00 94.44 379 GLY A C 1
ATOM 3054 O O . GLY A 1 379 ? -23.401 4.336 28.192 1.00 94.44 379 GLY A O 1
ATOM 3055 N N . SER A 1 380 ? -22.642 3.137 26.453 1.00 95.75 380 SER A N 1
ATOM 3056 C CA . SER A 1 380 ? -23.829 2.281 26.343 1.00 95.75 380 SER A CA 1
ATOM 3057 C C . SER A 1 380 ? -23.975 1.360 27.554 1.00 95.75 380 SER A C 1
ATOM 3059 O O . SER A 1 380 ? -25.060 1.290 28.143 1.00 95.75 380 SER A O 1
ATOM 3061 N N . ALA A 1 381 ? -22.881 0.730 27.988 1.00 96.25 381 ALA A N 1
ATOM 3062 C CA . ALA A 1 381 ? -22.872 -0.164 29.140 1.00 96.25 381 ALA A CA 1
ATOM 3063 C C . ALA A 1 381 ? -23.261 0.566 30.438 1.00 96.25 381 ALA A C 1
ATOM 3065 O O . ALA A 1 381 ? -24.134 0.094 31.169 1.00 96.25 381 ALA A O 1
ATOM 3066 N N . LEU A 1 382 ? -22.717 1.765 30.684 1.00 95.62 382 LEU A N 1
ATOM 3067 C CA . LEU A 1 382 ? -23.072 2.597 31.842 1.00 95.62 382 LEU A CA 1
ATOM 3068 C C . LEU A 1 382 ? -24.555 2.989 31.842 1.00 95.62 382 LEU A C 1
ATOM 3070 O O . LEU A 1 382 ? -25.225 2.897 32.875 1.00 95.62 382 LEU A O 1
ATOM 3074 N N . ARG A 1 383 ? -25.102 3.398 30.689 1.00 95.81 383 ARG A N 1
ATOM 3075 C CA . ARG A 1 383 ? -26.529 3.749 30.570 1.00 95.81 383 ARG A CA 1
ATOM 3076 C C . ARG A 1 383 ? -27.436 2.557 30.862 1.00 95.81 383 ARG A C 1
ATOM 3078 O O . ARG A 1 383 ? -28.440 2.724 31.555 1.00 95.81 383 ARG A O 1
ATOM 3085 N N . LYS A 1 384 ? -27.106 1.372 30.344 1.00 94.62 384 LYS A N 1
ATOM 3086 C CA . LYS A 1 384 ? -27.888 0.149 30.578 1.00 94.62 384 LYS A CA 1
ATOM 3087 C C . LYS A 1 384 ? -27.793 -0.314 32.029 1.00 94.62 384 LYS A C 1
ATOM 3089 O O . LYS A 1 384 ? -28.826 -0.583 32.635 1.00 94.62 384 LYS A O 1
ATOM 3094 N N . ALA A 1 385 ? -26.595 -0.307 32.611 1.00 95.50 385 ALA A N 1
ATOM 3095 C CA . ALA A 1 385 ? -26.378 -0.671 34.008 1.00 95.50 385 ALA A CA 1
ATOM 3096 C C . ALA A 1 385 ? -27.181 0.222 34.968 1.00 95.50 385 ALA A C 1
ATOM 3098 O O . ALA A 1 385 ? -27.873 -0.287 35.846 1.00 95.50 385 ALA A O 1
ATOM 3099 N N . ARG A 1 386 ? -27.190 1.547 34.756 1.00 93.94 386 ARG A N 1
ATOM 3100 C CA . ARG A 1 386 ? -27.950 2.497 35.596 1.00 93.94 386 ARG A CA 1
ATOM 3101 C C . ARG A 1 386 ? -29.465 2.259 35.588 1.00 93.94 386 ARG A C 1
ATOM 3103 O O . ARG A 1 386 ? -30.126 2.586 36.570 1.00 93.94 386 ARG A O 1
ATOM 3110 N N . LYS A 1 387 ? -30.021 1.678 34.517 1.00 94.00 387 LYS A N 1
ATOM 3111 C CA . LYS A 1 387 ? -31.457 1.357 34.403 1.00 94.00 387 LYS A CA 1
ATOM 3112 C C . LYS A 1 387 ? -31.862 0.083 35.150 1.00 94.00 387 LYS A C 1
ATOM 3114 O O . LYS A 1 387 ? -33.056 -0.167 35.306 1.00 94.00 387 LYS A O 1
ATOM 3119 N N . VAL A 1 388 ? -30.907 -0.727 35.609 1.00 94.75 388 VAL A N 1
ATOM 3120 C CA . VAL A 1 388 ? -31.211 -1.984 36.300 1.00 94.75 388 VAL A CA 1
ATOM 3121 C C . VAL A 1 388 ? -31.809 -1.701 37.676 1.00 94.75 388 VAL A C 1
ATOM 3123 O O . VAL A 1 388 ? -31.215 -1.014 38.511 1.00 94.75 388 VAL A O 1
ATOM 3126 N N . SER A 1 389 ? -33.001 -2.252 37.905 1.00 90.12 389 SER A N 1
ATOM 3127 C CA . SER A 1 389 ? -33.752 -2.124 39.150 1.00 90.12 389 SER A CA 1
ATOM 3128 C C . SER A 1 389 ? -33.471 -3.283 40.122 1.00 90.12 389 SER A C 1
ATOM 3130 O O . SER A 1 389 ? -33.140 -4.395 39.691 1.00 90.12 389 SER A O 1
ATOM 3132 N N . PRO A 1 390 ? -33.669 -3.081 41.440 1.00 92.56 390 PRO A N 1
ATOM 3133 C CA . PRO A 1 390 ? -33.637 -4.175 42.407 1.00 92.56 390 PRO A CA 1
ATOM 3134 C C . PRO A 1 390 ? -34.720 -5.223 42.122 1.00 92.56 390 PRO A C 1
ATOM 3136 O O . PRO A 1 390 ? -35.694 -4.981 41.406 1.00 92.56 390 PRO A O 1
ATOM 3139 N N . THR A 1 391 ? -34.557 -6.405 42.711 1.00 92.12 391 THR A N 1
ATOM 3140 C CA . THR A 1 391 ? -35.566 -7.476 42.678 1.00 92.12 391 THR A CA 1
ATOM 3141 C C . THR A 1 391 ? -36.856 -7.012 43.357 1.00 92.12 391 THR A C 1
ATOM 3143 O O . THR A 1 391 ? -36.813 -6.389 44.420 1.00 92.12 391 THR A O 1
ATOM 3146 N N . LYS A 1 392 ? -38.004 -7.308 42.737 1.00 89.62 392 LYS A N 1
ATOM 3147 C CA . LYS A 1 392 ? -39.325 -6.976 43.287 1.00 89.62 392 LYS A CA 1
ATOM 3148 C C . LYS A 1 392 ? -39.549 -7.727 44.610 1.00 89.62 392 LYS A C 1
ATOM 3150 O O . LYS A 1 392 ? -39.102 -8.860 44.750 1.00 89.62 392 LYS A O 1
ATOM 3155 N N . GLY A 1 393 ? -40.225 -7.091 45.569 1.00 83.25 393 GLY A N 1
ATOM 3156 C CA . GLY A 1 393 ? -40.619 -7.718 46.842 1.00 83.25 393 GLY A CA 1
ATOM 3157 C C . GLY A 1 393 ? -39.630 -7.590 48.011 1.00 83.25 393 GLY A C 1
ATOM 3158 O O . GLY A 1 393 ? -39.904 -8.108 49.088 1.00 83.25 393 GLY A O 1
ATOM 3159 N N . ILE A 1 394 ? -38.499 -6.887 47.861 1.00 87.38 394 ILE A N 1
ATOM 3160 C CA . ILE A 1 394 ? -37.572 -6.643 48.983 1.00 87.38 394 ILE A CA 1
ATOM 3161 C C . ILE A 1 394 ? -38.055 -5.443 49.814 1.00 87.38 394 ILE A C 1
ATOM 3163 O O . ILE A 1 394 ? -37.885 -4.297 49.399 1.00 87.38 394 ILE A O 1
ATOM 3167 N N . ALA A 1 395 ? -38.618 -5.708 50.998 1.00 80.38 395 ALA A N 1
ATOM 3168 C CA . ALA A 1 395 ? -39.115 -4.671 51.910 1.00 80.38 395 ALA A CA 1
ATOM 3169 C C . ALA A 1 395 ? -37.993 -3.899 52.634 1.00 80.38 395 ALA A C 1
ATOM 3171 O O . ALA A 1 395 ? -38.062 -2.683 52.784 1.00 80.38 395 ALA A O 1
ATOM 3172 N N . ASN A 1 396 ? -36.932 -4.591 53.069 1.00 90.12 396 ASN A N 1
ATOM 3173 C CA . ASN A 1 396 ? -35.835 -3.962 53.809 1.00 90.12 396 ASN A CA 1
ATOM 3174 C C . ASN A 1 396 ? -34.992 -3.057 52.890 1.00 90.12 396 ASN A C 1
ATOM 3176 O O . ASN A 1 396 ? -34.424 -3.522 51.899 1.00 90.12 396 ASN A O 1
ATOM 3180 N N . ILE A 1 397 ? -34.871 -1.781 53.266 1.00 88.38 397 ILE A N 1
ATOM 3181 C CA . ILE A 1 397 ? -34.202 -0.737 52.477 1.00 88.38 397 ILE A CA 1
ATOM 3182 C C . ILE A 1 397 ? -32.722 -1.067 52.218 1.00 88.38 397 ILE A C 1
ATOM 3184 O O . ILE A 1 397 ? -32.269 -0.988 51.077 1.00 88.38 397 ILE A O 1
ATOM 3188 N N . ALA A 1 398 ? -31.978 -1.509 53.237 1.00 88.31 398 ALA A N 1
ATOM 3189 C CA . ALA A 1 398 ? -30.571 -1.885 53.084 1.00 88.31 398 ALA A CA 1
ATOM 3190 C C . ALA A 1 398 ? -30.408 -3.129 52.192 1.00 88.31 398 ALA A C 1
ATOM 3192 O O . ALA A 1 398 ? -29.556 -3.153 51.303 1.00 88.31 398 ALA A O 1
ATOM 3193 N N . LYS A 1 399 ? -31.274 -4.145 52.355 1.00 90.00 399 LYS A N 1
ATOM 3194 C CA . LYS A 1 399 ? -31.281 -5.335 51.481 1.00 90.00 399 LYS A CA 1
ATOM 3195 C C . LYS A 1 399 ? -31.647 -4.995 50.031 1.00 90.00 399 LYS A C 1
ATOM 3197 O O . LYS A 1 399 ? -31.173 -5.665 49.112 1.00 90.00 399 LYS A O 1
ATOM 3202 N N . ARG A 1 400 ? -32.483 -3.980 49.816 1.00 91.38 400 ARG A N 1
ATOM 3203 C CA . ARG A 1 400 ? -32.889 -3.520 48.485 1.00 91.38 400 ARG A CA 1
ATOM 3204 C C . ARG A 1 400 ? -31.746 -2.801 47.770 1.00 91.38 400 ARG A C 1
ATOM 3206 O O . ARG A 1 400 ? -31.470 -3.142 46.621 1.00 91.38 400 ARG A O 1
ATOM 3213 N N . GLU A 1 401 ? -31.058 -1.878 48.441 1.00 91.88 401 GLU A N 1
ATOM 3214 C CA . GLU A 1 401 ? -29.945 -1.133 47.830 1.00 91.88 401 GLU A CA 1
ATOM 3215 C C . GLU A 1 401 ? -28.733 -2.024 47.539 1.00 91.88 401 GLU A C 1
ATOM 3217 O O . GLU A 1 401 ? -28.196 -1.955 46.436 1.00 91.88 401 GLU A O 1
ATOM 3222 N N . LYS A 1 402 ? -28.374 -2.970 48.420 1.00 93.06 402 LYS A N 1
ATOM 3223 C CA . LYS A 1 402 ? -27.308 -3.939 48.099 1.00 93.06 402 LYS A CA 1
ATOM 3224 C C . LYS A 1 402 ? -27.644 -4.829 46.900 1.00 93.06 402 LYS A C 1
ATOM 3226 O O . LYS A 1 402 ? -26.785 -5.117 46.072 1.00 93.06 402 LYS A O 1
ATOM 3231 N N . ASN A 1 403 ? -28.908 -5.252 46.772 1.00 93.88 403 ASN A N 1
ATOM 3232 C CA . ASN A 1 403 ? -29.351 -6.045 45.624 1.00 93.88 403 ASN A CA 1
ATOM 3233 C C . ASN A 1 403 ? -29.292 -5.227 44.331 1.00 93.88 403 ASN A C 1
ATOM 3235 O O . ASN A 1 403 ? -28.872 -5.748 43.302 1.00 93.88 403 ASN A O 1
ATOM 3239 N N . LYS A 1 404 ? -29.695 -3.954 44.390 1.00 94.31 404 LYS A N 1
ATOM 3240 C CA . LYS A 1 404 ? -29.591 -3.021 43.269 1.00 94.31 404 LYS A CA 1
ATOM 3241 C C . LYS A 1 404 ? -28.133 -2.816 42.864 1.00 94.31 404 LYS A C 1
ATOM 3243 O O . LYS A 1 404 ? -27.818 -3.047 41.704 1.00 94.31 404 LYS A O 1
ATOM 3248 N N . GLY A 1 405 ? -27.251 -2.457 43.796 1.00 94.62 405 GLY A N 1
ATOM 3249 C CA . GLY A 1 405 ? -25.845 -2.187 43.495 1.00 94.62 405 GLY A CA 1
ATOM 3250 C C . GLY A 1 405 ? -25.113 -3.403 42.921 1.00 94.62 405 GLY A C 1
ATOM 3251 O O . GLY A 1 405 ? -24.487 -3.297 41.867 1.00 94.62 405 GLY A O 1
ATOM 3252 N N . ALA A 1 406 ? -25.294 -4.587 43.515 1.00 95.50 406 ALA A N 1
ATOM 3253 C CA . ALA A 1 406 ? -24.725 -5.827 42.983 1.00 95.50 406 ALA A CA 1
ATOM 3254 C C . ALA A 1 406 ? -25.234 -6.144 41.563 1.00 95.50 406 ALA A C 1
ATOM 3256 O O . ALA A 1 406 ? -24.444 -6.505 40.692 1.00 95.50 406 ALA A O 1
ATOM 3257 N N . LYS A 1 407 ? -26.537 -5.957 41.297 1.00 95.81 407 LYS A N 1
ATOM 3258 C CA . LYS A 1 407 ? -27.117 -6.144 39.956 1.00 95.81 407 LYS A CA 1
ATOM 3259 C C . LYS A 1 407 ? -26.609 -5.126 38.938 1.00 95.81 407 LYS A C 1
ATOM 3261 O O . LYS A 1 407 ? -26.397 -5.491 37.787 1.00 95.81 407 LYS A O 1
ATOM 3266 N N . GLN A 1 408 ? -26.431 -3.867 39.335 1.00 97.12 408 GLN A N 1
ATOM 3267 C CA . GLN A 1 408 ? -25.913 -2.823 38.450 1.00 97.12 408 GLN A CA 1
ATOM 3268 C C . GLN A 1 408 ? -24.455 -3.092 38.057 1.00 97.12 408 GLN A C 1
ATOM 3270 O O . GLN A 1 408 ? -24.119 -2.968 36.881 1.00 97.12 408 GLN A O 1
ATOM 3275 N N . LEU A 1 409 ? -23.613 -3.524 39.002 1.00 97.06 409 LEU A N 1
ATOM 3276 C CA . LEU A 1 409 ? -22.222 -3.907 38.729 1.00 97.06 409 LEU A CA 1
ATOM 3277 C C . LEU A 1 409 ? -22.128 -5.160 37.846 1.00 97.06 409 LEU A C 1
ATOM 3279 O O . LEU A 1 409 ? -21.369 -5.164 36.878 1.00 97.06 409 LEU A O 1
ATOM 3283 N N . ASP A 1 410 ? -22.933 -6.193 38.122 1.00 96.44 410 ASP A N 1
ATOM 3284 C CA . ASP A 1 410 ? -22.997 -7.404 37.288 1.00 96.44 410 ASP A CA 1
ATOM 3285 C C . ASP A 1 410 ? -23.482 -7.091 35.862 1.00 96.44 410 ASP A C 1
ATOM 3287 O O . ASP A 1 410 ? -22.931 -7.604 34.885 1.00 96.44 410 ASP A O 1
ATOM 3291 N N . ALA A 1 411 ? -24.463 -6.196 35.721 1.00 96.81 411 ALA A N 1
ATOM 3292 C CA . ALA A 1 411 ? -24.933 -5.734 34.420 1.00 96.81 411 ALA A CA 1
ATOM 3293 C C . ALA A 1 411 ? -23.858 -4.941 33.664 1.00 96.81 411 ALA A C 1
ATOM 3295 O O . ALA A 1 411 ? -23.610 -5.244 32.500 1.00 96.81 411 ALA A O 1
ATOM 3296 N N . LEU A 1 412 ? -23.179 -3.981 34.309 1.00 97.19 412 LEU A N 1
ATOM 3297 C CA . LEU A 1 412 ? -22.086 -3.221 33.687 1.00 97.19 412 LEU A CA 1
ATOM 3298 C C . LEU A 1 412 ? -20.970 -4.152 33.201 1.00 97.19 412 LEU A C 1
ATOM 3300 O O . LEU A 1 412 ? -20.526 -4.055 32.058 1.00 97.19 412 LEU A O 1
ATOM 3304 N N . MET A 1 413 ? -20.555 -5.084 34.061 1.00 97.00 413 MET A N 1
ATOM 3305 C CA . MET A 1 413 ? -19.558 -6.098 33.736 1.00 97.00 413 MET A CA 1
ATOM 3306 C C . MET A 1 413 ? -19.968 -6.901 32.497 1.00 97.00 413 MET A C 1
ATOM 3308 O O . MET A 1 413 ? -19.157 -7.064 31.588 1.00 97.00 413 MET A O 1
ATOM 3312 N N . LYS A 1 414 ? -21.209 -7.403 32.440 1.00 97.12 414 LYS A N 1
ATOM 3313 C CA . LYS A 1 414 ? -21.708 -8.201 31.306 1.00 97.12 414 LYS A CA 1
ATOM 3314 C C . LYS A 1 414 ? -21.812 -7.386 30.020 1.00 97.12 414 LYS A C 1
ATOM 3316 O O . LYS A 1 414 ? -21.378 -7.870 28.979 1.00 97.12 414 LYS A O 1
ATOM 3321 N N . GLU A 1 415 ? -22.325 -6.162 30.090 1.00 96.69 415 GLU A N 1
ATOM 3322 C CA . GLU A 1 415 ? -22.473 -5.274 28.928 1.00 96.69 415 GLU A CA 1
ATOM 3323 C C . GLU A 1 415 ? -21.129 -4.901 28.288 1.00 96.69 415 GLU A C 1
ATOM 3325 O O . GLU A 1 415 ? -21.080 -4.668 27.085 1.00 96.69 415 GLU A O 1
ATOM 3330 N N . ILE A 1 416 ? -20.030 -4.898 29.051 1.00 96.50 416 ILE A N 1
ATOM 3331 C CA . ILE A 1 416 ? -18.673 -4.728 28.506 1.00 96.50 416 ILE A CA 1
ATOM 3332 C C . ILE A 1 416 ? -18.080 -6.077 28.076 1.00 96.50 416 ILE A C 1
ATOM 3334 O O . ILE A 1 416 ? -17.556 -6.215 26.972 1.00 96.50 416 ILE A O 1
ATOM 3338 N N . ALA A 1 417 ? -18.142 -7.095 28.935 1.00 96.81 417 ALA A N 1
ATOM 3339 C CA . ALA A 1 417 ? -17.424 -8.348 28.720 1.00 96.81 417 ALA A CA 1
ATOM 3340 C C . ALA A 1 417 ? -17.998 -9.199 27.581 1.00 96.81 417 ALA A C 1
ATOM 3342 O O . ALA A 1 417 ? -17.233 -9.903 26.920 1.00 96.81 417 ALA A O 1
ATOM 3343 N N . VAL A 1 418 ? -19.316 -9.163 27.356 1.00 96.25 418 VAL A N 1
ATOM 3344 C CA . VAL A 1 418 ? -19.969 -9.953 26.302 1.00 96.25 418 VAL A CA 1
ATOM 3345 C C . VAL A 1 418 ? -19.542 -9.474 24.908 1.00 96.25 418 VAL A C 1
ATOM 3347 O O . VAL A 1 418 ? -19.022 -10.310 24.175 1.00 96.25 418 VAL A O 1
ATOM 3350 N N . PRO A 1 419 ? -19.629 -8.177 24.541 1.00 96.06 419 PRO A N 1
ATOM 3351 C CA . PRO A 1 419 ? -19.111 -7.703 23.256 1.00 96.06 419 PRO A CA 1
ATOM 3352 C C . PRO A 1 419 ? -17.633 -8.035 23.031 1.00 96.06 419 PRO A C 1
ATOM 3354 O O . PRO A 1 419 ? -17.286 -8.566 21.980 1.00 96.06 419 PRO A O 1
ATOM 3357 N N . LEU A 1 420 ? -16.768 -7.800 24.030 1.00 96.62 420 LEU A N 1
ATOM 3358 C CA . LEU A 1 420 ? -15.337 -8.109 23.907 1.00 96.62 420 LEU A CA 1
ATOM 3359 C C . LEU A 1 420 ? -15.087 -9.604 23.680 1.00 96.62 420 LEU A C 1
ATOM 3361 O O . LEU A 1 420 ? -14.210 -9.970 22.902 1.00 96.62 420 LEU A O 1
ATOM 3365 N N . ARG A 1 421 ? -15.869 -10.471 24.336 1.00 96.31 421 ARG A N 1
ATOM 3366 C CA . ARG A 1 421 ? -15.824 -11.918 24.107 1.00 96.31 421 ARG A CA 1
ATOM 3367 C C . ARG A 1 421 ? -16.191 -12.255 22.667 1.00 96.31 421 ARG A C 1
ATOM 3369 O O . ARG A 1 421 ? -15.443 -12.968 22.011 1.00 96.31 421 ARG A O 1
ATOM 3376 N N . THR A 1 422 ? -17.313 -11.716 22.195 1.00 95.31 422 THR A N 1
ATOM 3377 C CA . THR A 1 422 ? -17.821 -11.945 20.841 1.00 95.31 422 THR A CA 1
ATOM 3378 C C . THR A 1 422 ? -16.810 -11.510 19.786 1.00 95.31 422 THR A C 1
ATOM 3380 O O . THR A 1 422 ? -16.645 -12.199 18.785 1.00 95.31 422 THR A O 1
ATOM 3383 N N . TYR A 1 423 ? -16.098 -10.399 20.003 1.00 95.12 423 TYR A N 1
ATOM 3384 C CA . TYR A 1 423 ? -15.034 -9.982 19.092 1.00 95.12 423 TYR A CA 1
ATOM 3385 C C . TYR A 1 423 ? -13.891 -11.000 19.063 1.00 95.12 423 TYR A C 1
ATOM 3387 O O . TYR A 1 423 ? -13.529 -11.465 17.994 1.00 95.12 423 TYR A O 1
ATOM 3395 N N . VAL A 1 424 ? -13.362 -11.410 20.217 1.00 94.25 424 VAL A N 1
ATOM 3396 C CA . VAL A 1 424 ? -12.247 -12.374 20.266 1.00 94.25 424 VAL A CA 1
ATOM 3397 C C . VAL A 1 424 ? -12.631 -13.733 19.665 1.00 94.25 424 VAL A C 1
ATOM 3399 O O . VAL A 1 424 ? -11.808 -14.350 19.000 1.00 94.25 424 VAL A O 1
ATOM 3402 N N . GLU A 1 425 ? -13.864 -14.201 19.878 1.00 92.25 425 GLU A N 1
ATOM 3403 C CA . GLU A 1 425 ? -14.331 -15.501 19.369 1.00 92.25 425 GLU A CA 1
ATOM 3404 C C . GLU A 1 425 ? -14.596 -15.504 17.854 1.00 92.25 425 GLU A C 1
ATOM 3406 O O . GLU A 1 425 ? -14.394 -16.534 17.216 1.00 92.25 425 GLU A O 1
ATOM 3411 N N . ASN A 1 426 ? -15.023 -14.373 17.278 1.00 91.62 426 ASN A N 1
ATOM 3412 C CA . ASN A 1 426 ? -15.389 -14.271 15.859 1.00 91.62 426 ASN A CA 1
ATOM 3413 C C . ASN A 1 426 ? -14.279 -13.693 14.966 1.00 91.62 426 ASN A C 1
ATOM 3415 O O . ASN A 1 426 ? -14.476 -13.561 13.758 1.00 91.62 426 ASN A O 1
ATOM 3419 N N . PHE A 1 427 ? -13.132 -13.316 15.530 1.00 93.25 427 PHE A N 1
ATOM 3420 C CA . PHE A 1 427 ? -11.948 -13.005 14.735 1.00 93.25 427 PHE A CA 1
ATOM 3421 C C . PHE A 1 427 ? -11.207 -14.303 14.383 1.00 93.25 427 PHE A C 1
ATOM 3423 O O . PHE A 1 427 ? -10.955 -15.124 15.270 1.00 93.25 427 PHE A O 1
ATOM 3430 N N . PRO A 1 428 ? -10.830 -14.506 13.109 1.00 90.25 428 PRO A N 1
ATOM 3431 C CA . PRO A 1 428 ? -10.176 -15.726 12.678 1.00 90.25 428 PRO A CA 1
ATOM 3432 C C . PRO A 1 428 ? -8.766 -15.810 13.261 1.00 90.25 428 PRO A C 1
ATOM 3434 O O . PRO A 1 428 ? -8.043 -14.817 13.382 1.00 90.25 428 PRO A O 1
ATOM 3437 N N . ASN A 1 429 ? -8.347 -17.019 13.612 1.00 88.00 429 ASN A N 1
ATOM 3438 C CA . ASN A 1 429 ? -6.985 -17.257 14.069 1.00 88.00 429 ASN A CA 1
ATOM 3439 C C . ASN A 1 429 ? -6.042 -17.334 12.855 1.00 88.00 429 ASN A C 1
ATOM 3441 O O . ASN A 1 429 ? -6.294 -18.125 11.942 1.00 88.00 429 ASN A O 1
ATOM 3445 N N . LYS A 1 430 ? -4.935 -16.571 12.871 1.00 87.81 430 LYS A N 1
ATOM 3446 C CA . LYS A 1 430 ? -3.926 -16.545 11.792 1.00 87.81 430 LYS A CA 1
ATOM 3447 C C . LYS A 1 430 ? -3.473 -17.954 11.394 1.00 87.81 430 LYS A C 1
ATOM 3449 O O . LYS A 1 430 ? -3.292 -18.210 10.210 1.00 87.81 430 LYS A O 1
ATOM 3454 N N . THR A 1 431 ? -3.367 -18.898 12.330 1.00 86.50 431 THR A N 1
ATOM 3455 C CA . THR A 1 431 ? -2.929 -20.281 12.057 1.00 86.50 431 THR A CA 1
ATOM 3456 C C . THR A 1 431 ? -3.921 -21.107 11.231 1.00 86.50 431 THR A C 1
ATOM 3458 O O . THR A 1 431 ? -3.507 -22.088 10.617 1.00 86.50 431 THR A O 1
ATOM 3461 N N . TYR A 1 432 ? -5.204 -20.739 11.186 1.00 86.94 432 TYR A N 1
ATOM 3462 C CA . TYR A 1 432 ? -6.241 -21.478 10.445 1.00 86.94 432 TYR A CA 1
ATOM 3463 C C . TYR A 1 432 ? -6.716 -20.766 9.175 1.00 86.94 432 TYR A C 1
ATOM 3465 O O . TYR A 1 432 ? -7.423 -21.372 8.374 1.00 86.94 432 TYR A O 1
ATOM 3473 N N . LEU A 1 433 ? -6.295 -19.515 8.965 1.00 88.88 433 LEU A N 1
ATOM 3474 C CA . LEU A 1 433 ? -6.578 -18.764 7.742 1.00 88.88 433 LEU A CA 1
ATOM 3475 C C . LEU A 1 433 ? -5.933 -19.409 6.518 1.00 88.88 433 LEU A C 1
ATOM 3477 O O . LEU A 1 433 ? -4.926 -20.111 6.634 1.00 88.88 433 LEU A O 1
ATOM 3481 N N . HIS A 1 434 ? -6.452 -19.112 5.333 1.00 89.88 434 HIS A N 1
ATOM 3482 C CA . HIS A 1 434 ? -5.783 -19.485 4.093 1.00 89.88 434 HIS A CA 1
ATOM 3483 C C . HIS A 1 434 ? -4.387 -18.821 4.011 1.00 89.88 434 HIS A C 1
ATOM 3485 O O . HIS A 1 434 ? -4.266 -17.652 4.387 1.00 89.88 434 HIS A O 1
ATOM 3491 N N . PRO A 1 435 ? -3.324 -19.496 3.518 1.00 90.94 435 PRO A N 1
ATOM 3492 C CA . PRO A 1 435 ? -1.967 -18.932 3.464 1.00 90.94 435 PRO A CA 1
ATOM 3493 C C . PRO A 1 435 ? -1.888 -17.543 2.817 1.00 90.94 435 PRO A C 1
ATOM 3495 O O . PRO A 1 435 ? -1.247 -16.651 3.361 1.00 90.94 435 PRO A O 1
ATOM 3498 N N . TYR A 1 436 ? -2.635 -17.326 1.731 1.00 90.75 436 TYR A N 1
ATOM 3499 C CA . TYR A 1 436 ? -2.766 -16.009 1.100 1.00 90.75 436 TYR A CA 1
ATOM 3500 C C . TYR A 1 436 ? -3.280 -14.922 2.066 1.00 90.75 436 TYR A C 1
ATOM 3502 O O . TYR A 1 436 ? -2.686 -13.853 2.173 1.00 90.75 436 TYR A O 1
ATOM 3510 N N . GLU A 1 437 ? -4.347 -15.197 2.823 1.00 90.62 437 GLU A N 1
ATOM 3511 C CA . GLU A 1 437 ? -4.899 -14.255 3.806 1.00 90.62 437 GLU A CA 1
ATOM 3512 C C . GLU A 1 437 ? -3.935 -14.025 4.982 1.00 90.62 437 GLU A C 1
ATOM 3514 O O . GLU A 1 437 ? -3.853 -12.909 5.499 1.00 90.62 437 GLU A O 1
ATOM 3519 N N . ARG A 1 438 ? -3.137 -15.031 5.369 1.00 91.88 438 ARG A N 1
ATOM 3520 C CA . ARG A 1 438 ? -2.061 -14.851 6.364 1.00 91.88 438 ARG A CA 1
ATOM 3521 C C . ARG A 1 438 ? -1.017 -13.856 5.875 1.00 91.88 438 ARG A C 1
ATOM 3523 O O . ARG A 1 438 ? -0.659 -12.952 6.629 1.00 91.88 438 ARG A O 1
ATOM 3530 N N . SER A 1 439 ? -0.579 -13.992 4.621 1.00 92.06 439 SER A N 1
ATOM 3531 C CA . SER A 1 439 ? 0.341 -13.038 3.997 1.00 92.06 439 SER A CA 1
ATOM 3532 C C . SER A 1 439 ? -0.268 -11.637 3.955 1.00 92.06 439 SER A C 1
ATOM 3534 O O . SER A 1 439 ? 0.425 -10.668 4.243 1.00 92.06 439 SER A O 1
ATOM 3536 N N . LEU A 1 440 ? -1.569 -11.501 3.671 1.00 91.25 440 LEU A N 1
ATOM 3537 C CA . LEU A 1 440 ? -2.239 -10.196 3.687 1.00 91.25 440 LEU A CA 1
ATOM 3538 C C . LEU A 1 440 ? -2.236 -9.537 5.072 1.00 91.25 440 LEU A C 1
ATOM 3540 O O . LEU A 1 440 ? -1.995 -8.331 5.154 1.00 91.25 440 LEU A O 1
ATOM 3544 N N . ILE A 1 441 ? -2.473 -10.294 6.150 1.00 92.38 441 ILE A N 1
ATOM 3545 C CA . ILE A 1 441 ? -2.374 -9.770 7.524 1.00 92.38 441 ILE A CA 1
ATOM 3546 C C . ILE A 1 441 ? -0.966 -9.245 7.783 1.00 92.38 441 ILE A C 1
ATOM 3548 O O . ILE A 1 441 ? -0.812 -8.112 8.231 1.00 92.38 441 ILE A O 1
ATOM 3552 N N . GLU A 1 442 ? 0.051 -10.042 7.471 1.00 91.00 442 GLU A N 1
ATOM 3553 C CA . GLU A 1 442 ? 1.450 -9.702 7.732 1.00 91.00 442 GLU A CA 1
ATOM 3554 C C . GLU A 1 442 ? 1.911 -8.482 6.923 1.00 91.00 442 GLU A C 1
ATOM 3556 O O . GLU A 1 442 ? 2.507 -7.559 7.474 1.00 91.00 442 GLU A O 1
ATOM 3561 N N . LEU A 1 443 ? 1.542 -8.410 5.640 1.00 90.75 443 LEU A N 1
ATOM 3562 C CA . LEU A 1 443 ? 1.849 -7.270 4.770 1.00 90.75 443 LEU A CA 1
ATOM 3563 C C . LEU A 1 443 ? 1.143 -5.974 5.193 1.00 90.75 443 LEU A C 1
ATOM 3565 O O . LEU A 1 443 ? 1.620 -4.884 4.869 1.00 90.75 443 LEU A O 1
ATOM 3569 N N . THR A 1 444 ? 0.006 -6.080 5.884 1.00 90.94 444 THR A N 1
ATOM 3570 C CA . THR A 1 444 ? -0.826 -4.928 6.260 1.00 90.94 444 THR A CA 1
ATOM 3571 C C . THR A 1 444 ? -0.541 -4.427 7.669 1.00 90.94 444 THR A C 1
ATOM 3573 O O . THR A 1 444 ? -0.426 -3.223 7.883 1.00 90.94 444 THR A O 1
ATOM 3576 N N . LEU A 1 445 ? -0.470 -5.341 8.635 1.00 91.06 445 LEU A N 1
ATOM 3577 C CA . LEU A 1 445 ? -0.394 -5.037 10.065 1.00 91.06 445 LEU A CA 1
ATOM 3578 C C . LEU A 1 445 ? 1.005 -5.276 10.644 1.00 91.06 445 LEU A C 1
ATOM 3580 O O . LEU A 1 445 ? 1.265 -4.885 11.781 1.00 91.06 445 LEU A O 1
ATOM 3584 N N . GLY A 1 446 ? 1.899 -5.901 9.877 1.00 89.44 446 GLY A N 1
ATOM 3585 C CA . GLY A 1 446 ? 3.176 -6.388 10.372 1.00 89.44 446 GLY A CA 1
ATOM 3586 C C . GLY A 1 446 ? 3.028 -7.673 11.180 1.00 89.44 446 GLY A C 1
ATOM 3587 O O . GLY A 1 446 ? 1.929 -8.182 11.427 1.00 89.44 446 GLY A O 1
ATOM 3588 N N . ASP A 1 447 ? 4.168 -8.211 11.592 1.00 86.75 447 ASP A N 1
ATOM 3589 C CA . ASP A 1 447 ? 4.206 -9.519 12.224 1.00 86.75 447 ASP A CA 1
ATOM 3590 C C . ASP A 1 447 ? 3.866 -9.440 13.724 1.00 86.75 447 ASP A C 1
ATOM 3592 O O . ASP A 1 447 ? 4.380 -8.600 14.466 1.00 86.75 447 ASP A O 1
ATOM 3596 N N . GLY A 1 448 ? 2.937 -10.287 14.177 1.00 88.62 448 GLY A N 1
ATOM 3597 C CA . GLY A 1 448 ? 2.523 -10.412 15.582 1.00 88.62 448 GLY A CA 1
ATOM 3598 C C . GLY A 1 448 ? 1.597 -9.317 16.139 1.00 88.62 448 GLY A C 1
ATOM 3599 O O . GLY A 1 448 ? 1.063 -9.477 17.244 1.00 88.62 448 GLY A O 1
ATOM 3600 N N . TYR A 1 449 ? 1.374 -8.205 15.424 1.00 93.25 449 TYR A N 1
ATOM 3601 C CA . TYR A 1 449 ? 0.513 -7.114 15.911 1.00 93.25 449 TYR A CA 1
ATOM 3602 C C . TYR A 1 449 ? -0.952 -7.558 16.058 1.00 93.25 449 TYR A C 1
ATOM 3604 O O . TYR A 1 449 ? -1.586 -7.283 17.080 1.00 93.25 449 TYR A O 1
ATOM 3612 N N . TYR A 1 450 ? -1.464 -8.308 15.078 1.00 94.56 450 TYR A N 1
ATOM 3613 C CA . TYR A 1 450 ? -2.829 -8.841 15.059 1.00 94.56 450 TYR A CA 1
ATOM 3614 C C . TYR A 1 450 ? -3.132 -9.715 16.291 1.00 94.56 450 TYR A C 1
ATOM 3616 O O . TYR A 1 450 ? -4.089 -9.466 17.032 1.00 94.56 450 TYR A O 1
ATOM 3624 N N . GLU A 1 451 ? -2.272 -10.694 16.575 1.00 94.38 451 GLU A N 1
ATOM 3625 C CA . GLU A 1 451 ? -2.400 -11.609 17.714 1.00 94.38 451 GLU A CA 1
ATOM 3626 C C . GLU A 1 451 ? -2.238 -10.877 19.045 1.00 94.38 451 GLU A C 1
ATOM 3628 O O . GLU A 1 451 ? -2.945 -11.163 20.018 1.00 94.38 451 GLU A O 1
ATOM 3633 N N . MET A 1 452 ? -1.309 -9.917 19.102 1.00 95.44 452 MET A N 1
ATOM 3634 C CA . MET A 1 452 ? -1.093 -9.104 20.292 1.00 95.44 452 MET A CA 1
ATOM 3635 C C . MET A 1 452 ? -2.364 -8.338 20.668 1.00 95.44 452 MET A C 1
ATOM 3637 O O . MET A 1 452 ? -2.731 -8.345 21.847 1.00 95.44 452 MET A O 1
ATOM 3641 N N . VAL A 1 453 ? -3.023 -7.680 19.707 1.00 96.75 453 VAL A N 1
ATOM 3642 C CA . VAL A 1 453 ? -4.248 -6.909 19.966 1.00 96.75 453 VAL A CA 1
ATOM 3643 C C . VAL A 1 453 ? -5.359 -7.833 20.459 1.00 96.75 453 VAL A C 1
ATOM 3645 O O . VAL A 1 453 ? -5.902 -7.584 21.535 1.00 96.75 453 VAL A O 1
ATOM 3648 N N . LEU A 1 454 ? -5.624 -8.952 19.776 1.00 96.19 454 LEU A N 1
ATOM 3649 C CA . LEU A 1 454 ? -6.636 -9.929 20.208 1.00 96.19 454 LEU A CA 1
ATOM 3650 C C . LEU A 1 454 ? -6.393 -10.437 21.636 1.00 96.19 454 LEU A C 1
ATOM 3652 O O . LEU A 1 454 ? -7.312 -10.474 22.460 1.00 96.19 454 LEU A O 1
ATOM 3656 N N . ARG A 1 455 ? -5.139 -10.765 21.969 1.00 96.50 455 ARG A N 1
ATOM 3657 C CA . ARG A 1 455 ? -4.758 -11.207 23.317 1.00 96.50 455 ARG A CA 1
ATOM 3658 C C . ARG A 1 455 ? -4.980 -10.118 24.366 1.00 96.50 455 ARG A C 1
ATOM 3660 O O . ARG A 1 455 ? -5.431 -10.425 25.470 1.00 96.50 455 ARG A O 1
ATOM 3667 N N . LYS A 1 456 ? -4.668 -8.857 24.052 1.00 97.25 456 LYS A N 1
ATOM 3668 C CA . LYS A 1 456 ? -4.898 -7.727 24.967 1.00 97.25 456 LYS A CA 1
ATOM 3669 C C . LYS A 1 456 ? -6.392 -7.465 25.176 1.00 97.25 456 LYS A C 1
ATOM 3671 O O . LYS A 1 456 ? -6.791 -7.238 26.314 1.00 97.25 456 LYS A O 1
ATOM 3676 N N . VAL A 1 457 ? -7.223 -7.583 24.138 1.00 97.62 457 VAL A N 1
ATOM 3677 C CA . VAL A 1 457 ? -8.691 -7.467 24.253 1.00 97.62 457 VAL A CA 1
ATOM 3678 C C . VAL A 1 457 ? -9.259 -8.554 25.168 1.00 97.62 457 VAL A C 1
ATOM 3680 O O . VAL A 1 457 ? -10.050 -8.258 26.068 1.00 97.62 457 VAL A O 1
ATOM 3683 N N . ASP A 1 458 ? -8.821 -9.805 25.003 1.00 97.44 458 ASP A N 1
ATOM 3684 C CA . ASP A 1 458 ? -9.226 -10.893 25.903 1.00 97.44 458 ASP A CA 1
ATOM 3685 C C . ASP A 1 458 ? -8.713 -10.677 27.339 1.00 97.44 458 ASP A C 1
ATOM 3687 O O . ASP A 1 458 ? -9.417 -10.964 28.312 1.00 97.44 458 ASP A O 1
ATOM 3691 N N . GLY A 1 459 ? -7.511 -10.111 27.487 1.00 97.56 459 GLY A N 1
ATOM 3692 C CA . GLY A 1 459 ? -6.959 -9.675 28.769 1.00 97.56 459 GLY A CA 1
ATOM 3693 C C . GLY A 1 459 ? -7.840 -8.633 29.464 1.00 97.56 459 GLY A C 1
ATOM 3694 O O . GLY A 1 459 ? -8.219 -8.825 30.623 1.00 97.56 459 GLY A O 1
ATOM 3695 N N . LEU A 1 460 ? -8.241 -7.580 28.744 1.00 97.25 460 LEU A N 1
ATOM 3696 C CA . LEU A 1 460 ? -9.163 -6.554 29.234 1.00 97.25 460 LEU A CA 1
ATOM 3697 C C . LEU A 1 460 ? -10.493 -7.159 29.674 1.00 97.25 460 LEU A C 1
ATOM 3699 O O . LEU A 1 460 ? -10.946 -6.915 30.796 1.00 97.25 460 LEU A O 1
ATOM 3703 N N . ARG A 1 461 ? -11.079 -8.019 28.840 1.00 97.56 461 ARG A N 1
ATOM 3704 C CA . ARG A 1 461 ? -12.312 -8.742 29.165 1.00 97.56 461 ARG A CA 1
ATOM 3705 C C . ARG A 1 461 ? -12.184 -9.519 30.479 1.00 97.56 461 ARG A C 1
ATOM 3707 O O . ARG A 1 461 ? -13.062 -9.415 31.334 1.00 97.56 461 ARG A O 1
ATOM 3714 N N . LYS A 1 462 ? -11.106 -10.289 30.662 1.00 97.56 462 LYS A N 1
ATOM 3715 C CA . LYS A 1 462 ? -10.866 -11.081 31.883 1.00 97.56 462 LYS A CA 1
ATOM 3716 C C . LYS A 1 462 ? -10.762 -10.200 33.130 1.00 97.56 462 LYS A C 1
ATOM 3718 O O . LYS A 1 462 ? -11.375 -10.532 34.145 1.00 97.56 462 LYS A O 1
ATOM 3723 N N . ARG A 1 463 ? -10.053 -9.069 33.056 1.00 96.75 463 ARG A N 1
ATOM 3724 C CA . ARG A 1 463 ? -9.925 -8.140 34.192 1.00 96.75 463 ARG A CA 1
ATOM 3725 C C . ARG A 1 463 ? -11.250 -7.472 34.553 1.00 96.75 463 ARG A C 1
ATOM 3727 O O . ARG A 1 463 ? -11.598 -7.452 35.731 1.00 96.75 463 ARG A O 1
ATOM 3734 N N . VAL A 1 464 ? -12.018 -7.009 33.562 1.00 97.00 464 VAL A N 1
ATOM 3735 C CA . VAL A 1 464 ? -13.364 -6.443 33.785 1.00 97.00 464 VAL A CA 1
ATOM 3736 C C . VAL A 1 464 ? -14.275 -7.464 34.470 1.00 97.00 464 VAL A C 1
ATOM 3738 O O . VAL A 1 464 ? -14.971 -7.118 35.421 1.00 97.00 464 VAL A O 1
ATOM 3741 N N . VAL A 1 465 ? -14.237 -8.734 34.048 1.00 97.62 465 VAL A N 1
ATOM 3742 C CA . VAL A 1 465 ? -15.016 -9.809 34.687 1.00 97.62 465 VAL A CA 1
ATOM 3743 C C . VAL A 1 465 ? -14.573 -10.066 36.127 1.00 97.62 465 VAL A C 1
ATOM 3745 O O . VAL A 1 465 ? -15.421 -10.229 37.002 1.00 97.62 465 VAL A O 1
ATOM 3748 N N . SER A 1 466 ? -13.265 -10.114 36.387 1.00 97.56 466 SER A N 1
ATOM 3749 C CA . SER A 1 466 ? -12.736 -10.342 37.737 1.00 97.56 466 SER A CA 1
ATOM 3750 C C . SER A 1 466 ? -13.201 -9.255 38.707 1.00 97.56 466 SER A C 1
ATOM 3752 O O . SER A 1 466 ? -13.786 -9.551 39.746 1.00 97.56 466 SER A O 1
ATOM 3754 N N . ILE A 1 467 ? -13.013 -7.995 38.320 1.00 96.31 467 ILE A N 1
ATOM 3755 C CA . ILE A 1 467 ? -13.262 -6.828 39.175 1.00 96.31 467 ILE A CA 1
ATOM 3756 C C . ILE A 1 467 ? -14.760 -6.547 39.302 1.00 96.31 467 ILE A C 1
ATOM 3758 O O . ILE A 1 467 ? -15.246 -6.229 40.386 1.00 96.31 467 ILE A O 1
ATOM 3762 N N . GLY A 1 468 ? -15.528 -6.774 38.233 1.00 96.69 468 GLY A N 1
ATOM 3763 C CA . GLY A 1 468 ? -16.987 -6.741 38.287 1.00 96.69 468 GLY A CA 1
ATOM 3764 C C . GLY A 1 468 ? -17.562 -7.732 39.301 1.00 96.69 468 GLY A C 1
ATOM 3765 O O . GLY A 1 468 ? -18.411 -7.353 40.109 1.00 96.69 468 GLY A O 1
ATOM 3766 N N . LYS A 1 469 ? -17.066 -8.977 39.324 1.00 96.88 469 LYS A N 1
ATOM 3767 C CA . LYS A 1 469 ? -17.488 -9.991 40.308 1.00 96.88 469 LYS A CA 1
ATOM 3768 C C . LYS A 1 469 ? -17.077 -9.633 41.735 1.00 96.88 469 LYS A C 1
ATOM 3770 O O . LYS A 1 469 ? -17.872 -9.819 42.656 1.00 96.88 469 LYS A O 1
ATOM 3775 N N . GLU A 1 470 ? -15.862 -9.125 41.915 1.00 96.88 470 GLU A N 1
ATOM 3776 C CA . GLU A 1 470 ? -15.327 -8.705 43.211 1.00 96.88 470 GLU A CA 1
ATOM 3777 C C . GLU A 1 470 ? -16.181 -7.593 43.841 1.00 96.88 470 GLU A C 1
ATOM 3779 O O . GLU A 1 470 ? -16.748 -7.788 44.921 1.00 96.88 470 GLU A O 1
ATOM 3784 N N . HIS A 1 471 ? -16.384 -6.472 43.140 1.00 96.06 471 HIS A N 1
ATOM 3785 C CA . HIS A 1 471 ? -17.180 -5.357 43.667 1.00 96.06 471 HIS A CA 1
ATOM 3786 C C . HIS A 1 471 ? -18.673 -5.694 43.796 1.00 96.06 471 HIS A C 1
ATOM 3788 O O . HIS A 1 471 ? -19.315 -5.246 44.750 1.00 96.06 471 HIS A O 1
ATOM 3794 N N . ALA A 1 472 ? -19.238 -6.524 42.909 1.00 95.50 472 ALA A N 1
ATOM 3795 C CA . ALA A 1 472 ? -20.614 -7.005 43.067 1.00 95.50 472 ALA A CA 1
ATOM 3796 C C . ALA A 1 472 ? -20.777 -7.854 44.342 1.00 95.50 472 ALA A C 1
ATOM 3798 O O . ALA A 1 472 ? -21.766 -7.706 45.065 1.00 95.50 472 ALA A O 1
ATOM 3799 N N . SER A 1 473 ? -19.786 -8.696 44.657 1.00 96.00 473 SER A N 1
ATOM 3800 C CA . SER A 1 473 ? -19.727 -9.470 45.904 1.00 96.00 473 SER A CA 1
ATOM 3801 C C . SER A 1 473 ? -19.581 -8.567 47.136 1.00 96.00 473 SER A C 1
ATOM 3803 O O . SER A 1 473 ? -20.302 -8.764 48.116 1.00 96.00 473 SER A O 1
ATOM 3805 N N . HIS A 1 474 ? -18.722 -7.541 47.095 1.00 94.38 474 HIS A N 1
ATOM 3806 C CA . HIS A 1 474 ? -18.599 -6.569 48.191 1.00 94.38 474 HIS A CA 1
ATOM 3807 C C . HIS A 1 474 ? -19.906 -5.822 48.454 1.00 94.38 474 HIS A C 1
ATOM 3809 O O . HIS A 1 474 ? -20.336 -5.745 49.603 1.00 94.38 474 HIS A O 1
ATOM 3815 N N . CYS A 1 475 ? -20.579 -5.354 47.400 1.00 92.88 475 CYS A N 1
ATOM 3816 C CA . CYS A 1 475 ? -21.875 -4.693 47.523 1.00 92.88 475 CYS A CA 1
ATOM 3817 C C . CYS A 1 475 ? -22.930 -5.636 48.133 1.00 92.88 475 CYS A C 1
ATOM 3819 O O . CYS A 1 475 ? -23.679 -5.239 49.021 1.00 92.88 475 CYS A O 1
ATOM 3821 N N . ALA A 1 476 ? -22.951 -6.917 47.743 1.00 92.00 476 ALA A N 1
ATOM 3822 C CA . ALA A 1 476 ? -23.880 -7.906 48.303 1.00 92.00 476 ALA A CA 1
ATOM 3823 C C . ALA A 1 476 ? -23.667 -8.185 49.809 1.00 92.00 476 ALA A C 1
ATOM 3825 O O . ALA A 1 476 ? -24.628 -8.543 50.509 1.00 92.00 476 ALA A O 1
ATOM 3826 N N . LYS A 1 477 ? -22.431 -8.012 50.300 1.00 93.56 477 LYS A N 1
ATOM 3827 C CA . LYS A 1 477 ? -22.018 -8.209 51.702 1.00 93.56 477 LYS A CA 1
ATOM 3828 C C . LYS A 1 477 ? -22.178 -6.962 52.582 1.00 93.56 477 LYS A C 1
ATOM 3830 O O . LYS A 1 477 ? -22.034 -7.089 53.793 1.00 93.56 477 LYS A O 1
ATOM 3835 N N . SER A 1 478 ? -22.499 -5.799 52.013 1.00 92.81 478 SER A N 1
ATOM 3836 C CA . SER A 1 478 ? -22.661 -4.552 52.769 1.00 92.81 478 SER A CA 1
ATOM 3837 C C . SER A 1 478 ? -23.743 -4.651 53.850 1.00 92.81 478 SER A C 1
ATOM 3839 O O . SER A 1 478 ? -24.803 -5.264 53.654 1.00 92.81 478 SER A O 1
ATOM 3841 N N . SER A 1 479 ? -23.468 -4.019 54.991 1.00 90.06 479 SER A N 1
ATOM 3842 C CA . SER A 1 479 ? -24.307 -4.051 56.193 1.00 90.06 479 SER A CA 1
ATOM 3843 C C . SER A 1 479 ? -25.380 -2.957 56.197 1.00 90.06 479 SER A C 1
ATOM 3845 O O . SER A 1 479 ? -26.505 -3.186 56.645 1.00 90.06 479 SER A O 1
ATOM 3847 N N . SER A 1 480 ? -25.062 -1.784 55.639 1.00 93.06 480 SER A N 1
ATOM 3848 C CA . SER A 1 480 ? -25.924 -0.599 55.635 1.00 93.06 480 SER A CA 1
ATOM 3849 C C . SER A 1 480 ? -26.240 -0.102 54.221 1.00 93.06 480 SER A C 1
ATOM 3851 O O . SER A 1 480 ? -25.554 -0.430 53.252 1.00 93.06 480 SER A O 1
ATOM 3853 N N . LYS A 1 481 ? -27.287 0.730 54.099 1.00 92.94 481 LYS A N 1
ATOM 3854 C CA . LYS A 1 481 ? -27.635 1.407 52.838 1.00 92.94 481 LYS A CA 1
ATOM 3855 C C . LYS A 1 481 ? -26.465 2.249 52.312 1.00 92.94 481 LYS A C 1
ATOM 3857 O O . LYS A 1 481 ? -26.114 2.133 51.145 1.00 92.94 481 LYS A O 1
ATOM 3862 N N . ARG A 1 482 ? -25.884 3.080 53.183 1.00 93.38 482 ARG A N 1
ATOM 3863 C CA . ARG A 1 482 ? -24.803 4.005 52.829 1.00 93.38 482 ARG A CA 1
ATOM 3864 C C . ARG A 1 482 ? -23.574 3.254 52.323 1.00 93.38 482 ARG A C 1
ATOM 3866 O O . ARG A 1 482 ? -23.040 3.593 51.277 1.00 93.38 482 ARG A O 1
ATOM 3873 N N . GLU A 1 483 ? -23.192 2.188 53.023 1.00 93.81 483 GLU A N 1
ATOM 3874 C CA . GLU A 1 483 ? -22.076 1.336 52.612 1.00 93.81 483 GLU A CA 1
ATOM 3875 C C . GLU A 1 483 ? -22.326 0.714 51.226 1.00 93.81 483 GLU A C 1
ATOM 3877 O O . GLU A 1 483 ? -21.434 0.707 50.385 1.00 93.81 483 GLU A O 1
ATOM 3882 N N . ALA A 1 484 ? -23.548 0.246 50.941 1.00 92.75 484 ALA A N 1
ATOM 3883 C CA . ALA A 1 484 ? -23.882 -0.317 49.631 1.00 92.75 484 ALA A CA 1
ATOM 3884 C C . ALA A 1 484 ? -23.781 0.715 48.488 1.00 92.75 484 ALA A C 1
ATOM 3886 O O . ALA A 1 484 ? -23.306 0.372 47.402 1.00 92.75 484 ALA A O 1
ATOM 3887 N N . GLU A 1 485 ? -24.200 1.964 48.723 1.00 94.56 485 GLU A N 1
ATOM 3888 C CA . GLU A 1 485 ? -24.090 3.073 47.761 1.00 94.56 485 GLU A CA 1
ATOM 3889 C C . GLU A 1 485 ? -22.625 3.479 47.518 1.00 94.56 485 GLU A C 1
ATOM 3891 O O . GLU A 1 485 ? -22.219 3.659 46.367 1.00 94.56 485 GLU A O 1
ATOM 3896 N N . GLU A 1 486 ? -21.812 3.553 48.576 1.00 94.69 486 GLU A N 1
ATOM 3897 C CA . GLU A 1 486 ? -20.373 3.838 48.484 1.00 94.69 486 GLU A CA 1
ATOM 3898 C C . GLU A 1 486 ? -19.641 2.741 47.690 1.00 94.69 486 GLU A C 1
ATOM 3900 O O . GLU A 1 486 ? -18.918 3.048 46.740 1.00 94.69 486 GLU A O 1
ATOM 3905 N N . ARG A 1 487 ? -19.906 1.459 47.988 1.00 94.44 487 ARG A N 1
ATOM 3906 C CA . ARG A 1 487 ? -19.323 0.311 47.262 1.00 94.44 487 ARG A CA 1
ATOM 3907 C C . ARG A 1 487 ? -19.744 0.247 45.797 1.00 94.44 487 ARG A C 1
ATOM 3909 O O . ARG A 1 487 ? -18.947 -0.147 44.946 1.00 94.44 487 ARG A O 1
ATOM 3916 N N . LEU A 1 488 ? -20.984 0.625 45.490 1.00 94.88 488 LEU A N 1
ATOM 3917 C CA . LEU A 1 488 ? -21.458 0.739 44.112 1.00 94.88 488 LEU A CA 1
ATOM 3918 C C . LEU A 1 488 ? -20.690 1.832 43.358 1.00 94.88 488 LEU A C 1
ATOM 3920 O O . LEU A 1 488 ? -20.201 1.578 42.259 1.00 94.88 488 LEU A O 1
ATOM 3924 N N . SER A 1 489 ? -20.575 3.025 43.946 1.00 95.62 489 SER A N 1
ATOM 3925 C CA . SER A 1 489 ? -19.844 4.150 43.352 1.00 95.62 489 SER A CA 1
ATOM 3926 C C . SER A 1 489 ? -18.374 3.795 43.098 1.00 95.62 489 SER A C 1
ATOM 3928 O O . SER A 1 489 ? -17.861 4.001 41.996 1.00 95.62 489 SER A O 1
ATOM 3930 N N . GLU A 1 490 ? -17.729 3.166 44.084 1.00 96.19 490 GLU A N 1
ATOM 3931 C CA . GLU A 1 490 ? -16.358 2.657 43.994 1.00 96.19 490 GLU A CA 1
ATOM 3932 C C . GLU A 1 490 ? -16.203 1.645 42.846 1.00 96.19 490 GLU A C 1
ATOM 3934 O O . GLU A 1 490 ? -15.327 1.803 41.995 1.00 96.19 490 GLU A O 1
ATOM 3939 N N . GLY A 1 491 ? -17.085 0.642 42.767 1.00 96.31 491 GLY A N 1
ATOM 3940 C CA . GLY A 1 491 ? -17.029 -0.392 41.731 1.00 96.31 491 GLY A CA 1
ATOM 3941 C C . GLY A 1 491 ? -17.279 0.139 40.316 1.00 96.31 491 GLY A C 1
ATOM 3942 O O . GLY A 1 491 ? -16.591 -0.270 39.379 1.00 96.31 491 GLY A O 1
ATOM 3943 N N . LEU A 1 492 ? -18.221 1.076 40.148 1.00 95.81 492 LEU A N 1
ATOM 3944 C CA . LEU A 1 492 ? -18.482 1.726 38.858 1.00 95.81 492 LEU A CA 1
ATOM 3945 C C . LEU A 1 492 ? -17.248 2.493 38.381 1.00 95.81 492 LEU A C 1
ATOM 3947 O O . LEU A 1 492 ? -16.800 2.285 37.252 1.00 95.81 492 LEU A O 1
ATOM 3951 N N . LYS A 1 493 ? -16.673 3.318 39.263 1.00 96.38 493 LYS A N 1
ATOM 3952 C CA . LYS A 1 493 ? -15.465 4.091 38.970 1.00 96.38 493 LYS A CA 1
ATOM 3953 C C . LYS A 1 493 ? -14.295 3.170 38.631 1.00 96.38 493 LYS A C 1
ATOM 3955 O O . LYS A 1 493 ? -13.582 3.425 37.666 1.00 96.38 493 LYS A O 1
ATOM 3960 N N . LYS A 1 494 ? -14.127 2.063 39.361 1.00 96.56 494 LYS A N 1
ATOM 3961 C CA . LYS A 1 494 ? -13.016 1.137 39.124 1.00 96.56 494 LYS A CA 1
ATOM 3962 C C . LYS A 1 494 ? -13.105 0.439 37.769 1.00 96.56 494 LYS A C 1
ATOM 3964 O O . LYS A 1 494 ? -12.102 0.355 37.062 1.00 96.56 494 LYS A O 1
ATOM 3969 N N . ILE A 1 495 ? -14.291 -0.038 37.385 1.00 96.31 495 ILE A N 1
ATOM 3970 C CA . ILE A 1 495 ? -14.513 -0.652 36.065 1.00 96.31 495 ILE A CA 1
ATOM 3971 C C . ILE A 1 495 ? -14.281 0.376 34.951 1.00 96.31 495 ILE A C 1
ATOM 3973 O O . ILE A 1 495 ? -13.636 0.055 33.951 1.00 96.31 495 ILE A O 1
ATOM 3977 N N . GLU A 1 496 ? -14.769 1.605 35.135 1.00 95.88 496 GLU A N 1
ATOM 3978 C CA . GLU A 1 496 ? -14.571 2.711 34.195 1.00 95.88 496 GLU A CA 1
ATOM 3979 C C . GLU A 1 496 ? -13.086 3.050 34.010 1.00 95.88 496 GLU A C 1
ATOM 3981 O O . GLU A 1 496 ? -12.619 3.115 32.875 1.00 95.88 496 GLU A O 1
ATOM 3986 N N . GLU A 1 497 ? -12.321 3.172 35.097 1.00 95.81 497 GLU A N 1
ATOM 3987 C CA . GLU A 1 497 ? -10.874 3.422 35.061 1.00 95.81 497 GLU A CA 1
ATOM 3988 C C . GLU A 1 497 ? -10.120 2.339 34.281 1.00 95.81 497 GLU A C 1
ATOM 3990 O O . GLU A 1 497 ? -9.300 2.650 33.419 1.00 95.81 497 GLU A O 1
ATOM 3995 N N . ILE A 1 498 ? -10.409 1.063 34.545 1.00 95.44 498 ILE A N 1
ATOM 3996 C CA . ILE A 1 498 ? -9.723 -0.064 33.893 1.00 95.44 498 ILE A CA 1
ATOM 3997 C C . ILE A 1 498 ? -10.035 -0.113 32.405 1.00 95.44 498 ILE A C 1
ATOM 3999 O O . ILE A 1 498 ? -9.145 -0.371 31.592 1.00 95.44 498 ILE A O 1
ATOM 4003 N N . PHE A 1 499 ? -11.295 0.123 32.043 1.00 95.44 499 PHE A N 1
ATOM 4004 C CA . PHE A 1 499 ? -11.679 0.177 30.644 1.00 95.44 499 PHE A CA 1
ATOM 4005 C C . PHE A 1 499 ? -11.047 1.391 29.953 1.00 95.44 499 PHE A C 1
ATOM 4007 O O . PHE A 1 499 ? -10.517 1.253 28.856 1.00 95.44 499 PHE A O 1
ATOM 4014 N N . ALA A 1 500 ? -11.027 2.559 30.601 1.00 91.44 500 ALA A N 1
ATOM 4015 C CA . ALA A 1 500 ? -10.427 3.777 30.061 1.00 91.44 500 ALA A CA 1
ATOM 4016 C C . ALA A 1 500 ? -8.910 3.650 29.842 1.00 91.44 500 ALA A C 1
ATOM 4018 O O . ALA A 1 500 ? -8.406 4.144 28.832 1.00 91.44 500 ALA A O 1
ATOM 4019 N N . GLN A 1 501 ? -8.194 2.959 30.734 1.00 93.44 501 GLN A N 1
ATOM 4020 C CA . GLN A 1 501 ? -6.750 2.714 30.616 1.00 93.44 501 GLN A CA 1
ATOM 4021 C C . GLN A 1 501 ? -6.386 1.892 29.373 1.00 93.44 501 GLN A C 1
ATOM 4023 O O . GLN A 1 501 ? -5.379 2.171 28.726 1.00 93.44 501 GLN A O 1
ATOM 4028 N N . GLU A 1 502 ? -7.207 0.904 29.007 1.00 93.12 502 GLU A N 1
ATOM 4029 C CA . GLU A 1 502 ? -6.949 0.020 27.860 1.00 93.12 502 GLU A CA 1
ATOM 4030 C C . GLU A 1 502 ? -7.901 0.240 26.678 1.00 93.12 502 GLU A C 1
ATOM 4032 O O . GLU A 1 502 ? -7.910 -0.549 25.733 1.00 93.12 502 GLU A O 1
ATOM 4037 N N . ARG A 1 503 ? -8.655 1.347 26.671 1.00 92.94 503 ARG A N 1
ATOM 4038 C CA . ARG A 1 503 ? -9.626 1.670 25.612 1.00 92.94 503 ARG A CA 1
ATOM 4039 C C . ARG A 1 503 ? -9.005 1.661 24.214 1.00 92.94 503 ARG A C 1
ATOM 4041 O O . ARG A 1 503 ? -9.627 1.179 23.274 1.00 92.94 503 ARG A O 1
ATOM 4048 N N . LYS A 1 504 ? -7.738 2.090 24.115 1.00 95.44 504 LYS A N 1
ATOM 4049 C CA . LYS A 1 504 ? -6.970 2.111 22.865 1.00 95.44 504 LYS A CA 1
ATOM 4050 C C . LYS A 1 504 ? -6.879 0.726 22.228 1.00 95.44 504 LYS A C 1
ATOM 4052 O O . LYS A 1 504 ? -6.955 0.625 21.021 1.00 95.44 504 LYS A O 1
ATOM 4057 N N . VAL A 1 505 ? -6.777 -0.343 23.016 1.00 96.44 505 VAL A N 1
ATOM 4058 C CA . VAL A 1 505 ? -6.692 -1.711 22.481 1.00 96.44 505 VAL A CA 1
ATOM 4059 C C . VAL A 1 505 ? -7.980 -2.097 21.740 1.00 96.44 505 VAL A C 1
ATOM 4061 O O . VAL A 1 505 ? -7.939 -2.809 20.740 1.00 96.44 505 VAL A O 1
ATOM 4064 N N . VAL A 1 506 ? -9.131 -1.627 22.223 1.00 96.44 506 VAL A N 1
ATOM 4065 C CA . VAL A 1 506 ? -10.426 -1.865 21.573 1.00 96.44 506 VAL A CA 1
ATOM 4066 C C . VAL A 1 506 ? -10.544 -1.044 20.288 1.00 96.44 506 VAL A C 1
ATOM 4068 O O . VAL A 1 506 ? -11.051 -1.552 19.290 1.00 96.44 506 VAL A O 1
ATOM 4071 N N . ASP A 1 507 ? -10.031 0.187 20.292 1.00 96.56 507 ASP A N 1
ATOM 4072 C CA . ASP A 1 507 ? -9.985 1.039 19.099 1.00 96.56 507 ASP A CA 1
ATOM 4073 C C . ASP A 1 507 ? -8.981 0.504 18.053 1.00 96.56 507 ASP A C 1
ATOM 4075 O O . ASP A 1 507 ? -9.295 0.458 16.868 1.00 96.56 507 ASP A O 1
ATOM 4079 N N . ASP A 1 508 ? -7.838 -0.039 18.481 1.00 96.88 508 ASP A N 1
ATOM 4080 C CA . ASP A 1 508 ? -6.888 -0.741 17.609 1.00 96.88 508 ASP A CA 1
ATOM 4081 C C . ASP A 1 508 ? -7.568 -1.962 16.946 1.00 96.88 508 ASP A C 1
ATOM 4083 O O . ASP A 1 508 ? -7.427 -2.188 15.744 1.00 96.88 508 ASP A O 1
ATOM 4087 N N . LEU A 1 509 ? -8.368 -2.738 17.697 1.00 96.38 509 LEU A N 1
ATOM 4088 C CA . LEU A 1 509 ? -9.148 -3.853 17.137 1.00 96.38 509 LEU A CA 1
ATOM 4089 C C . LEU A 1 509 ? -10.189 -3.367 16.119 1.00 96.38 509 LEU A C 1
ATOM 4091 O O . LEU A 1 509 ? -10.398 -4.015 15.092 1.00 96.38 509 LEU A O 1
ATOM 4095 N N . LEU A 1 510 ? -10.848 -2.240 16.398 1.00 95.69 510 LEU A N 1
ATOM 4096 C CA . LEU A 1 510 ? -11.787 -1.603 15.477 1.00 95.69 510 LEU A CA 1
ATOM 4097 C C . LEU A 1 510 ? -11.107 -1.243 14.154 1.00 95.69 510 LEU A C 1
ATOM 4099 O O . LEU A 1 510 ? -11.655 -1.536 13.086 1.00 95.69 510 LEU A O 1
ATOM 4103 N N . ASP A 1 511 ? -9.925 -0.644 14.221 1.00 94.75 511 ASP A N 1
ATOM 4104 C CA . ASP A 1 511 ? -9.171 -0.224 13.044 1.00 94.75 511 ASP A CA 1
ATOM 4105 C C . ASP A 1 511 ? -8.652 -1.424 12.246 1.00 94.75 511 ASP A C 1
ATOM 4107 O O . ASP A 1 511 ? -8.786 -1.440 11.018 1.00 94.75 511 ASP A O 1
ATOM 4111 N N . ILE A 1 512 ? -8.194 -2.487 12.917 1.00 94.88 512 ILE A N 1
ATOM 4112 C CA . ILE A 1 512 ? -7.888 -3.778 12.277 1.00 94.88 512 ILE A CA 1
ATOM 4113 C C . ILE A 1 512 ? -9.120 -4.305 11.534 1.00 94.88 512 ILE A C 1
ATOM 4115 O O . ILE A 1 512 ? -9.036 -4.646 10.355 1.00 94.88 512 ILE A O 1
ATOM 4119 N N . ALA A 1 513 ? -10.282 -4.341 12.191 1.00 94.38 513 ALA A N 1
ATOM 4120 C CA . ALA A 1 513 ? -11.507 -4.876 11.603 1.00 94.38 513 ALA A CA 1
ATOM 4121 C C . ALA A 1 513 ? -11.940 -4.091 10.357 1.00 94.38 513 ALA A C 1
ATOM 4123 O O . ALA A 1 513 ? -12.351 -4.680 9.357 1.00 94.38 513 ALA A O 1
ATOM 4124 N N . LYS A 1 514 ? -11.862 -2.756 10.413 1.00 92.44 514 LYS A N 1
ATOM 4125 C CA . LYS A 1 514 ? -12.150 -1.873 9.273 1.00 92.44 514 LYS A CA 1
ATOM 4126 C C . LYS A 1 514 ? -11.182 -2.123 8.120 1.00 92.44 514 LYS A C 1
ATOM 4128 O O . LYS A 1 514 ? -11.624 -2.259 6.984 1.00 92.44 514 LYS A O 1
ATOM 4133 N N . THR A 1 515 ? -9.894 -2.217 8.430 1.00 91.94 515 THR A N 1
ATOM 4134 C CA . THR A 1 515 ? -8.821 -2.404 7.449 1.00 91.94 515 THR A CA 1
ATOM 4135 C C . THR A 1 515 ? -8.952 -3.743 6.728 1.00 91.94 515 THR A C 1
ATOM 4137 O O . THR A 1 515 ? -8.926 -3.784 5.501 1.00 91.94 515 THR A O 1
ATOM 4140 N N . LEU A 1 516 ? -9.160 -4.836 7.469 1.00 91.88 516 LEU A N 1
ATOM 4141 C CA . LEU A 1 516 ? -9.298 -6.173 6.889 1.00 91.88 516 LEU A CA 1
ATOM 4142 C C . LEU A 1 516 ? -10.607 -6.335 6.103 1.00 91.88 516 LEU A C 1
ATOM 4144 O O . LEU A 1 516 ? -10.587 -6.923 5.027 1.00 91.88 516 LEU A O 1
ATOM 4148 N N . ARG A 1 517 ? -11.733 -5.765 6.567 1.00 90.44 517 ARG A N 1
ATOM 4149 C CA . ARG A 1 517 ? -13.010 -5.816 5.821 1.00 90.44 517 ARG A CA 1
ATOM 4150 C C . ARG A 1 517 ? -12.961 -5.106 4.466 1.00 90.44 517 ARG A C 1
ATOM 4152 O O . ARG A 1 517 ? -13.748 -5.453 3.593 1.00 90.44 517 ARG A O 1
ATOM 4159 N N . ALA A 1 518 ? -12.078 -4.121 4.295 1.00 87.25 518 ALA A N 1
ATOM 4160 C CA . ALA A 1 518 ? -11.919 -3.398 3.034 1.00 87.25 518 ALA A CA 1
ATOM 4161 C C . ALA A 1 518 ? -11.151 -4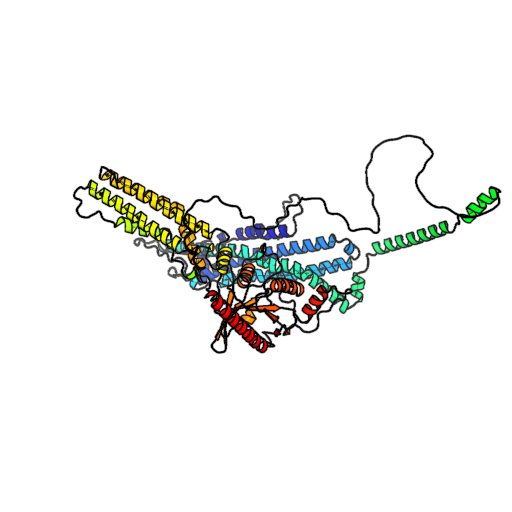.196 1.960 1.00 87.25 518 ALA A C 1
ATOM 4163 O O . ALA A 1 518 ? -11.126 -3.777 0.804 1.00 87.25 518 ALA A O 1
ATOM 4164 N N . MET A 1 519 ? -10.528 -5.322 2.328 1.00 87.12 519 MET A N 1
ATOM 4165 C CA . MET A 1 519 ? -9.775 -6.162 1.398 1.00 87.12 519 MET A CA 1
ATOM 4166 C C . MET A 1 519 ? -10.693 -6.835 0.363 1.00 87.12 519 MET A C 1
ATOM 4168 O O . MET A 1 519 ? -11.802 -7.260 0.709 1.00 87.12 519 MET A O 1
ATOM 4172 N N . PRO A 1 520 ? -10.230 -6.996 -0.890 1.00 84.31 520 PRO A N 1
ATOM 4173 C CA . PRO A 1 520 ? -10.972 -7.723 -1.916 1.00 84.31 520 PRO A CA 1
ATOM 4174 C C . PRO A 1 520 ? -11.097 -9.216 -1.571 1.00 84.31 520 PRO A C 1
ATOM 4176 O O . PRO A 1 520 ? -10.194 -9.810 -0.981 1.00 84.31 520 PRO A O 1
ATOM 4179 N N . VAL A 1 521 ? -12.212 -9.835 -1.974 1.00 83.38 521 VAL A N 1
ATOM 4180 C CA . VAL A 1 521 ? -12.401 -11.295 -1.908 1.00 83.38 521 VAL A CA 1
ATOM 4181 C C . VAL A 1 521 ? -11.960 -11.909 -3.224 1.00 83.38 521 VAL A C 1
ATOM 4183 O O . VAL A 1 521 ? -12.439 -11.502 -4.281 1.00 83.38 521 VAL A O 1
ATOM 4186 N N . ILE A 1 522 ? -11.106 -12.926 -3.156 1.00 82.19 522 ILE A N 1
ATOM 4187 C CA . ILE A 1 522 ? -10.710 -13.717 -4.322 1.00 82.19 522 ILE A CA 1
ATOM 4188 C C . ILE A 1 522 ? -11.460 -15.047 -4.287 1.00 82.19 522 ILE A C 1
ATOM 4190 O O . ILE A 1 522 ? -11.499 -15.710 -3.251 1.00 82.19 522 ILE A O 1
ATOM 4194 N N . ASN A 1 523 ? -12.052 -15.436 -5.417 1.00 81.88 523 ASN A N 1
ATOM 4195 C CA . ASN A 1 523 ? -12.681 -16.745 -5.560 1.00 81.88 523 ASN A CA 1
ATOM 4196 C C . ASN A 1 523 ? -11.654 -17.750 -6.102 1.00 81.88 523 ASN A C 1
ATOM 4198 O O . ASN A 1 523 ? -11.122 -17.552 -7.189 1.00 81.88 523 ASN A O 1
ATOM 4202 N N . LEU A 1 524 ? -11.401 -18.825 -5.353 1.00 82.25 524 LEU A N 1
ATOM 4203 C CA . LEU A 1 524 ? -10.468 -19.891 -5.733 1.00 82.25 524 LEU A CA 1
ATOM 4204 C C . LEU A 1 524 ? -10.982 -20.785 -6.866 1.00 82.25 524 LEU A C 1
ATOM 4206 O O . LEU A 1 524 ? -10.180 -21.396 -7.567 1.00 82.25 524 LEU A O 1
ATOM 4210 N N . GLU A 1 525 ? -12.299 -20.872 -7.038 1.00 83.25 525 GLU A N 1
ATOM 4211 C CA . GLU A 1 525 ? -12.925 -21.695 -8.077 1.00 83.25 525 GLU A CA 1
ATOM 4212 C C . GLU A 1 525 ? -12.861 -21.019 -9.448 1.00 83.25 525 GLU A C 1
ATOM 4214 O O . GLU A 1 525 ? -12.875 -21.687 -10.482 1.00 83.25 525 GLU A O 1
ATOM 4219 N N . THR A 1 526 ? -12.767 -19.687 -9.465 1.00 86.50 526 THR A N 1
ATOM 4220 C CA . THR A 1 526 ? -12.663 -18.914 -10.698 1.00 86.50 526 THR A CA 1
ATOM 4221 C C . THR A 1 526 ? -11.207 -18.897 -11.171 1.00 86.50 526 THR A C 1
ATOM 4223 O O . THR A 1 526 ? -10.345 -18.342 -10.483 1.00 86.50 526 THR A O 1
ATOM 4226 N N . PRO A 1 527 ? -10.892 -19.426 -12.367 1.00 89.38 527 PRO A N 1
ATOM 4227 C CA . PRO A 1 527 ? -9.526 -19.401 -12.868 1.00 89.38 527 PRO A CA 1
ATOM 4228 C C . PRO A 1 527 ? -9.063 -17.960 -13.078 1.00 89.38 527 PRO A C 1
ATOM 4230 O O . PRO A 1 527 ? -9.755 -17.144 -13.698 1.00 89.38 527 PRO A O 1
ATOM 4233 N N . THR A 1 528 ? -7.878 -17.661 -12.552 1.00 91.06 528 THR A N 1
ATOM 4234 C CA . THR A 1 528 ? -7.315 -16.310 -12.532 1.00 91.06 528 THR A CA 1
ATOM 4235 C C . THR A 1 528 ? -6.022 -16.255 -13.338 1.00 91.06 528 THR A C 1
ATOM 4237 O O . THR A 1 528 ? -5.085 -17.007 -13.069 1.00 91.06 528 THR A O 1
ATOM 4240 N N . LEU A 1 529 ? -5.955 -15.339 -14.304 1.00 94.44 529 LEU A N 1
ATOM 4241 C CA . LEU A 1 529 ? -4.743 -14.976 -15.032 1.00 94.44 529 LEU A CA 1
ATOM 4242 C C . LEU A 1 529 ? -4.012 -13.850 -14.297 1.00 94.44 529 LEU A C 1
ATOM 4244 O O . LEU A 1 529 ? -4.542 -12.753 -14.131 1.00 94.44 529 LEU A O 1
ATOM 4248 N N . CYS A 1 530 ? -2.777 -14.102 -13.895 1.00 94.25 530 CYS A N 1
ATOM 4249 C CA . CYS A 1 530 ? -1.916 -13.164 -13.197 1.00 94.25 530 CYS A CA 1
ATOM 4250 C C . CYS A 1 530 ? -0.869 -12.601 -14.164 1.00 94.25 530 CYS A C 1
ATOM 4252 O O . CYS A 1 530 ? -0.031 -13.348 -14.672 1.00 94.25 530 CYS A O 1
ATOM 4254 N N . LEU A 1 531 ? -0.894 -11.289 -14.417 1.00 95.00 531 LEU A N 1
ATOM 4255 C CA . LEU A 1 531 ? 0.121 -10.637 -15.248 1.00 95.00 531 LEU A CA 1
ATOM 4256 C C . LEU A 1 531 ? 1.340 -10.299 -14.401 1.00 95.00 531 LEU A C 1
ATOM 4258 O O . LEU A 1 531 ? 1.220 -9.528 -13.449 1.00 95.00 531 LEU A O 1
ATOM 4262 N N . VAL A 1 532 ? 2.507 -10.823 -14.774 1.00 94.81 532 VAL A N 1
ATOM 4263 C CA . VAL A 1 532 ? 3.778 -10.672 -14.048 1.00 94.81 532 VAL A CA 1
ATOM 4264 C C . VAL A 1 532 ? 4.843 -10.106 -14.988 1.00 94.81 532 VAL A C 1
ATOM 4266 O O . VAL A 1 532 ? 4.805 -10.323 -16.191 1.00 94.81 532 VAL A O 1
ATOM 4269 N N . GLY A 1 533 ? 5.780 -9.322 -14.462 1.00 92.88 533 GLY A N 1
ATOM 4270 C CA . GLY A 1 533 ? 6.873 -8.736 -15.243 1.00 92.88 533 GLY A CA 1
ATOM 4271 C C . GLY A 1 533 ? 7.410 -7.465 -14.597 1.00 92.88 533 GLY A C 1
ATOM 4272 O O . GLY A 1 533 ? 6.878 -7.002 -13.582 1.00 92.88 533 GLY A O 1
ATOM 4273 N N . ALA A 1 534 ? 8.438 -6.859 -15.187 1.00 91.31 534 ALA A N 1
ATOM 4274 C CA . ALA A 1 534 ? 9.039 -5.639 -14.647 1.00 91.31 534 ALA A CA 1
ATOM 4275 C C . ALA A 1 534 ? 8.033 -4.461 -14.583 1.00 91.31 534 ALA A C 1
ATOM 4277 O O . ALA A 1 534 ? 6.977 -4.482 -15.231 1.00 91.31 534 ALA A O 1
ATOM 4278 N N . PRO A 1 535 ? 8.275 -3.414 -13.775 1.00 89.50 535 PRO A N 1
ATOM 4279 C CA . PRO A 1 535 ? 7.463 -2.196 -13.808 1.00 89.50 535 PRO A CA 1
ATOM 4280 C C . PRO A 1 535 ? 7.412 -1.580 -15.219 1.00 89.50 535 PRO A C 1
ATOM 4282 O O . PRO A 1 535 ? 8.371 -1.680 -15.969 1.00 89.50 535 PRO A O 1
ATOM 4285 N N . ASN A 1 536 ? 6.302 -0.931 -15.591 1.00 88.69 536 ASN A N 1
ATOM 4286 C CA . ASN A 1 536 ? 6.135 -0.196 -16.864 1.00 88.69 536 ASN A CA 1
ATOM 4287 C C . ASN A 1 536 ? 6.267 -1.000 -18.182 1.00 88.69 536 ASN A C 1
ATOM 4289 O O . ASN A 1 536 ? 6.292 -0.403 -19.261 1.00 88.69 536 ASN A O 1
ATOM 4293 N N . VAL A 1 537 ? 6.273 -2.336 -18.128 1.00 91.25 537 VAL A N 1
ATOM 4294 C CA . VAL A 1 537 ? 6.231 -3.206 -19.326 1.00 91.25 537 VAL A CA 1
ATOM 4295 C C . VAL A 1 537 ? 4.850 -3.258 -20.002 1.00 91.25 537 VAL A C 1
ATOM 4297 O O . VAL A 1 537 ? 4.686 -3.896 -21.022 1.00 91.25 537 VAL A O 1
ATOM 4300 N N . GLY A 1 538 ? 3.821 -2.596 -19.460 1.00 89.81 538 GLY A N 1
ATOM 4301 C CA . GLY A 1 538 ? 2.487 -2.551 -20.086 1.00 89.81 538 GLY A CA 1
ATOM 4302 C C . GLY A 1 538 ? 1.468 -3.580 -19.579 1.00 89.81 538 GLY A C 1
ATOM 4303 O O . GLY A 1 538 ? 0.441 -3.771 -20.224 1.00 89.81 538 GLY A O 1
ATOM 4304 N N . LYS A 1 539 ? 1.698 -4.194 -18.408 1.00 93.19 539 LYS A N 1
ATOM 4305 C CA . LYS A 1 539 ? 0.757 -5.134 -17.756 1.00 93.19 539 LYS A CA 1
ATOM 4306 C C . LYS A 1 539 ? -0.657 -4.559 -17.599 1.00 93.19 539 LYS A C 1
ATOM 4308 O O . LYS A 1 539 ? -1.608 -5.138 -18.110 1.00 93.19 539 LYS A O 1
ATOM 4313 N N . SER A 1 540 ? -0.792 -3.373 -17.002 1.00 91.50 540 SER A N 1
ATOM 4314 C CA . SER A 1 540 ? -2.089 -2.706 -16.815 1.00 91.50 540 SER A CA 1
ATOM 4315 C C . SER A 1 540 ? -2.828 -2.481 -18.141 1.00 91.50 540 SER A C 1
ATOM 4317 O O . SER A 1 540 ? -4.031 -2.712 -18.234 1.00 91.50 540 SER A O 1
ATOM 4319 N N . SER A 1 541 ? -2.104 -2.085 -19.195 1.00 92.31 541 SER A N 1
ATOM 4320 C CA . SER A 1 541 ? -2.672 -1.905 -20.537 1.00 92.31 541 SER A CA 1
ATOM 4321 C C . SER A 1 541 ? -3.187 -3.223 -21.119 1.00 92.31 541 SER A C 1
ATOM 4323 O O . SER A 1 541 ? -4.254 -3.244 -21.726 1.00 92.31 541 SER A O 1
ATOM 4325 N N . LEU A 1 542 ? -2.472 -4.330 -20.901 1.00 93.69 542 LEU A N 1
ATOM 4326 C CA . LEU A 1 542 ? -2.917 -5.660 -21.317 1.00 93.69 542 LEU A CA 1
ATOM 4327 C C . LEU A 1 542 ? -4.153 -6.124 -20.537 1.00 93.69 542 LEU A C 1
ATOM 4329 O O . LEU A 1 542 ? -5.065 -6.669 -21.151 1.00 93.69 542 LEU A O 1
ATOM 4333 N N . VAL A 1 543 ? -4.253 -5.843 -19.232 1.00 94.12 543 VAL A N 1
ATOM 4334 C CA . VAL A 1 543 ? -5.476 -6.138 -18.454 1.00 94.12 543 VAL A CA 1
ATOM 4335 C C . VAL A 1 543 ? -6.693 -5.428 -19.042 1.00 94.12 543 VAL A C 1
ATOM 4337 O O . VAL A 1 543 ? -7.741 -6.051 -19.208 1.00 94.12 543 VAL A O 1
ATOM 4340 N N . HIS A 1 544 ? -6.559 -4.156 -19.425 1.00 92.88 544 HIS A N 1
ATOM 4341 C CA . HIS A 1 544 ? -7.641 -3.417 -20.081 1.00 92.88 544 HIS A CA 1
ATOM 4342 C C . HIS A 1 544 ? -8.071 -4.031 -21.419 1.00 92.88 544 HIS A C 1
ATOM 4344 O O . HIS A 1 544 ? -9.259 -4.037 -21.721 1.00 92.88 544 HIS A O 1
ATOM 4350 N N . VAL A 1 545 ? -7.127 -4.540 -22.215 1.00 93.38 545 VAL A N 1
ATOM 4351 C CA . VAL A 1 545 ? -7.410 -5.124 -23.538 1.00 93.38 545 VAL A CA 1
ATOM 4352 C C . VAL A 1 545 ? -8.005 -6.533 -23.443 1.00 93.38 545 VAL A C 1
ATOM 4354 O O . VAL A 1 545 ? -8.821 -6.920 -24.287 1.00 93.38 545 VAL A O 1
ATOM 4357 N N . LEU A 1 546 ? -7.580 -7.308 -22.443 1.00 92.62 546 LEU A N 1
ATOM 4358 C CA . LEU A 1 546 ? -8.057 -8.670 -22.197 1.00 92.62 546 LEU A CA 1
ATOM 4359 C C . LEU A 1 546 ? -9.429 -8.691 -21.514 1.00 92.62 546 LEU A C 1
ATOM 4361 O O . LEU A 1 546 ? -10.223 -9.588 -21.785 1.00 92.62 546 LEU A O 1
ATOM 4365 N N . SER A 1 547 ? -9.716 -7.714 -20.654 1.00 92.62 547 SER A N 1
ATOM 4366 C CA . SER A 1 547 ? -10.993 -7.608 -19.945 1.00 92.62 547 SER A CA 1
ATOM 4367 C C . SER A 1 547 ? -12.147 -7.282 -20.901 1.00 92.62 547 SER A C 1
ATOM 4369 O O . SER A 1 547 ? -12.041 -6.397 -21.747 1.00 92.62 547 SER A O 1
ATOM 4371 N N . THR A 1 548 ? -13.282 -7.967 -20.743 1.00 89.62 548 THR A N 1
ATOM 4372 C CA . THR A 1 548 ? -14.509 -7.710 -21.522 1.00 89.62 548 THR A CA 1
ATOM 4373 C C . THR A 1 548 ? -15.162 -6.377 -21.130 1.00 89.62 548 THR A C 1
ATOM 4375 O O . THR A 1 548 ? -15.842 -5.754 -21.941 1.00 89.62 548 THR A O 1
ATOM 4378 N N . GLY A 1 549 ? -14.954 -5.928 -19.888 1.00 86.06 549 GLY A N 1
ATOM 4379 C CA . GLY A 1 549 ? -15.469 -4.665 -19.351 1.00 86.06 549 GLY A CA 1
ATOM 4380 C C . GLY A 1 549 ? -14.382 -3.806 -18.707 1.00 86.06 549 GLY A C 1
ATOM 4381 O O . GLY A 1 549 ? -13.192 -4.124 -18.772 1.00 86.06 549 GLY A O 1
ATOM 4382 N N . LYS A 1 550 ? -14.787 -2.716 -18.045 1.00 87.50 550 LYS A N 1
ATOM 4383 C CA . LYS A 1 550 ? -13.860 -1.853 -17.302 1.00 87.50 550 LYS A CA 1
ATOM 4384 C C . LYS A 1 550 ? -13.318 -2.610 -16.074 1.00 87.50 550 LYS A C 1
ATOM 4386 O O . LYS A 1 550 ? -14.133 -3.015 -15.251 1.00 87.50 550 LYS A O 1
ATOM 4391 N N . PRO A 1 551 ? -11.989 -2.782 -15.934 1.00 90.50 551 PRO A N 1
ATOM 4392 C CA . PRO A 1 551 ? -11.404 -3.418 -14.758 1.00 90.50 551 PRO A CA 1
ATOM 4393 C C . PRO A 1 551 ? -11.753 -2.678 -13.463 1.00 90.50 551 PRO A C 1
ATOM 4395 O O . PRO A 1 551 ? -11.793 -1.443 -13.429 1.00 90.50 551 PRO A O 1
ATOM 4398 N N . GLU A 1 552 ? -11.973 -3.443 -12.403 1.00 87.75 552 GLU A N 1
ATOM 4399 C CA . GLU A 1 552 ? -12.217 -2.965 -11.049 1.00 87.75 552 GLU A CA 1
ATOM 4400 C C . GLU A 1 552 ? -10.895 -2.675 -10.329 1.00 87.75 552 GLU A C 1
ATOM 4402 O O . GLU A 1 552 ? -9.882 -3.338 -10.552 1.00 87.75 552 GLU A O 1
ATOM 4407 N N . VAL A 1 553 ? -10.892 -1.669 -9.452 1.00 85.12 553 VAL A N 1
ATOM 4408 C CA . VAL A 1 553 ? -9.713 -1.298 -8.659 1.00 85.12 553 VAL A CA 1
ATOM 4409 C C . VAL A 1 553 ? -9.819 -1.944 -7.279 1.00 85.12 553 VAL A C 1
ATOM 4411 O O . VAL A 1 553 ? -10.642 -1.552 -6.455 1.00 85.12 553 VAL A O 1
ATOM 4414 N N . CYS A 1 554 ? -8.957 -2.919 -7.020 1.00 83.69 554 CYS A N 1
ATOM 4415 C CA . CYS A 1 554 ? -8.858 -3.641 -5.760 1.00 83.69 554 CYS A CA 1
ATOM 4416 C C . CYS A 1 554 ? -7.953 -2.894 -4.786 1.00 83.69 554 CYS A C 1
ATOM 4418 O O . CYS A 1 554 ? -6.734 -2.838 -4.965 1.00 83.69 554 CYS A O 1
ATOM 4420 N N . ASN A 1 555 ? -8.546 -2.318 -3.745 1.00 84.12 555 ASN A N 1
ATOM 4421 C CA . ASN A 1 555 ? -7.808 -1.537 -2.763 1.00 84.12 555 ASN A CA 1
ATOM 4422 C C . ASN A 1 555 ? -7.205 -2.450 -1.697 1.00 84.12 555 ASN A C 1
ATOM 4424 O O . ASN A 1 555 ? -7.921 -3.051 -0.900 1.00 84.12 555 ASN A O 1
ATOM 4428 N N . TYR A 1 556 ? -5.879 -2.508 -1.659 1.00 84.94 556 TYR A N 1
ATOM 4429 C CA . TYR A 1 556 ? -5.141 -3.122 -0.564 1.00 84.94 556 TYR A CA 1
ATOM 4430 C C . TYR A 1 556 ? -4.608 -1.993 0.344 1.00 84.94 556 TYR A C 1
ATOM 4432 O O . TYR A 1 556 ? -4.001 -1.053 -0.171 1.00 84.94 556 TYR A O 1
ATOM 4440 N N . PRO A 1 557 ? -4.794 -2.038 1.674 1.00 80.19 557 PRO A N 1
ATOM 4441 C CA . PRO A 1 557 ? -4.447 -0.947 2.593 1.00 80.19 557 PRO A CA 1
ATOM 4442 C C . PRO A 1 557 ? -2.982 -0.491 2.558 1.00 80.19 557 PRO A C 1
ATOM 4444 O O . PRO A 1 557 ? -2.696 0.673 2.815 1.00 80.19 557 PRO A O 1
ATOM 4447 N N . PHE A 1 558 ? -2.049 -1.381 2.209 1.00 80.69 558 PHE A N 1
ATOM 4448 C CA . PHE A 1 558 ? -0.622 -1.059 2.075 1.00 80.69 558 PHE A CA 1
ATOM 4449 C C . PHE A 1 558 ? -0.242 -0.524 0.683 1.00 80.69 558 PHE A C 1
ATOM 4451 O O . PHE A 1 558 ? 0.942 -0.383 0.367 1.00 80.69 558 PHE A O 1
ATOM 4458 N N . THR A 1 559 ? -1.227 -0.245 -0.174 1.00 74.69 559 THR A N 1
ATOM 4459 C CA . THR A 1 559 ? -1.019 0.162 -1.567 1.00 74.69 559 THR A CA 1
ATOM 4460 C C . THR A 1 559 ? -1.538 1.576 -1.796 1.00 74.69 559 THR A C 1
ATOM 4462 O O . THR A 1 559 ? -2.623 1.938 -1.355 1.00 74.69 559 THR A O 1
ATOM 4465 N N . THR A 1 560 ? -0.747 2.405 -2.482 1.00 65.19 560 THR A N 1
ATOM 4466 C CA . THR A 1 560 ? -1.137 3.784 -2.837 1.00 65.19 560 THR A CA 1
ATOM 4467 C C . THR A 1 560 ? -2.011 3.840 -4.086 1.00 65.19 560 THR A C 1
ATOM 4469 O O . THR A 1 560 ? -2.739 4.805 -4.301 1.00 65.19 560 THR A O 1
ATOM 4472 N N . ARG A 1 561 ? -1.924 2.808 -4.926 1.00 71.44 561 ARG A N 1
ATOM 4473 C CA . ARG A 1 561 ? -2.771 2.575 -6.091 1.00 71.44 561 ARG A CA 1
ATOM 4474 C C . ARG A 1 561 ? -3.316 1.165 -5.945 1.00 71.44 561 ARG A C 1
ATOM 4476 O O . ARG A 1 561 ? -2.524 0.245 -5.747 1.00 71.44 561 ARG A O 1
ATOM 4483 N N . GLY A 1 562 ? -4.634 1.013 -6.017 1.00 78.75 562 GLY A N 1
ATOM 4484 C CA . GLY A 1 562 ? -5.242 -0.310 -6.023 1.00 78.75 562 GLY A CA 1
ATOM 4485 C C . GLY A 1 562 ? -4.788 -1.135 -7.231 1.00 78.75 562 GLY A C 1
ATOM 4486 O O . GLY A 1 562 ? -4.299 -0.600 -8.229 1.00 78.75 562 GLY A O 1
ATOM 4487 N N . ILE A 1 563 ? -4.942 -2.446 -7.119 1.00 85.62 563 ILE A N 1
ATOM 4488 C CA . ILE A 1 563 ? -4.603 -3.426 -8.152 1.00 85.62 563 ILE A CA 1
ATOM 4489 C C . ILE A 1 563 ? -5.781 -3.580 -9.110 1.00 85.62 563 ILE A C 1
ATOM 4491 O O . ILE A 1 563 ? -6.917 -3.721 -8.671 1.00 85.62 563 ILE A O 1
ATOM 4495 N N . LEU A 1 564 ? -5.530 -3.551 -10.418 1.00 88.44 564 LEU A N 1
ATOM 4496 C CA . LEU A 1 564 ? -6.592 -3.721 -11.407 1.00 88.44 564 LEU A CA 1
ATOM 4497 C C . LEU A 1 564 ? -6.969 -5.197 -11.539 1.00 88.44 564 LEU A C 1
ATOM 4499 O O . LEU A 1 564 ? -6.113 -6.033 -11.821 1.00 88.44 564 LEU A O 1
ATOM 4503 N N . MET A 1 565 ? -8.256 -5.495 -11.399 1.00 89.50 565 MET A N 1
ATOM 4504 C CA . MET A 1 565 ? -8.836 -6.807 -11.658 1.00 89.50 565 MET A CA 1
ATOM 4505 C C . MET A 1 565 ? -9.906 -6.679 -12.743 1.00 89.50 565 MET A C 1
ATOM 4507 O O . MET A 1 565 ? -10.907 -5.991 -12.583 1.00 89.50 565 MET A O 1
ATOM 4511 N N . GLY A 1 566 ? -9.669 -7.314 -13.883 1.00 90.00 566 GLY A N 1
ATOM 4512 C CA . GLY A 1 566 ? -10.618 -7.438 -14.978 1.00 90.00 566 GLY A CA 1
ATOM 4513 C C . GLY A 1 566 ? -11.339 -8.781 -14.966 1.00 90.00 566 GLY A C 1
ATOM 4514 O O . GLY A 1 566 ? -10.910 -9.752 -14.335 1.00 90.00 566 GLY A O 1
ATOM 4515 N N . HIS A 1 567 ? -12.416 -8.841 -15.740 1.00 91.12 567 HIS A N 1
ATOM 4516 C CA . HIS A 1 567 ? -13.176 -10.061 -15.974 1.00 91.12 567 HIS A CA 1
ATOM 4517 C C . HIS A 1 567 ? -13.189 -10.381 -17.460 1.00 91.12 567 HIS A C 1
ATOM 4519 O O . HIS A 1 567 ? -13.415 -9.502 -18.295 1.00 91.12 567 HIS A O 1
ATOM 4525 N N . ILE A 1 568 ? -12.971 -11.650 -17.779 1.00 91.00 568 ILE A N 1
ATOM 4526 C CA . ILE A 1 568 ? -13.032 -12.165 -19.142 1.00 91.00 568 ILE A CA 1
ATOM 4527 C C . ILE A 1 568 ? -14.258 -13.068 -19.218 1.00 91.00 568 ILE A C 1
ATOM 4529 O O . ILE A 1 568 ? -14.354 -14.048 -18.479 1.00 91.00 568 ILE A O 1
ATOM 4533 N N . ILE A 1 569 ? -15.208 -12.717 -20.082 1.00 88.00 569 ILE A N 1
ATOM 4534 C CA . ILE A 1 569 ? -16.408 -13.517 -20.335 1.00 88.00 569 ILE A CA 1
ATOM 4535 C C . ILE A 1 569 ? -16.297 -14.092 -21.742 1.00 88.00 569 ILE A C 1
ATOM 4537 O O . ILE A 1 569 ? -16.350 -13.353 -22.724 1.00 88.00 569 ILE A O 1
ATOM 4541 N N . LEU A 1 570 ? -16.137 -15.410 -21.830 1.00 80.88 570 LEU A N 1
ATOM 4542 C CA . LEU A 1 570 ? -16.004 -16.152 -23.085 1.00 80.88 570 LEU A CA 1
ATOM 4543 C C . LEU A 1 570 ? -16.806 -17.449 -22.969 1.00 80.88 570 LEU A C 1
ATOM 4545 O O . LEU A 1 570 ? -16.692 -18.147 -21.967 1.00 80.88 570 LEU A O 1
ATOM 4549 N N . ASN A 1 571 ? -17.629 -17.773 -23.971 1.00 79.94 571 ASN A N 1
ATOM 4550 C CA . ASN A 1 571 ? -18.446 -18.999 -24.008 1.00 79.94 571 ASN A CA 1
ATOM 4551 C C . ASN A 1 571 ? -19.298 -19.229 -22.742 1.00 79.94 571 ASN A C 1
ATOM 4553 O O . ASN A 1 571 ? -19.391 -20.346 -22.242 1.00 79.94 571 ASN A O 1
ATOM 4557 N N . PHE A 1 572 ? -19.893 -18.159 -22.199 1.00 81.31 572 PHE A N 1
ATOM 4558 C CA . PHE A 1 572 ? -20.658 -18.159 -20.937 1.00 81.31 572 PHE A CA 1
ATOM 4559 C C . PHE A 1 572 ? -19.857 -18.545 -19.680 1.00 81.31 572 PHE A C 1
ATOM 4561 O O . PHE A 1 572 ? -20.422 -18.612 -18.589 1.00 81.31 572 PHE A O 1
ATOM 4568 N N . GLN A 1 573 ? -18.541 -18.723 -19.799 1.00 84.56 573 GLN A N 1
ATOM 4569 C CA . GLN A 1 573 ? -17.628 -18.921 -18.682 1.00 84.56 573 GLN A CA 1
ATOM 4570 C C . GLN A 1 573 ? -17.005 -17.590 -18.261 1.00 84.56 573 GLN A C 1
ATOM 4572 O O . GLN A 1 573 ? -16.752 -16.703 -19.083 1.00 84.56 573 GLN A O 1
ATOM 4577 N N . LYS A 1 574 ? -16.783 -17.443 -16.953 1.00 87.06 574 LYS A N 1
ATOM 4578 C CA . LYS A 1 574 ? -16.189 -16.250 -16.348 1.00 87.06 574 LYS A CA 1
ATOM 4579 C C . LYS A 1 574 ? -14.791 -16.580 -15.853 1.00 87.06 574 LYS A C 1
ATOM 4581 O O . LYS A 1 574 ? -14.620 -17.499 -15.058 1.00 87.06 574 LYS A O 1
ATOM 4586 N N . PHE A 1 575 ? -13.826 -15.777 -16.269 1.00 91.62 575 PHE A N 1
ATOM 4587 C CA . PHE A 1 575 ? -12.449 -15.835 -15.798 1.00 91.62 575 PHE A CA 1
ATOM 4588 C C . PHE A 1 575 ? -12.042 -14.491 -15.199 1.00 91.62 575 PHE A C 1
ATOM 4590 O O . PHE A 1 575 ? -12.646 -13.450 -15.487 1.00 91.62 575 PHE A O 1
ATOM 4597 N N . GLN A 1 576 ? -11.007 -14.508 -14.367 1.00 91.62 576 GLN A N 1
ATOM 4598 C CA . GLN A 1 576 ? -10.428 -13.307 -13.771 1.00 91.62 576 GLN A CA 1
ATOM 4599 C C . GLN A 1 576 ? -9.068 -13.010 -14.394 1.00 91.62 576 GLN A C 1
ATOM 4601 O O . GLN A 1 576 ? -8.314 -13.919 -14.732 1.00 91.62 576 GLN A O 1
ATOM 4606 N N . VAL A 1 577 ? -8.748 -11.729 -14.540 1.00 92.62 577 VAL A N 1
ATOM 4607 C CA . VAL A 1 577 ? -7.423 -11.263 -14.953 1.00 92.62 577 VAL A CA 1
ATOM 4608 C C . VAL A 1 577 ? -6.965 -10.174 -13.995 1.00 92.62 577 VAL A C 1
ATOM 4610 O O . VAL A 1 577 ? -7.682 -9.204 -13.783 1.00 92.62 577 VAL A O 1
ATOM 4613 N N . THR A 1 578 ? -5.790 -10.322 -13.392 1.00 90.62 578 THR A N 1
ATOM 4614 C CA . THR A 1 578 ? -5.279 -9.380 -12.390 1.00 90.62 578 THR A CA 1
ATOM 4615 C C . THR A 1 578 ? -3.933 -8.797 -12.805 1.00 90.62 578 THR A C 1
ATOM 4617 O O . THR A 1 578 ? -3.026 -9.512 -13.238 1.00 90.62 578 THR A O 1
ATOM 4620 N N . ASP A 1 579 ? -3.800 -7.482 -12.648 1.00 89.25 579 ASP A N 1
ATOM 4621 C CA . ASP A 1 579 ? -2.552 -6.746 -12.840 1.00 89.25 579 ASP A CA 1
ATOM 4622 C C . ASP A 1 579 ? -1.728 -6.795 -11.556 1.00 89.25 579 ASP A C 1
ATOM 4624 O O . ASP A 1 579 ? -2.075 -6.141 -10.573 1.00 89.25 579 ASP A O 1
ATOM 4628 N N . THR A 1 580 ? -0.640 -7.561 -11.525 1.00 85.94 580 THR A N 1
ATOM 4629 C CA . THR A 1 580 ? 0.209 -7.556 -10.329 1.00 85.94 580 THR A CA 1
ATOM 4630 C C . THR A 1 580 ? 1.266 -6.459 -10.387 1.00 85.94 580 THR A C 1
ATOM 4632 O O . THR A 1 580 ? 1.772 -6.118 -11.464 1.00 85.94 580 THR A O 1
ATOM 4635 N N . PRO A 1 581 ? 1.645 -5.886 -9.231 1.00 84.06 581 PRO A N 1
ATOM 4636 C CA . PRO A 1 581 ? 2.779 -4.982 -9.162 1.00 84.06 581 PRO A CA 1
ATOM 4637 C C . PRO A 1 581 ? 4.035 -5.598 -9.780 1.00 84.06 581 PRO A C 1
ATOM 4639 O O . PRO A 1 581 ? 4.319 -6.786 -9.614 1.00 84.06 581 PRO A O 1
ATOM 4642 N N . GLY A 1 582 ? 4.787 -4.772 -10.512 1.00 80.25 582 GLY A N 1
ATOM 4643 C CA . GLY A 1 582 ? 5.974 -5.242 -11.216 1.00 80.25 582 GLY A CA 1
ATOM 4644 C C . GLY A 1 582 ? 7.089 -5.680 -10.269 1.00 80.25 582 GLY A C 1
ATOM 4645 O O . GLY A 1 582 ? 7.280 -5.072 -9.219 1.00 80.25 582 GLY A O 1
ATOM 4646 N N . LEU A 1 583 ? 7.838 -6.704 -10.673 1.00 83.19 583 LEU A N 1
ATOM 4647 C CA . LEU A 1 583 ? 8.941 -7.265 -9.893 1.00 83.19 583 LEU A CA 1
ATOM 4648 C C . LEU A 1 583 ? 10.286 -6.694 -10.353 1.00 83.19 583 LEU A C 1
ATOM 4650 O O . LEU A 1 583 ? 10.511 -6.484 -11.545 1.00 83.19 583 LEU A O 1
ATOM 4654 N N . LEU A 1 584 ? 11.178 -6.432 -9.399 1.00 81.50 584 LEU A N 1
ATOM 4655 C CA . LEU A 1 584 ? 12.541 -5.955 -9.631 1.00 81.50 584 LEU A CA 1
ATOM 4656 C C . LEU A 1 584 ? 13.544 -6.961 -9.064 1.00 81.50 584 LEU A C 1
ATOM 4658 O O . LEU A 1 584 ? 13.236 -7.688 -8.125 1.00 81.50 584 LEU A O 1
ATOM 4662 N N . ARG A 1 585 ? 14.764 -6.967 -9.607 1.00 80.94 585 ARG A N 1
ATOM 4663 C CA . ARG A 1 585 ? 15.830 -7.879 -9.183 1.00 80.94 585 ARG A CA 1
ATOM 4664 C C . ARG A 1 585 ? 16.392 -7.459 -7.824 1.00 80.94 585 ARG A C 1
ATOM 4666 O O . ARG A 1 585 ? 17.146 -6.490 -7.746 1.00 80.94 585 ARG A O 1
ATOM 4673 N N . ARG A 1 586 ? 16.002 -8.167 -6.766 1.00 83.38 586 ARG A N 1
ATOM 4674 C CA . ARG A 1 586 ? 16.476 -7.988 -5.383 1.00 83.38 586 ARG A CA 1
ATOM 4675 C C . ARG A 1 586 ? 16.122 -9.212 -4.536 1.00 83.38 586 ARG A C 1
ATOM 4677 O O . ARG A 1 586 ? 15.255 -9.992 -4.926 1.00 83.38 586 ARG A O 1
ATOM 4684 N N . HIS A 1 587 ? 16.760 -9.347 -3.377 1.00 81.69 587 HIS A N 1
ATOM 4685 C CA . HIS A 1 587 ? 16.444 -10.408 -2.420 1.00 81.69 587 HIS A CA 1
ATOM 4686 C C . HIS A 1 587 ? 15.039 -10.240 -1.828 1.00 81.69 587 HIS A C 1
ATOM 4688 O O . HIS A 1 587 ? 14.546 -9.119 -1.701 1.00 81.69 587 HIS A O 1
ATOM 4694 N N . ASP A 1 588 ? 14.404 -11.354 -1.452 1.00 81.81 588 ASP A N 1
ATOM 4695 C CA . ASP A 1 588 ? 13.022 -11.391 -0.946 1.00 81.81 588 ASP A CA 1
ATOM 4696 C C . ASP A 1 588 ? 12.801 -10.509 0.294 1.00 81.81 588 ASP A C 1
ATOM 4698 O O . ASP A 1 588 ? 11.735 -9.908 0.443 1.00 81.81 588 ASP A O 1
ATOM 4702 N N . GLU A 1 589 ? 13.815 -10.363 1.148 1.00 79.31 589 GLU A N 1
ATOM 4703 C CA . GLU A 1 589 ? 13.762 -9.510 2.342 1.00 79.31 589 GLU A CA 1
ATOM 4704 C C . GLU A 1 589 ? 13.615 -8.023 1.977 1.00 79.31 589 GLU A C 1
ATOM 4706 O O . GLU A 1 589 ? 12.756 -7.334 2.538 1.00 79.31 589 GLU A O 1
ATOM 4711 N N . ASP A 1 590 ? 14.354 -7.580 0.953 1.00 84.94 590 ASP A N 1
ATOM 4712 C CA . ASP A 1 590 ? 14.404 -6.202 0.439 1.00 84.94 590 ASP A CA 1
ATOM 4713 C C . ASP A 1 590 ? 13.225 -5.843 -0.485 1.00 84.94 590 ASP A C 1
ATOM 4715 O O . ASP A 1 590 ? 13.119 -4.711 -0.992 1.00 84.94 590 ASP A O 1
ATOM 4719 N N . ARG A 1 591 ? 12.340 -6.809 -0.764 1.00 86.25 591 ARG A N 1
ATOM 4720 C CA . ARG A 1 591 ? 11.128 -6.580 -1.556 1.00 86.25 591 ARG A CA 1
ATOM 4721 C C . ARG A 1 591 ? 10.138 -5.719 -0.788 1.00 86.25 591 ARG A C 1
ATOM 4723 O O . ARG A 1 591 ? 9.898 -5.892 0.408 1.00 86.25 591 ARG A O 1
ATOM 4730 N N . ASN A 1 592 ? 9.528 -4.786 -1.510 1.00 87.31 592 ASN A N 1
ATOM 4731 C CA . ASN A 1 592 ? 8.445 -3.972 -0.967 1.00 87.31 592 ASN A CA 1
ATOM 4732 C C . ASN A 1 592 ? 7.164 -4.816 -0.791 1.00 87.31 592 ASN A C 1
ATOM 4734 O O . ASN A 1 592 ? 7.042 -5.914 -1.336 1.00 87.31 592 ASN A O 1
ATOM 4738 N N . ASN A 1 593 ? 6.178 -4.288 -0.060 1.00 86.88 593 ASN A N 1
ATOM 4739 C CA . ASN A 1 593 ? 4.934 -5.020 0.213 1.00 86.88 593 ASN A CA 1
ATOM 4740 C C . ASN A 1 593 ? 4.147 -5.367 -1.064 1.00 86.88 593 ASN A C 1
ATOM 4742 O O . ASN A 1 593 ? 3.424 -6.357 -1.083 1.00 86.88 593 ASN A O 1
ATOM 4746 N N . LEU A 1 594 ? 4.307 -4.588 -2.141 1.00 85.31 594 LEU A N 1
ATOM 4747 C CA . LEU A 1 594 ? 3.673 -4.845 -3.437 1.00 85.31 594 LEU A CA 1
ATOM 4748 C C . LEU A 1 594 ? 4.292 -6.056 -4.152 1.00 85.31 594 LEU A C 1
ATOM 4750 O O . LEU A 1 594 ? 3.575 -6.918 -4.646 1.00 85.31 594 LEU A O 1
ATOM 4754 N N . GLU A 1 595 ? 5.617 -6.144 -4.178 1.00 88.50 595 GLU A N 1
ATOM 4755 C CA . GLU A 1 595 ? 6.367 -7.263 -4.746 1.00 88.50 595 GLU A CA 1
ATOM 4756 C C . GLU A 1 595 ? 6.139 -8.537 -3.919 1.00 88.50 595 GLU A C 1
ATOM 4758 O O . GLU A 1 595 ? 5.936 -9.611 -4.485 1.00 88.50 595 GLU A O 1
ATOM 4763 N N . LYS A 1 596 ? 6.095 -8.415 -2.585 1.00 90.38 596 LYS A N 1
ATOM 4764 C CA . LYS A 1 596 ? 5.740 -9.522 -1.683 1.00 90.38 596 LYS A CA 1
ATOM 4765 C C . LYS A 1 596 ? 4.296 -9.989 -1.887 1.00 90.38 596 LYS A C 1
ATOM 4767 O O . LYS A 1 596 ? 4.048 -11.190 -1.857 1.00 90.38 596 LYS A O 1
ATOM 4772 N N . LEU A 1 597 ? 3.359 -9.079 -2.171 1.00 89.94 597 LEU A N 1
ATOM 4773 C CA . LEU A 1 597 ? 1.991 -9.441 -2.549 1.00 89.94 597 LEU A CA 1
ATOM 4774 C C . LEU A 1 597 ? 1.962 -10.248 -3.854 1.00 89.94 597 LEU A C 1
ATOM 4776 O O . LEU A 1 597 ? 1.296 -11.279 -3.898 1.00 89.94 597 LEU A O 1
ATOM 4780 N N . THR A 1 598 ? 2.700 -9.832 -4.889 1.00 89.94 598 THR A N 1
ATOM 4781 C CA . THR A 1 598 ? 2.807 -10.596 -6.146 1.00 89.94 598 THR A CA 1
ATOM 4782 C C . THR A 1 598 ? 3.323 -12.015 -5.888 1.00 89.94 598 THR A C 1
ATOM 4784 O O . THR A 1 598 ? 2.747 -12.981 -6.383 1.00 89.94 598 THR A O 1
ATOM 4787 N N . LEU A 1 599 ? 4.360 -12.167 -5.058 1.00 91.06 599 LEU A N 1
ATOM 4788 C CA . LEU A 1 599 ? 4.873 -13.486 -4.676 1.00 91.06 599 LEU A CA 1
ATOM 4789 C C . LEU A 1 599 ? 3.853 -14.306 -3.874 1.00 91.06 599 LEU A C 1
ATOM 4791 O O . LEU A 1 599 ? 3.748 -15.509 -4.099 1.00 91.06 599 LEU A O 1
ATOM 4795 N N . ALA A 1 600 ? 3.085 -13.684 -2.978 1.00 90.56 600 ALA A N 1
ATOM 4796 C CA . ALA A 1 600 ? 2.041 -14.365 -2.210 1.00 90.56 600 ALA A CA 1
ATOM 4797 C C . ALA A 1 600 ? 0.887 -14.849 -3.104 1.00 90.56 600 ALA A C 1
ATOM 4799 O O . ALA A 1 600 ? 0.375 -15.948 -2.897 1.00 90.56 600 ALA A O 1
ATOM 4800 N N . VAL A 1 601 ? 0.509 -14.068 -4.124 1.00 90.19 601 VAL A N 1
ATOM 4801 C CA . VAL A 1 601 ? -0.471 -14.472 -5.147 1.00 90.19 601 VAL A CA 1
ATOM 4802 C C . VAL A 1 601 ? 0.025 -15.704 -5.901 1.00 90.19 601 VAL A C 1
ATOM 4804 O O . VAL A 1 601 ? -0.700 -16.692 -5.982 1.00 90.19 601 VAL A O 1
ATOM 4807 N N . LEU A 1 602 ? 1.265 -15.681 -6.394 1.00 91.25 602 LEU A N 1
ATOM 4808 C CA . LEU A 1 602 ? 1.841 -16.820 -7.115 1.00 91.25 602 LEU A CA 1
ATOM 4809 C C . LEU A 1 602 ? 2.014 -18.047 -6.210 1.00 91.25 602 LEU A C 1
ATOM 4811 O O . LEU A 1 602 ? 1.723 -19.156 -6.623 1.00 91.25 602 LEU A O 1
ATOM 4815 N N . SER A 1 603 ? 2.422 -17.867 -4.955 1.00 91.25 603 SER A N 1
ATOM 4816 C CA . SER A 1 603 ? 2.708 -18.991 -4.049 1.00 91.25 603 SER A CA 1
ATOM 4817 C C . SER A 1 603 ? 1.461 -19.690 -3.511 1.00 91.25 603 SER A C 1
ATOM 4819 O O . SER A 1 603 ? 1.534 -20.854 -3.115 1.00 91.25 603 SER A O 1
ATOM 4821 N N . HIS A 1 604 ? 0.339 -18.976 -3.401 1.00 89.69 604 HIS A N 1
ATOM 4822 C CA . HIS A 1 604 ? -0.812 -19.453 -2.632 1.00 89.69 604 HIS A CA 1
ATOM 4823 C C . HIS A 1 604 ? -2.120 -19.502 -3.413 1.00 89.69 604 HIS A C 1
ATOM 4825 O O . HIS A 1 604 ? -3.062 -20.121 -2.925 1.00 89.69 604 HIS A O 1
ATOM 4831 N N . LEU A 1 605 ? -2.217 -18.871 -4.586 1.00 88.44 605 LEU A N 1
ATOM 4832 C CA . LEU A 1 605 ? -3.442 -18.877 -5.385 1.00 88.44 605 LEU A CA 1
ATOM 4833 C C . LEU A 1 605 ? -3.267 -19.723 -6.655 1.00 88.44 605 LEU A C 1
ATOM 4835 O O . LEU A 1 605 ? -2.210 -19.664 -7.290 1.00 88.44 605 LEU A O 1
ATOM 4839 N N . PRO A 1 606 ? -4.303 -20.475 -7.076 1.00 87.44 606 PRO A N 1
ATOM 4840 C CA . PRO A 1 606 ? -4.271 -21.294 -8.283 1.00 87.44 606 PRO A CA 1
ATOM 4841 C C . PRO A 1 606 ? -4.376 -20.406 -9.533 1.00 87.44 606 PRO A C 1
ATOM 4843 O O . PRO A 1 606 ? -5.408 -20.337 -10.201 1.00 87.44 606 PRO A O 1
ATOM 4846 N N . THR A 1 607 ? -3.287 -19.719 -9.864 1.00 91.94 607 THR A N 1
ATOM 4847 C CA . THR A 1 607 ? -3.217 -18.760 -10.972 1.00 91.94 607 THR A CA 1
ATOM 4848 C C . THR A 1 607 ? -2.528 -19.349 -12.202 1.00 91.94 607 THR A C 1
ATOM 4850 O O . THR A 1 607 ? -1.634 -20.188 -12.094 1.00 91.94 607 THR A O 1
ATOM 4853 N N . ALA A 1 608 ? -2.929 -18.897 -13.385 1.00 94.44 608 ALA A N 1
ATOM 4854 C CA . ALA A 1 608 ? -2.112 -18.997 -14.591 1.00 94.44 608 ALA A CA 1
ATOM 4855 C C . ALA A 1 608 ? -1.277 -17.716 -14.725 1.00 94.44 608 ALA A C 1
ATOM 4857 O O . ALA A 1 608 ? -1.744 -16.642 -14.343 1.00 94.44 608 ALA A O 1
ATOM 4858 N N . VAL A 1 609 ? -0.060 -17.803 -15.254 1.00 95.62 609 VAL A N 1
ATOM 4859 C CA . VAL A 1 609 ? 0.876 -16.674 -15.327 1.00 95.62 609 VAL A CA 1
ATOM 4860 C C . VAL A 1 609 ? 1.021 -16.203 -16.768 1.00 95.62 609 VAL A C 1
ATOM 4862 O O . VAL A 1 609 ? 1.404 -16.973 -17.645 1.00 95.62 609 VAL A O 1
ATOM 4865 N N . LEU A 1 610 ? 0.750 -14.917 -16.996 1.00 96.12 610 LEU A N 1
ATOM 4866 C CA . LEU A 1 610 ? 1.128 -14.215 -18.219 1.00 96.12 610 LEU A CA 1
ATOM 4867 C C . LEU A 1 610 ? 2.371 -13.375 -17.921 1.00 96.12 610 LEU A C 1
ATOM 4869 O O . LEU A 1 610 ? 2.264 -12.345 -17.246 1.00 96.12 610 LEU A O 1
ATOM 4873 N N . TYR A 1 611 ? 3.541 -13.797 -18.394 1.00 96.06 611 TYR A N 1
ATOM 4874 C CA . TYR A 1 611 ? 4.761 -13.026 -18.183 1.00 96.06 611 TYR A CA 1
ATOM 4875 C C . TYR A 1 611 ? 4.973 -12.025 -19.320 1.00 96.06 611 TYR A C 1
ATOM 4877 O O . TYR A 1 611 ? 4.992 -12.381 -20.496 1.00 96.06 611 TYR A O 1
ATOM 4885 N N . VAL A 1 612 ? 5.121 -10.750 -18.962 1.00 95.50 612 VAL A N 1
ATOM 4886 C CA . VAL A 1 612 ? 5.222 -9.636 -19.907 1.00 95.50 612 VAL A CA 1
ATOM 4887 C C . VAL A 1 612 ? 6.657 -9.119 -19.952 1.00 95.50 612 VAL A C 1
ATOM 4889 O O . VAL A 1 612 ? 7.175 -8.570 -18.975 1.00 95.50 612 VAL A O 1
ATOM 4892 N N . HIS A 1 613 ? 7.270 -9.262 -21.119 1.00 94.00 613 HIS A N 1
ATOM 4893 C CA . HIS A 1 613 ? 8.605 -8.796 -21.464 1.00 94.00 613 HIS A CA 1
ATOM 4894 C C . HIS A 1 613 ? 8.540 -7.450 -22.192 1.00 94.00 613 HIS A C 1
ATOM 4896 O O . HIS A 1 613 ? 7.616 -7.193 -22.967 1.00 94.00 613 HIS A O 1
ATOM 4902 N N . ASP A 1 614 ? 9.542 -6.601 -21.982 1.00 91.94 614 ASP A N 1
ATOM 4903 C CA . ASP A 1 614 ? 9.763 -5.389 -22.772 1.00 91.94 614 ASP A CA 1
ATOM 4904 C C . ASP A 1 614 ? 11.213 -5.359 -23.270 1.00 91.94 614 ASP A C 1
ATOM 4906 O O . ASP A 1 614 ? 12.136 -5.012 -22.527 1.00 91.94 614 ASP A O 1
ATOM 4910 N N . LEU A 1 615 ? 11.407 -5.713 -24.540 1.00 88.56 615 LEU A N 1
ATOM 4911 C CA . LEU A 1 615 ? 12.724 -5.735 -25.180 1.00 88.56 615 LEU A CA 1
ATOM 4912 C C . LEU A 1 615 ? 13.152 -4.356 -25.714 1.00 88.56 615 LEU A C 1
ATOM 4914 O O . LEU A 1 615 ? 14.301 -4.201 -26.119 1.00 88.56 615 LEU A O 1
ATOM 4918 N N . SER A 1 616 ? 12.277 -3.339 -25.670 1.00 83.62 616 SER A N 1
ATOM 4919 C CA . SER A 1 616 ? 12.592 -1.979 -26.146 1.00 83.62 616 SER A CA 1
ATOM 4920 C C . SER A 1 616 ? 13.582 -1.238 -25.239 1.00 83.62 616 SER A C 1
ATOM 4922 O O . SER A 1 616 ? 14.245 -0.297 -25.666 1.00 83.62 616 SER A O 1
ATOM 4924 N N . GLY A 1 617 ? 13.678 -1.644 -23.968 1.00 78.06 617 GLY A N 1
ATOM 4925 C CA . GLY A 1 617 ? 14.474 -0.959 -22.947 1.00 78.06 617 GLY A CA 1
ATOM 4926 C C . GLY A 1 617 ? 13.802 0.280 -22.337 1.00 78.06 617 GLY A C 1
ATOM 4927 O O . GLY A 1 617 ? 14.357 0.872 -21.410 1.00 78.06 617 GLY A O 1
ATOM 4928 N N . GLU A 1 618 ? 12.595 0.654 -22.774 1.00 79.56 618 GLU A N 1
ATOM 4929 C CA . GLU A 1 618 ? 11.900 1.858 -22.293 1.00 79.56 618 GLU A CA 1
ATOM 4930 C C . GLU A 1 618 ? 11.237 1.696 -20.914 1.00 79.56 618 GLU A C 1
ATOM 4932 O O . GLU A 1 618 ? 10.941 2.687 -20.245 1.00 79.56 618 GLU A O 1
ATOM 4937 N N . CYS A 1 619 ? 11.003 0.467 -20.438 1.00 79.56 619 CYS A N 1
ATOM 4938 C CA . CYS A 1 619 ? 10.400 0.227 -19.117 1.00 79.56 619 CYS A CA 1
ATOM 4939 C C . CYS A 1 619 ? 11.285 0.649 -17.925 1.00 79.56 619 CYS A C 1
ATOM 4941 O O . CYS A 1 619 ? 10.794 0.752 -16.796 1.00 79.56 619 CYS A O 1
ATOM 4943 N N . GLY A 1 620 ? 12.575 0.919 -18.157 1.00 80.12 620 GLY A N 1
ATOM 4944 C CA . GLY A 1 620 ? 13.544 1.285 -17.119 1.00 80.12 620 GLY A CA 1
ATOM 4945 C C . GLY A 1 620 ? 14.192 0.093 -16.403 1.00 80.12 620 GLY A C 1
ATOM 4946 O O . GLY A 1 620 ? 14.908 0.296 -15.422 1.00 80.12 620 GLY A O 1
ATOM 4947 N N . THR A 1 621 ? 13.960 -1.138 -16.871 1.00 82.75 621 THR A N 1
ATOM 4948 C CA . THR A 1 621 ? 14.665 -2.361 -16.448 1.00 82.75 621 THR A CA 1
ATOM 4949 C C . THR A 1 621 ? 15.357 -2.986 -17.656 1.00 82.75 621 THR A C 1
ATOM 4951 O O . THR A 1 621 ? 14.734 -3.159 -18.704 1.00 82.75 621 THR A O 1
ATOM 4954 N N . SER A 1 622 ? 16.646 -3.317 -17.531 1.00 83.56 622 SER A N 1
ATOM 4955 C CA . SER A 1 622 ? 17.414 -3.864 -18.655 1.00 83.56 622 SER A CA 1
ATOM 4956 C C . SER A 1 622 ? 16.853 -5.228 -19.097 1.00 83.56 622 SER A C 1
ATOM 4958 O O . SER A 1 622 ? 16.404 -5.990 -18.236 1.00 83.56 622 SER A O 1
ATOM 4960 N N . PRO A 1 623 ? 16.905 -5.594 -20.395 1.00 85.81 623 PRO A N 1
ATOM 4961 C CA . PRO A 1 623 ? 16.487 -6.926 -20.840 1.00 85.81 623 PRO A CA 1
ATOM 4962 C C . PRO A 1 623 ? 17.208 -8.061 -20.098 1.00 85.81 623 PRO A C 1
ATOM 4964 O O . PRO A 1 623 ? 16.612 -9.089 -19.808 1.00 85.81 623 PRO A O 1
ATOM 4967 N N . SER A 1 624 ? 18.472 -7.861 -19.709 1.00 84.69 624 SER A N 1
ATOM 4968 C CA . SER A 1 624 ? 19.221 -8.858 -18.931 1.00 84.69 624 SER A CA 1
ATOM 4969 C C . SER A 1 624 ? 18.663 -9.056 -17.525 1.00 84.69 624 SER A C 1
ATOM 4971 O O . SER A 1 624 ? 18.566 -10.187 -17.064 1.00 84.69 624 SER A O 1
ATOM 4973 N N . ASP A 1 625 ? 18.270 -7.976 -16.846 1.00 85.69 625 ASP A N 1
ATOM 4974 C CA . ASP A 1 625 ? 17.650 -8.090 -15.523 1.00 85.69 625 ASP A CA 1
ATOM 4975 C C . ASP A 1 625 ? 16.247 -8.688 -15.619 1.00 85.69 625 ASP A C 1
ATOM 4977 O O . ASP A 1 625 ? 15.879 -9.506 -14.780 1.00 85.69 625 ASP A O 1
ATOM 4981 N N . GLN A 1 626 ? 15.486 -8.334 -16.663 1.00 89.62 626 GLN A N 1
ATOM 4982 C CA . GLN A 1 626 ? 14.196 -8.967 -16.945 1.00 89.62 626 GLN A CA 1
ATOM 4983 C C . GLN A 1 626 ? 14.348 -10.477 -17.157 1.00 89.62 626 GLN A C 1
ATOM 4985 O O . GLN A 1 626 ? 13.519 -11.234 -16.657 1.00 89.62 626 GLN A O 1
ATOM 4990 N N . PHE A 1 627 ? 15.407 -10.910 -17.849 1.00 89.88 627 PHE A N 1
ATOM 4991 C CA . PHE A 1 627 ? 15.723 -12.322 -18.053 1.00 89.88 627 PHE A CA 1
ATOM 4992 C C . PHE A 1 627 ? 16.093 -13.035 -16.748 1.00 89.88 627 PHE A C 1
ATOM 4994 O O . PHE A 1 627 ? 15.578 -14.116 -16.484 1.00 89.88 627 PHE A O 1
ATOM 5001 N N . SER A 1 628 ? 16.914 -12.419 -15.888 1.00 89.25 628 SER A N 1
ATOM 5002 C CA . SER A 1 628 ? 17.253 -13.005 -14.581 1.00 89.25 628 SER A CA 1
ATOM 5003 C C . SER A 1 628 ? 16.026 -13.173 -13.679 1.00 89.25 628 SER A C 1
ATOM 5005 O O . SER A 1 628 ? 15.852 -14.232 -13.087 1.00 89.25 628 SER A O 1
ATOM 5007 N N . ILE A 1 629 ? 15.156 -12.157 -13.600 1.00 90.19 629 ILE A N 1
ATOM 5008 C CA . ILE A 1 629 ? 13.901 -12.231 -12.826 1.00 90.19 629 ILE A CA 1
ATOM 5009 C C . ILE A 1 629 ? 12.990 -13.323 -13.394 1.00 90.19 629 ILE A C 1
ATOM 5011 O O . ILE A 1 629 ? 12.357 -14.068 -12.653 1.00 90.19 629 ILE A O 1
ATOM 5015 N N . TYR A 1 630 ? 12.921 -13.409 -14.719 1.00 92.56 630 TYR A N 1
ATOM 5016 C CA . TYR A 1 630 ? 12.120 -14.401 -15.411 1.00 92.56 630 TYR A CA 1
ATOM 5017 C C . TYR A 1 630 ? 12.573 -15.834 -15.100 1.00 92.56 630 TYR A C 1
ATOM 5019 O O . TYR A 1 630 ? 11.737 -16.651 -14.720 1.00 92.56 630 TYR A O 1
ATOM 5027 N N . GLN A 1 631 ? 13.877 -16.122 -15.196 1.00 90.94 631 GLN A N 1
ATOM 5028 C CA . GLN A 1 631 ? 14.424 -17.438 -14.851 1.00 90.94 631 GLN A CA 1
ATOM 5029 C C . GLN A 1 631 ? 14.152 -17.790 -13.385 1.00 90.94 631 GLN A C 1
ATOM 5031 O O . GLN A 1 631 ? 13.596 -18.850 -13.112 1.00 90.94 631 GLN A O 1
ATOM 5036 N N . GLU A 1 632 ? 14.424 -16.865 -12.459 1.00 91.06 632 GLU A N 1
ATOM 5037 C CA . GLU A 1 632 ? 14.176 -17.056 -11.023 1.00 91.06 632 GLU A CA 1
ATOM 5038 C C . GLU A 1 632 ? 12.715 -17.445 -10.738 1.00 91.06 632 GLU A C 1
ATOM 5040 O O . GLU A 1 632 ? 12.440 -18.383 -9.989 1.00 91.06 632 GLU A O 1
ATOM 5045 N N . LEU A 1 633 ? 11.752 -16.745 -11.346 1.00 91.88 633 LEU A N 1
ATOM 5046 C CA . LEU A 1 633 ? 10.333 -17.025 -11.122 1.00 91.88 633 LEU A CA 1
ATOM 5047 C C . LEU A 1 633 ? 9.875 -18.311 -11.809 1.00 91.88 633 LEU A C 1
ATOM 5049 O O . LEU A 1 633 ? 9.061 -19.037 -11.237 1.00 91.88 633 LEU A O 1
ATOM 5053 N N . ARG A 1 634 ? 10.381 -18.604 -13.011 1.00 91.00 634 ARG A N 1
ATOM 5054 C CA . ARG A 1 634 ? 10.018 -19.816 -13.753 1.00 91.00 634 ARG A CA 1
ATOM 5055 C C . ARG A 1 634 ? 10.542 -21.074 -13.054 1.00 91.00 634 ARG A C 1
ATOM 5057 O O . ARG A 1 634 ? 9.826 -22.071 -13.003 1.00 91.00 634 ARG A O 1
ATOM 5064 N N . GLU A 1 635 ? 11.725 -21.000 -12.444 1.00 91.50 635 GLU A N 1
ATOM 5065 C CA . GLU A 1 635 ? 12.289 -22.054 -11.587 1.00 91.50 635 GLU A CA 1
ATOM 5066 C C . GLU A 1 635 ? 11.535 -22.197 -10.258 1.00 91.50 635 GLU A C 1
ATOM 5068 O O . GLU A 1 635 ? 11.268 -23.311 -9.807 1.00 91.50 635 GLU A O 1
ATOM 5073 N N . ARG A 1 636 ? 11.144 -21.080 -9.631 1.00 91.75 636 ARG A N 1
ATOM 5074 C CA . ARG A 1 636 ? 10.428 -21.091 -8.344 1.00 91.75 636 ARG A CA 1
ATOM 5075 C C . ARG A 1 636 ? 8.984 -21.586 -8.460 1.00 91.75 636 ARG A C 1
ATOM 5077 O O . ARG A 1 636 ? 8.482 -22.215 -7.532 1.00 91.75 636 ARG A O 1
ATOM 5084 N N . PHE A 1 637 ? 8.309 -21.299 -9.573 1.00 92.44 637 PHE A N 1
ATOM 5085 C CA . PHE A 1 637 ? 6.872 -21.531 -9.763 1.00 92.44 637 PHE A CA 1
ATOM 5086 C C . PHE A 1 637 ? 6.582 -22.458 -10.958 1.00 92.44 637 PHE A C 1
ATOM 5088 O O . PHE A 1 637 ? 5.723 -22.181 -11.802 1.00 92.44 637 PHE A O 1
ATOM 5095 N N . THR A 1 638 ? 7.269 -23.602 -11.008 1.00 89.38 638 THR A N 1
ATOM 5096 C CA . THR A 1 638 ? 7.110 -24.641 -12.050 1.00 89.38 638 THR A CA 1
ATOM 5097 C C . THR A 1 638 ? 5.711 -25.257 -12.097 1.00 89.38 638 THR A C 1
ATOM 5099 O O . THR A 1 638 ? 5.283 -25.757 -13.133 1.00 89.38 638 THR A O 1
ATOM 5102 N N . GLY A 1 639 ? 4.971 -25.198 -10.986 1.00 86.62 639 GLY A N 1
ATOM 5103 C CA . GLY A 1 639 ? 3.606 -25.706 -10.889 1.00 86.62 639 GLY A CA 1
ATOM 5104 C C . GLY A 1 639 ? 2.554 -24.865 -11.620 1.00 86.62 639 GLY A C 1
ATOM 5105 O O . GLY A 1 639 ? 1.418 -25.323 -11.736 1.00 86.62 639 GLY A O 1
ATOM 5106 N N . HIS A 1 640 ? 2.879 -23.664 -12.104 1.00 91.44 640 HIS A N 1
ATOM 5107 C CA . HIS A 1 640 ? 1.930 -22.796 -12.811 1.00 91.44 640 HIS A CA 1
ATOM 5108 C C . HIS A 1 640 ? 1.954 -23.030 -14.322 1.00 91.44 640 HIS A C 1
ATOM 5110 O O . HIS A 1 640 ? 2.944 -23.488 -14.883 1.00 91.44 640 HIS A O 1
ATOM 5116 N N . LEU A 1 641 ? 0.849 -22.698 -14.991 1.00 93.75 641 LEU A N 1
ATOM 5117 C CA . LEU A 1 641 ? 0.818 -22.609 -16.449 1.00 93.75 641 LEU A CA 1
ATOM 5118 C C . LEU A 1 641 ? 1.347 -21.232 -16.863 1.00 93.75 641 LEU A C 1
ATOM 5120 O O . LEU A 1 641 ? 0.882 -20.225 -16.330 1.00 93.75 641 LEU A O 1
ATOM 5124 N N . TRP A 1 642 ? 2.298 -21.198 -17.796 1.00 94.69 642 TRP A N 1
ATOM 5125 C CA . TRP A 1 642 ? 2.985 -19.979 -18.229 1.00 94.69 642 TRP A CA 1
ATOM 5126 C C . TRP A 1 642 ? 2.663 -19.645 -19.683 1.00 94.69 642 TRP A C 1
ATOM 5128 O O . TRP A 1 642 ? 2.639 -20.532 -20.536 1.00 94.69 642 TRP A O 1
ATOM 5138 N N . LEU A 1 643 ? 2.460 -18.359 -19.959 1.00 95.50 643 LEU A N 1
ATOM 5139 C CA . LEU A 1 643 ? 2.370 -17.802 -21.303 1.00 95.50 643 LEU A CA 1
ATOM 5140 C C . LEU A 1 643 ? 3.219 -16.529 -21.380 1.00 95.50 643 LEU A C 1
ATOM 5142 O O . LEU A 1 643 ? 3.001 -15.583 -20.621 1.00 95.50 643 LEU A O 1
ATOM 5146 N N . ASP A 1 644 ? 4.178 -16.519 -22.301 1.00 96.06 644 ASP A N 1
ATOM 5147 C CA . ASP A 1 644 ? 5.152 -15.440 -22.454 1.00 96.06 644 ASP A CA 1
ATOM 5148 C C . ASP A 1 644 ? 4.716 -14.451 -23.544 1.00 96.06 644 ASP A C 1
ATOM 5150 O O . ASP A 1 644 ? 4.266 -14.836 -24.628 1.00 96.06 644 ASP A O 1
ATOM 5154 N N . VAL A 1 645 ? 4.843 -13.156 -23.258 1.00 95.56 645 VAL A N 1
ATOM 5155 C CA . VAL A 1 645 ? 4.410 -12.068 -24.144 1.00 95.56 645 VAL A CA 1
ATOM 5156 C C . VAL A 1 645 ? 5.485 -10.998 -24.238 1.00 95.56 645 VAL A C 1
ATOM 5158 O O . VAL A 1 645 ? 5.909 -10.452 -23.222 1.00 95.56 645 VAL A O 1
ATOM 5161 N N . VAL A 1 646 ? 5.877 -10.628 -25.454 1.00 94.75 646 VAL A N 1
ATOM 5162 C CA . VAL A 1 646 ? 6.747 -9.478 -25.718 1.00 94.75 646 VAL A CA 1
ATOM 5163 C C . VAL A 1 646 ? 5.875 -8.276 -26.058 1.00 94.75 646 VAL A C 1
ATOM 5165 O O . VAL A 1 646 ? 5.299 -8.173 -27.138 1.00 94.75 646 VAL A O 1
ATOM 5168 N N . SER A 1 647 ? 5.758 -7.363 -25.102 1.00 93.06 647 SER A N 1
ATOM 5169 C CA . SER A 1 647 ? 5.012 -6.114 -25.250 1.00 93.06 647 SER A CA 1
ATOM 5170 C C . SER A 1 647 ? 5.772 -5.070 -26.074 1.00 93.06 647 SER A C 1
ATOM 5172 O O . SER A 1 647 ? 6.991 -5.146 -26.228 1.00 93.06 647 SER A O 1
ATOM 5174 N N . LYS A 1 648 ? 5.043 -4.051 -26.552 1.00 90.38 648 LYS A N 1
ATOM 5175 C CA . LYS A 1 648 ? 5.586 -2.902 -27.302 1.00 90.38 648 LYS A CA 1
ATOM 5176 C C . LYS A 1 648 ? 6.378 -3.326 -28.544 1.00 90.38 648 LYS A C 1
ATOM 5178 O O . LYS A 1 648 ? 7.377 -2.695 -28.892 1.00 90.38 648 LYS A O 1
ATOM 5183 N N . CYS A 1 649 ? 5.943 -4.392 -29.220 1.00 88.62 649 CYS A N 1
ATOM 5184 C CA . CYS A 1 649 ? 6.643 -4.900 -30.400 1.00 88.62 649 CYS A CA 1
ATOM 5185 C C . CYS A 1 649 ? 6.739 -3.863 -31.536 1.00 88.62 649 CYS A C 1
ATOM 5187 O O . CYS A 1 649 ? 7.665 -3.920 -32.338 1.00 88.62 649 CYS A O 1
ATOM 5189 N N . ASP A 1 650 ? 5.867 -2.850 -31.546 1.00 86.94 650 ASP A N 1
ATOM 5190 C CA . ASP A 1 650 ? 5.915 -1.718 -32.476 1.00 86.94 650 ASP A CA 1
ATOM 5191 C C . ASP A 1 650 ? 7.201 -0.879 -32.372 1.00 86.94 650 ASP A C 1
ATOM 5193 O O . ASP A 1 650 ? 7.591 -0.228 -33.347 1.00 86.94 650 ASP A O 1
ATOM 5197 N N . LEU A 1 651 ? 7.874 -0.915 -31.218 1.00 84.50 651 LEU A N 1
ATOM 5198 C CA . LEU A 1 651 ? 9.143 -0.225 -30.969 1.00 84.50 651 LEU A CA 1
ATOM 5199 C C . LEU A 1 651 ? 10.365 -1.078 -31.328 1.00 84.50 651 LEU A C 1
ATOM 5201 O O . LEU A 1 651 ? 11.481 -0.562 -31.395 1.00 84.50 651 LEU A O 1
ATOM 5205 N N . LEU A 1 652 ? 10.177 -2.374 -31.586 1.00 78.12 652 LEU A N 1
ATOM 5206 C CA . LEU A 1 652 ? 11.245 -3.293 -31.964 1.00 78.12 652 LEU A CA 1
ATOM 5207 C C . LEU A 1 652 ? 11.554 -3.132 -33.459 1.00 78.12 652 LEU A C 1
ATOM 5209 O O . LEU A 1 652 ? 11.226 -3.986 -34.279 1.00 78.12 652 LEU A O 1
ATOM 5213 N N . LYS A 1 653 ? 12.176 -2.010 -33.843 1.00 56.28 653 LYS A N 1
ATOM 5214 C CA . LYS A 1 653 ? 12.696 -1.806 -35.203 1.00 56.28 653 LYS A CA 1
ATOM 5215 C C . LYS A 1 653 ? 14.220 -1.706 -35.213 1.00 56.28 653 LYS A C 1
ATOM 5217 O O . LYS A 1 653 ? 14.803 -0.744 -34.727 1.00 56.28 653 LYS A O 1
ATOM 5222 N N . THR A 1 654 ? 14.809 -2.685 -35.903 1.00 45.19 654 THR A N 1
ATOM 5223 C CA . THR A 1 654 ? 16.235 -2.910 -36.207 1.00 45.19 654 THR A CA 1
ATOM 5224 C C . THR A 1 654 ? 17.108 -3.296 -35.010 1.00 45.19 654 THR A C 1
ATOM 5226 O O . THR A 1 654 ? 17.316 -2.522 -34.085 1.00 45.19 654 THR A O 1
ATOM 5229 N N . SER A 1 655 ? 17.607 -4.536 -35.087 1.00 37.28 655 SER A N 1
ATOM 5230 C CA . SER A 1 655 ? 18.555 -5.226 -34.202 1.00 37.28 655 SER A CA 1
ATOM 5231 C C . SER A 1 655 ? 19.399 -4.316 -33.298 1.00 37.28 655 SER A C 1
ATOM 5233 O O . SER A 1 655 ? 20.159 -3.497 -33.820 1.00 37.28 655 SER A O 1
ATOM 5235 N N . PRO A 1 656 ? 19.410 -4.523 -31.967 1.00 39.16 656 PRO A N 1
ATOM 5236 C CA . PRO A 1 656 ? 20.459 -3.951 -31.138 1.00 39.16 656 PRO A CA 1
ATOM 5237 C C . PRO A 1 656 ? 21.814 -4.530 -31.579 1.00 39.16 656 PRO A C 1
ATOM 5239 O O . PRO A 1 656 ? 21.946 -5.731 -31.822 1.00 39.16 656 PRO A O 1
ATOM 5242 N N . VAL A 1 657 ? 22.807 -3.655 -31.733 1.00 35.28 657 VAL A N 1
ATOM 5243 C CA . VAL A 1 657 ? 24.193 -3.998 -32.077 1.00 35.28 657 VAL A CA 1
ATOM 5244 C C . VAL A 1 657 ? 24.720 -5.019 -31.065 1.00 35.28 657 VAL A C 1
ATOM 5246 O O . VAL A 1 657 ? 24.823 -4.734 -29.871 1.00 35.28 657 VAL A O 1
ATOM 5249 N N . VAL A 1 658 ? 25.028 -6.227 -31.538 1.00 38.09 658 VAL A N 1
ATOM 5250 C CA . VAL A 1 658 ? 25.718 -7.253 -30.752 1.00 38.09 658 VAL A CA 1
ATOM 5251 C C . VAL A 1 658 ? 27.193 -6.863 -30.719 1.00 38.09 658 VAL A C 1
ATOM 5253 O O . VAL A 1 658 ? 27.871 -6.935 -31.740 1.00 38.09 658 VAL A O 1
ATOM 5256 N N . TYR A 1 659 ? 27.697 -6.438 -29.560 1.00 34.72 659 TYR A N 1
ATOM 5257 C CA . TYR A 1 659 ? 29.140 -6.413 -29.338 1.00 34.72 659 TYR A CA 1
ATOM 5258 C C . TYR A 1 659 ? 29.628 -7.862 -29.331 1.00 34.72 659 TYR A C 1
ATOM 5260 O O . TYR A 1 659 ? 29.291 -8.628 -28.429 1.00 34.72 659 TYR A O 1
ATOM 5268 N N . ALA A 1 660 ? 30.371 -8.240 -30.368 1.00 32.16 660 ALA A N 1
ATOM 5269 C CA . ALA A 1 660 ? 31.131 -9.476 -30.387 1.00 32.16 660 ALA A CA 1
ATOM 5270 C C . ALA A 1 660 ? 32.332 -9.300 -29.449 1.00 32.16 660 ALA A C 1
ATOM 5272 O O . ALA A 1 660 ? 33.297 -8.617 -29.780 1.00 32.16 660 ALA A O 1
ATOM 5273 N N . THR A 1 661 ? 32.242 -9.876 -28.257 1.00 34.53 661 THR A N 1
ATOM 5274 C CA . THR A 1 661 ? 33.420 -10.282 -27.488 1.00 34.53 661 THR A CA 1
ATOM 5275 C C . THR A 1 661 ? 33.467 -11.804 -27.500 1.00 34.53 661 THR A C 1
ATOM 5277 O O . THR A 1 661 ? 32.416 -12.439 -27.442 1.00 34.53 661 THR A O 1
ATOM 5280 N N . ASP A 1 662 ? 34.681 -12.326 -27.639 1.00 37.41 662 ASP A N 1
ATOM 5281 C CA . ASP A 1 662 ? 35.071 -13.709 -27.927 1.00 37.41 662 ASP A CA 1
ATOM 5282 C C . ASP A 1 662 ? 34.240 -14.815 -27.234 1.00 37.41 662 ASP A C 1
ATOM 5284 O O . ASP A 1 662 ? 33.888 -14.688 -26.064 1.00 37.41 662 ASP A O 1
ATOM 5288 N N . GLU A 1 663 ? 33.960 -15.888 -27.997 1.00 38.84 663 GLU A N 1
ATOM 5289 C CA . GLU A 1 663 ? 33.405 -17.218 -27.635 1.00 38.84 663 GLU A CA 1
ATOM 5290 C C . GLU A 1 663 ? 32.457 -17.270 -26.402 1.00 38.84 663 GLU A C 1
ATOM 5292 O O . GLU A 1 663 ? 32.913 -17.320 -25.254 1.00 38.84 663 GLU A O 1
ATOM 5297 N N . PRO A 1 664 ? 31.121 -17.319 -26.596 1.00 41.84 664 PRO A N 1
ATOM 5298 C CA . PRO A 1 664 ? 30.171 -17.219 -25.494 1.00 41.84 664 PRO A CA 1
ATOM 5299 C C . PRO A 1 664 ? 30.052 -18.517 -24.683 1.00 41.84 664 PRO A C 1
ATOM 5301 O O . PRO A 1 664 ? 29.800 -19.601 -25.205 1.00 41.84 664 PRO A O 1
ATOM 5304 N N . HIS A 1 665 ? 30.106 -18.368 -23.360 1.00 47.94 665 HIS A N 1
ATOM 5305 C CA . HIS A 1 665 ? 29.606 -19.353 -22.396 1.00 47.94 665 HIS A CA 1
ATOM 5306 C C . HIS A 1 665 ? 28.112 -19.658 -22.691 1.00 47.94 665 HIS A C 1
ATOM 5308 O O . HIS A 1 665 ? 27.389 -18.732 -23.065 1.00 47.94 665 HIS A O 1
ATOM 5314 N N . PRO A 1 666 ? 27.584 -20.882 -22.475 1.00 54.00 666 PRO A N 1
ATOM 5315 C CA . PRO A 1 666 ? 26.191 -21.233 -22.806 1.00 54.00 666 PRO A CA 1
ATOM 5316 C C . PRO A 1 666 ? 25.122 -20.274 -22.242 1.00 54.00 666 PRO A C 1
ATOM 5318 O O . PRO A 1 666 ? 24.151 -19.958 -22.922 1.00 54.00 666 PRO A O 1
ATOM 5321 N N . SER A 1 667 ? 25.347 -19.710 -21.050 1.00 54.72 667 SER A N 1
ATOM 5322 C CA . SER A 1 667 ? 24.467 -18.707 -20.430 1.00 54.72 667 SER A CA 1
ATOM 5323 C C . SER A 1 667 ? 24.441 -17.348 -21.150 1.00 54.72 667 SER A C 1
ATOM 5325 O O . SER A 1 667 ? 23.471 -16.600 -21.030 1.00 54.72 667 SER A O 1
ATOM 5327 N N . GLN A 1 668 ? 25.479 -17.005 -21.918 1.00 63.28 668 GLN A N 1
ATOM 5328 C CA . GLN A 1 668 ? 25.504 -15.791 -22.738 1.00 63.28 668 GLN A CA 1
ATOM 5329 C C . GLN A 1 668 ? 24.724 -15.971 -24.043 1.00 63.28 668 GLN A C 1
ATOM 5331 O O . GLN A 1 668 ? 24.128 -15.006 -24.518 1.00 63.28 668 GLN A O 1
ATOM 5336 N N . LEU A 1 669 ? 24.668 -17.189 -24.595 1.00 70.00 669 LEU A N 1
ATOM 5337 C CA . LEU A 1 669 ? 23.927 -17.473 -25.826 1.00 70.00 669 LEU A CA 1
ATOM 5338 C C . LEU A 1 669 ? 22.410 -17.343 -25.620 1.00 70.00 669 LEU A C 1
ATOM 5340 O O . LEU A 1 669 ? 21.740 -16.680 -26.412 1.00 70.00 669 LEU A O 1
ATOM 5344 N N . GLU A 1 670 ? 21.879 -17.891 -24.524 1.00 76.06 670 GLU A N 1
ATOM 5345 C CA . GLU A 1 670 ? 20.460 -17.746 -24.163 1.00 76.06 670 GLU A CA 1
ATOM 5346 C C . GLU A 1 670 ? 20.067 -16.282 -23.957 1.00 76.06 670 GLU A C 1
ATOM 5348 O O . GLU A 1 670 ? 19.045 -15.830 -24.471 1.00 76.06 670 GLU A O 1
ATOM 5353 N N . LEU A 1 671 ? 20.908 -15.505 -23.270 1.00 78.69 671 LEU A N 1
ATOM 5354 C CA . LEU A 1 671 ? 20.664 -14.080 -23.064 1.00 78.69 671 LEU A CA 1
ATOM 5355 C C . LEU A 1 671 ? 20.694 -13.294 -24.385 1.00 78.69 671 LEU A C 1
ATOM 5357 O O . LEU A 1 671 ? 19.916 -12.354 -24.567 1.00 78.69 671 LEU A O 1
ATOM 5361 N N . VAL A 1 672 ? 21.586 -13.653 -25.312 1.00 78.25 672 VAL A N 1
ATOM 5362 C CA . VAL A 1 672 ? 21.643 -13.043 -26.648 1.00 78.25 672 VAL A CA 1
ATOM 5363 C C . VAL A 1 672 ? 20.379 -13.365 -27.446 1.00 78.25 672 VAL A C 1
ATOM 5365 O O . VAL A 1 672 ? 19.825 -12.458 -28.067 1.00 78.25 672 VAL A O 1
ATOM 5368 N N . ASN A 1 673 ? 19.891 -14.605 -27.396 1.00 81.56 673 ASN A N 1
ATOM 5369 C CA . ASN A 1 673 ? 18.642 -15.001 -28.054 1.00 81.56 673 ASN A CA 1
ATOM 5370 C C . ASN A 1 673 ? 17.435 -14.287 -27.434 1.00 81.56 673 ASN A C 1
ATOM 5372 O O . ASN A 1 673 ? 16.654 -13.660 -28.149 1.00 81.56 673 ASN A O 1
ATOM 5376 N N . TYR A 1 674 ? 17.360 -14.243 -26.103 1.00 85.50 674 TYR A N 1
ATOM 5377 C CA . TYR A 1 674 ? 16.322 -13.512 -25.381 1.00 85.50 674 TYR A CA 1
ATOM 5378 C C . TYR A 1 674 ? 16.280 -12.026 -25.755 1.00 85.50 674 TYR A C 1
ATOM 5380 O O . TYR A 1 674 ? 15.210 -11.455 -25.948 1.00 85.50 674 TYR A O 1
ATOM 5388 N N . ARG A 1 675 ? 17.438 -11.371 -25.900 1.00 82.19 675 ARG A N 1
ATOM 5389 C CA . ARG A 1 675 ? 17.496 -9.960 -26.325 1.00 82.19 675 ARG A CA 1
ATOM 5390 C C . ARG A 1 675 ? 16.985 -9.735 -27.747 1.00 82.19 675 ARG A C 1
ATOM 5392 O O . ARG A 1 675 ? 16.570 -8.621 -28.050 1.00 82.19 675 ARG A O 1
ATOM 5399 N N . LYS A 1 676 ? 17.060 -10.748 -28.615 1.00 79.56 676 LYS A N 1
ATOM 5400 C CA . LYS A 1 676 ? 16.624 -10.655 -30.013 1.00 79.56 676 LYS A CA 1
ATOM 5401 C C . LYS A 1 676 ? 15.126 -10.893 -30.163 1.00 79.56 676 LYS A C 1
ATOM 5403 O O . LYS A 1 676 ? 14.476 -10.132 -30.871 1.00 79.56 676 LYS A O 1
ATOM 5408 N N . SER A 1 677 ? 14.598 -11.934 -29.525 1.00 80.88 677 SER A N 1
ATOM 5409 C CA . SER A 1 677 ? 13.229 -12.415 -29.768 1.00 80.88 677 SER A CA 1
ATOM 5410 C C . SER A 1 677 ? 12.421 -12.718 -28.506 1.00 80.88 677 SER A C 1
ATOM 5412 O O . SER A 1 677 ? 11.261 -13.097 -28.614 1.00 80.88 677 SER A O 1
ATOM 5414 N N . GLY A 1 678 ? 12.991 -12.529 -27.315 1.00 86.25 678 GLY A N 1
ATOM 5415 C CA . GLY A 1 678 ? 12.383 -12.972 -26.061 1.00 86.25 678 GLY A CA 1
ATOM 5416 C C . GLY A 1 678 ? 12.495 -14.490 -25.875 1.00 86.25 678 GLY A C 1
ATOM 5417 O O . GLY A 1 678 ? 13.286 -15.132 -26.570 1.00 86.25 678 GLY A O 1
ATOM 5418 N N . PRO A 1 679 ? 11.755 -15.069 -24.913 1.00 88.12 679 PRO A N 1
ATOM 5419 C CA . PRO A 1 679 ? 11.679 -16.518 -24.744 1.00 88.12 679 PRO A CA 1
ATOM 5420 C C . PRO A 1 679 ? 11.076 -17.215 -25.967 1.00 88.12 679 PRO A C 1
ATOM 5422 O O . PRO A 1 679 ? 10.202 -16.666 -26.641 1.00 88.12 679 PRO A O 1
ATOM 5425 N N . ASP A 1 680 ? 11.492 -18.456 -26.211 1.00 84.06 680 ASP A N 1
ATOM 5426 C CA . ASP A 1 680 ? 10.953 -19.259 -27.307 1.00 84.06 680 ASP A CA 1
ATOM 5427 C C . ASP A 1 680 ? 9.441 -19.478 -27.145 1.00 84.06 680 ASP A C 1
ATOM 5429 O O . ASP A 1 680 ? 8.955 -19.901 -26.095 1.00 84.06 680 ASP A O 1
ATOM 5433 N N . GLY A 1 681 ? 8.689 -19.185 -28.209 1.00 84.12 681 GLY A N 1
ATOM 5434 C CA . GLY A 1 681 ? 7.228 -19.286 -28.222 1.00 84.12 681 GLY A CA 1
ATOM 5435 C C . GLY A 1 681 ? 6.487 -18.079 -27.636 1.00 84.12 681 GLY A C 1
ATOM 5436 O O . GLY A 1 681 ? 5.259 -18.137 -27.537 1.00 84.12 681 GLY A O 1
ATOM 5437 N N . ALA A 1 682 ? 7.191 -16.999 -27.275 1.00 91.00 682 ALA A N 1
ATOM 5438 C CA . ALA A 1 682 ? 6.563 -15.763 -26.819 1.00 91.00 682 ALA A CA 1
ATOM 5439 C C . ALA A 1 682 ? 5.782 -15.054 -27.941 1.00 91.00 682 ALA A C 1
ATOM 5441 O O . ALA A 1 682 ? 6.199 -15.027 -29.101 1.00 91.00 682 ALA A O 1
ATOM 5442 N N . ILE A 1 683 ? 4.650 -14.444 -27.583 1.00 94.06 683 ILE A N 1
ATOM 5443 C CA . ILE A 1 683 ? 3.783 -13.724 -28.527 1.00 94.06 683 ILE A CA 1
ATOM 5444 C C . ILE A 1 683 ? 4.182 -12.248 -28.553 1.00 94.06 683 ILE A C 1
ATOM 5446 O O . ILE A 1 683 ? 4.183 -11.582 -27.515 1.00 94.06 683 ILE A O 1
ATOM 5450 N N . ASN A 1 684 ? 4.473 -11.717 -29.738 1.00 93.25 684 ASN A N 1
ATOM 5451 C CA . ASN A 1 684 ? 4.728 -10.291 -29.929 1.00 93.25 684 ASN A CA 1
ATOM 5452 C C . ASN A 1 684 ? 3.408 -9.524 -29.954 1.00 93.25 684 ASN A C 1
ATOM 5454 O O . ASN A 1 684 ? 2.539 -9.815 -30.773 1.00 93.25 684 ASN A O 1
ATOM 5458 N N . VAL A 1 685 ? 3.259 -8.538 -29.070 1.00 94.31 685 VAL A N 1
ATOM 5459 C CA . VAL A 1 685 ? 2.036 -7.740 -28.974 1.00 94.31 685 VAL A CA 1
ATOM 5460 C C . VAL A 1 685 ? 2.318 -6.250 -28.878 1.00 94.31 685 VAL A C 1
ATOM 5462 O O . VAL A 1 685 ? 3.226 -5.787 -28.177 1.00 94.31 685 VAL A O 1
ATOM 5465 N N . SER A 1 686 ? 1.447 -5.468 -29.506 1.00 93.69 686 SER A N 1
ATOM 5466 C CA . SER A 1 686 ? 1.392 -4.027 -29.306 1.00 93.69 686 SER A CA 1
ATOM 5467 C C . SER A 1 686 ? -0.041 -3.589 -29.062 1.00 93.69 686 SER A C 1
ATOM 5469 O O . SER A 1 686 ? -0.912 -3.671 -29.923 1.00 93.69 686 SER A O 1
ATOM 5471 N N . VAL A 1 687 ? -0.280 -3.044 -27.868 1.00 91.94 687 VAL A N 1
ATOM 5472 C CA . VAL A 1 687 ? -1.568 -2.425 -27.524 1.00 91.94 687 VAL A CA 1
ATOM 5473 C C . VAL A 1 687 ? -1.833 -1.190 -28.395 1.00 91.94 687 VAL A C 1
ATOM 5475 O O . VAL A 1 687 ? -2.986 -0.861 -28.666 1.00 91.94 687 VAL A O 1
ATOM 5478 N N . LYS A 1 688 ? -0.777 -0.513 -28.864 1.00 91.62 688 LYS A N 1
ATOM 5479 C CA . LYS A 1 688 ? -0.889 0.700 -29.677 1.00 91.62 688 LYS A CA 1
ATOM 5480 C C . LYS A 1 688 ? -1.308 0.387 -31.112 1.00 91.62 688 LYS A C 1
ATOM 5482 O O . LYS A 1 688 ? -2.203 1.052 -31.623 1.00 91.62 688 LYS A O 1
ATOM 5487 N N . THR A 1 689 ? -0.679 -0.601 -31.752 1.00 91.31 689 THR A N 1
ATOM 5488 C CA . THR A 1 689 ? -0.996 -0.989 -33.141 1.00 91.31 689 THR A CA 1
ATOM 5489 C C . THR A 1 689 ? -2.056 -2.087 -33.234 1.00 91.31 689 THR A C 1
ATOM 5491 O O . THR A 1 689 ? -2.513 -2.382 -34.332 1.00 91.31 689 THR A O 1
ATOM 5494 N N . GLN A 1 690 ? -2.469 -2.668 -32.099 1.00 91.81 690 GLN A N 1
ATOM 5495 C CA . GLN A 1 690 ? -3.353 -3.842 -31.995 1.00 91.81 690 GLN A CA 1
ATOM 5496 C C . GLN A 1 690 ? -2.770 -5.130 -32.608 1.00 91.81 690 GLN A C 1
ATOM 5498 O O . GLN A 1 690 ? -3.473 -6.131 -32.754 1.00 91.81 690 GLN A O 1
ATOM 5503 N N . GLU A 1 691 ? -1.474 -5.137 -32.917 1.00 93.06 691 GLU A N 1
ATOM 5504 C CA . GLU A 1 691 ? -0.754 -6.307 -33.413 1.00 93.06 691 GLU A CA 1
ATOM 5505 C C . GLU A 1 691 ? -0.656 -7.397 -32.332 1.00 93.06 691 GLU A C 1
ATOM 5507 O O . GLU A 1 691 ? -0.442 -7.098 -31.154 1.00 93.06 691 GLU A O 1
ATOM 5512 N N . GLY A 1 692 ? -0.861 -8.660 -32.722 1.00 92.38 692 GLY A N 1
ATOM 5513 C CA . GLY A 1 692 ? -0.756 -9.836 -31.844 1.00 92.38 692 GLY A CA 1
ATOM 5514 C C . GLY A 1 692 ? -1.857 -9.991 -30.784 1.00 92.38 692 GLY A C 1
ATOM 5515 O O . GLY A 1 692 ? -1.939 -11.022 -30.121 1.00 92.38 692 GLY A O 1
ATOM 5516 N N . ILE A 1 693 ? -2.753 -9.010 -30.626 1.00 93.81 693 ILE A N 1
ATOM 5517 C CA . ILE A 1 693 ? -3.776 -9.013 -29.566 1.00 93.81 693 ILE A CA 1
ATOM 5518 C C . ILE A 1 693 ? -4.814 -10.133 -29.740 1.00 93.81 693 ILE A C 1
ATOM 5520 O O . ILE A 1 693 ? -5.264 -10.704 -28.746 1.00 93.81 693 ILE A O 1
ATOM 5524 N N . GLN A 1 694 ? -5.206 -10.458 -30.974 1.00 93.00 694 GLN A N 1
ATOM 5525 C CA . GLN A 1 694 ? -6.177 -11.533 -31.223 1.00 93.00 694 GLN A CA 1
ATOM 5526 C C . GLN A 1 694 ? -5.588 -12.914 -30.912 1.00 93.00 694 GLN A C 1
ATOM 5528 O O . GLN A 1 694 ? -6.226 -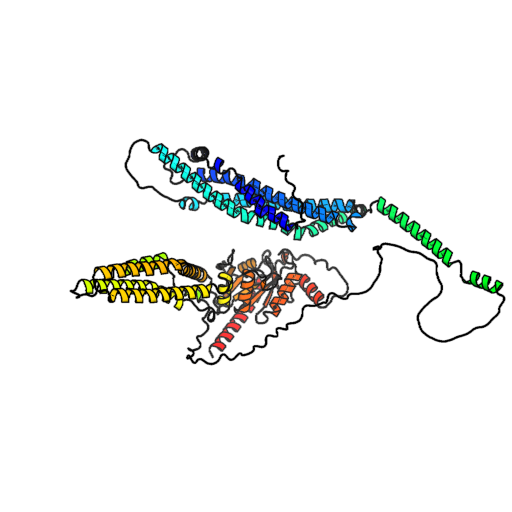13.702 -30.215 1.00 93.00 694 GLN A O 1
ATOM 5533 N N . GLU A 1 695 ? -4.346 -13.171 -31.339 1.00 94.81 695 GLU A N 1
ATOM 5534 C CA . GLU A 1 695 ? -3.626 -14.402 -30.987 1.00 94.81 695 GLU A CA 1
ATOM 5535 C C . GLU A 1 695 ? -3.455 -14.519 -29.467 1.00 94.81 695 GLU A C 1
ATOM 5537 O O . GLU A 1 695 ? -3.732 -15.570 -28.886 1.00 94.81 695 GLU A O 1
ATOM 5542 N N . LEU A 1 696 ? -3.085 -13.419 -28.798 1.00 94.69 696 LEU A N 1
ATOM 5543 C CA . LEU A 1 696 ? -2.973 -13.378 -27.343 1.00 94.69 696 LEU A CA 1
ATOM 5544 C C . LEU A 1 696 ? -4.290 -13.769 -26.657 1.00 94.69 696 LEU A C 1
ATOM 5546 O O . LEU A 1 696 ? -4.276 -14.581 -25.735 1.00 94.69 696 LEU A O 1
ATOM 5550 N N . LYS A 1 697 ? -5.430 -13.219 -27.096 1.00 92.94 697 LYS A N 1
ATOM 5551 C CA . LYS A 1 697 ? -6.748 -13.545 -26.522 1.00 92.94 697 LYS A CA 1
ATOM 5552 C C . LYS A 1 697 ? -7.084 -15.027 -26.667 1.00 92.94 697 LYS A C 1
ATOM 5554 O O . LYS A 1 697 ? -7.572 -15.626 -25.709 1.00 92.94 697 LYS A O 1
ATOM 5559 N N . GLN A 1 698 ? -6.795 -15.617 -27.825 1.00 92.94 698 GLN A N 1
ATOM 5560 C CA . GLN A 1 698 ? -7.017 -17.041 -28.065 1.00 92.94 698 GLN A CA 1
ATOM 5561 C C . GLN A 1 698 ? -6.150 -17.913 -27.142 1.00 92.94 698 GLN A C 1
ATOM 5563 O O . GLN A 1 698 ? -6.673 -18.777 -26.441 1.00 92.94 698 GLN A O 1
ATOM 5568 N N . ARG A 1 699 ? -4.845 -17.635 -27.060 1.00 94.00 699 ARG A N 1
ATOM 5569 C CA . ARG A 1 699 ? -3.901 -18.391 -26.216 1.00 94.00 699 ARG A CA 1
ATOM 5570 C C . ARG A 1 699 ? -4.206 -18.250 -24.727 1.00 94.00 699 ARG A C 1
ATOM 5572 O O . ARG A 1 699 ? -4.125 -19.222 -23.983 1.00 94.00 699 ARG A O 1
ATOM 5579 N N . VAL A 1 700 ? -4.600 -17.054 -24.286 1.00 94.12 700 VAL A N 1
ATOM 5580 C CA . VAL A 1 700 ? -5.070 -16.811 -22.914 1.00 94.12 700 VAL A CA 1
ATOM 5581 C C . VAL A 1 700 ? -6.320 -17.636 -22.612 1.00 94.12 700 VAL A C 1
ATOM 5583 O O . VAL A 1 700 ? -6.432 -18.187 -21.518 1.00 94.12 700 VAL A O 1
ATOM 5586 N N . HIS A 1 701 ? -7.248 -17.752 -23.563 1.00 90.94 701 HIS A N 1
ATOM 5587 C CA . HIS A 1 701 ? -8.446 -18.568 -23.385 1.00 90.94 701 HIS A CA 1
ATOM 5588 C C . HIS A 1 701 ? -8.109 -20.056 -23.228 1.00 90.94 701 HIS A C 1
ATOM 5590 O O . HIS A 1 701 ? -8.582 -20.693 -22.288 1.00 90.94 701 HIS A O 1
ATOM 5596 N N . GLU A 1 702 ? -7.245 -20.596 -24.090 1.00 92.50 702 GLU A N 1
ATOM 5597 C CA . GLU A 1 702 ? -6.756 -21.978 -23.991 1.00 92.50 702 GLU A CA 1
ATOM 5598 C C . GLU A 1 702 ? -6.074 -22.235 -22.637 1.00 92.50 702 GLU A C 1
ATOM 5600 O O . GLU A 1 702 ? -6.401 -23.203 -21.944 1.00 92.50 702 GLU A O 1
ATOM 5605 N N . LEU A 1 703 ? -5.201 -21.319 -22.206 1.00 93.50 703 LEU A N 1
ATOM 5606 C CA . LEU A 1 703 ? -4.506 -21.380 -20.918 1.00 93.50 703 LEU A CA 1
ATOM 5607 C C . LEU A 1 703 ? -5.482 -21.401 -19.730 1.00 93.50 703 LEU A C 1
ATOM 5609 O O . LEU A 1 703 ? -5.316 -22.182 -18.792 1.00 93.50 703 LEU A O 1
ATOM 5613 N N . LEU A 1 704 ? -6.510 -20.553 -19.766 1.00 92.00 704 LEU A N 1
ATOM 5614 C CA . LEU A 1 704 ? -7.513 -20.451 -18.708 1.00 92.00 704 LEU A CA 1
ATOM 5615 C C . LEU A 1 704 ? -8.443 -21.669 -18.655 1.00 92.00 704 LEU A C 1
ATOM 5617 O O . LEU A 1 704 ? -8.804 -22.092 -17.558 1.00 92.00 704 LEU A O 1
ATOM 5621 N N . ASN A 1 705 ? -8.776 -22.277 -19.795 1.00 91.06 705 ASN A N 1
ATOM 5622 C CA . ASN A 1 705 ? -9.538 -23.531 -19.842 1.00 91.06 705 ASN A CA 1
ATOM 5623 C C . ASN A 1 705 ? -8.736 -24.701 -19.245 1.00 91.06 705 ASN A C 1
ATOM 5625 O O . ASN A 1 705 ? -9.272 -25.506 -18.474 1.00 91.06 705 ASN A O 1
ATOM 5629 N N . LEU A 1 706 ? -7.435 -24.774 -19.546 1.00 91.12 706 LEU A N 1
ATOM 5630 C CA . LEU A 1 706 ? -6.531 -25.746 -18.923 1.00 91.12 706 LEU A CA 1
ATOM 5631 C C . LEU A 1 706 ? -6.448 -25.528 -17.409 1.00 91.12 706 LEU A C 1
ATOM 5633 O O . LEU A 1 706 ? -6.537 -26.484 -16.636 1.00 91.12 706 LEU A O 1
ATOM 5637 N N . GLN A 1 707 ? -6.347 -24.269 -16.977 1.00 90.44 707 GLN A N 1
ATOM 5638 C CA . GLN A 1 707 ? -6.326 -23.931 -15.558 1.00 90.44 707 GLN A CA 1
ATOM 5639 C C . GLN A 1 707 ? -7.646 -24.276 -14.859 1.00 90.44 707 GLN A C 1
ATOM 5641 O O . GLN A 1 707 ? -7.622 -24.808 -13.753 1.00 90.44 707 GLN A O 1
ATOM 5646 N N . MET A 1 708 ? -8.791 -24.036 -15.504 1.00 88.94 708 MET A N 1
ATOM 5647 C CA . MET A 1 708 ? -10.104 -24.431 -14.988 1.00 88.94 708 MET A CA 1
ATOM 5648 C C . MET A 1 708 ? -10.172 -25.939 -14.756 1.00 88.94 708 MET A C 1
ATOM 5650 O O . MET A 1 708 ? -10.510 -26.378 -13.661 1.00 88.94 708 MET A O 1
ATOM 5654 N N . THR A 1 709 ? -9.750 -26.725 -15.748 1.00 88.50 709 THR A N 1
ATOM 5655 C CA . THR A 1 709 ? -9.703 -28.192 -15.651 1.00 88.50 709 THR A CA 1
ATOM 5656 C C . THR A 1 709 ? -8.822 -28.638 -14.483 1.00 88.50 709 THR A C 1
ATOM 5658 O O . THR A 1 709 ? -9.207 -29.506 -13.699 1.00 88.50 709 THR A O 1
ATOM 5661 N N . LYS A 1 710 ? -7.656 -28.004 -14.312 1.00 87.12 710 LYS A N 1
ATOM 5662 C CA . LYS A 1 710 ? -6.734 -28.280 -13.204 1.00 87.12 710 LYS A CA 1
ATOM 5663 C C . LYS A 1 710 ? -7.349 -27.974 -11.834 1.00 87.12 710 LYS A C 1
ATOM 5665 O O . LYS A 1 710 ? -7.171 -28.763 -10.903 1.00 87.12 710 LYS A O 1
ATOM 5670 N N . ILE A 1 711 ? -8.084 -26.868 -11.709 1.00 85.38 711 ILE A N 1
ATOM 5671 C CA . ILE A 1 711 ? -8.796 -26.501 -10.475 1.00 85.38 711 ILE A CA 1
ATOM 5672 C C . ILE A 1 711 ? -9.872 -27.549 -10.165 1.00 85.38 711 ILE A C 1
ATOM 5674 O O . ILE A 1 711 ? -9.869 -28.101 -9.068 1.00 85.38 711 ILE A O 1
ATOM 5678 N N . THR A 1 712 ? -10.715 -27.913 -11.137 1.00 84.19 712 THR A N 1
ATOM 5679 C CA . THR A 1 712 ? -11.786 -28.909 -10.950 1.00 84.19 712 THR A CA 1
ATOM 5680 C C . THR A 1 712 ? -11.251 -30.277 -10.513 1.00 84.19 712 THR A C 1
ATOM 5682 O O . THR A 1 712 ? -11.802 -30.892 -9.601 1.00 84.19 712 THR A O 1
ATOM 5685 N N . VAL A 1 713 ? -10.151 -30.752 -11.109 1.00 83.06 713 VAL A N 1
ATOM 5686 C CA . VAL A 1 713 ? -9.513 -32.024 -10.715 1.00 83.06 713 VAL A CA 1
ATOM 5687 C C . VAL A 1 713 ? -8.977 -31.964 -9.283 1.00 83.06 713 VAL A C 1
ATOM 5689 O O . VAL A 1 713 ? -9.120 -32.925 -8.529 1.00 83.06 713 VAL A O 1
ATOM 5692 N N . THR A 1 714 ? -8.381 -30.836 -8.892 1.00 75.81 714 THR A N 1
ATOM 5693 C CA . THR A 1 714 ? -7.832 -30.657 -7.541 1.00 75.81 714 THR A CA 1
ATOM 5694 C C . THR A 1 714 ? -8.943 -30.632 -6.491 1.00 75.81 714 THR A C 1
ATOM 5696 O O . THR A 1 714 ? -8.811 -31.296 -5.465 1.00 75.81 714 THR A O 1
ATOM 5699 N N . SER A 1 715 ? -10.056 -29.945 -6.766 1.00 70.19 715 SER A N 1
ATOM 5700 C CA . SER A 1 715 ? -11.224 -29.912 -5.875 1.00 70.19 715 SER A CA 1
ATOM 5701 C C . SER A 1 715 ? -11.838 -31.304 -5.681 1.00 70.19 715 SER A C 1
ATOM 5703 O O . SER A 1 715 ? -12.064 -31.720 -4.548 1.00 70.19 715 SER A O 1
ATOM 5705 N N . ASN A 1 716 ? -12.001 -32.081 -6.759 1.00 68.56 716 ASN A N 1
ATOM 5706 C CA . ASN A 1 716 ? -12.569 -33.436 -6.692 1.00 68.56 716 ASN A CA 1
ATOM 5707 C C . ASN A 1 716 ? -11.692 -34.438 -5.917 1.00 68.56 716 ASN A C 1
ATOM 5709 O O . ASN A 1 716 ? -12.203 -35.418 -5.377 1.00 68.56 716 ASN A O 1
ATOM 5713 N N . ASN A 1 717 ? -10.377 -34.211 -5.866 1.00 60.47 717 ASN A N 1
ATOM 5714 C CA . ASN A 1 717 ? -9.446 -35.038 -5.094 1.00 60.47 717 ASN A CA 1
ATOM 5715 C C . ASN A 1 717 ? -9.365 -34.639 -3.611 1.00 60.47 717 ASN A C 1
ATOM 5717 O O . ASN A 1 717 ? -8.865 -35.429 -2.822 1.00 60.47 717 ASN A O 1
ATOM 5721 N N . GLN A 1 718 ? -9.823 -33.441 -3.229 1.00 54.72 718 GLN A N 1
ATOM 5722 C CA . GLN A 1 718 ? -9.886 -32.993 -1.827 1.00 54.72 718 GLN A CA 1
ATOM 5723 C C . GLN A 1 718 ? -11.210 -33.357 -1.130 1.00 54.72 718 GLN A C 1
ATOM 5725 O O . GLN A 1 718 ? -11.293 -33.281 0.096 1.00 54.72 718 GLN A O 1
ATOM 5730 N N . GLU A 1 719 ? -12.250 -33.715 -1.891 1.00 44.31 719 GLU A N 1
ATOM 5731 C CA . GLU A 1 719 ? -13.544 -34.184 -1.367 1.00 44.31 719 GLU A CA 1
ATOM 5732 C C . GLU A 1 719 ? -13.615 -35.706 -1.140 1.00 44.31 719 GLU A C 1
ATOM 5734 O O . GLU A 1 719 ? -14.558 -36.177 -0.500 1.00 44.31 719 GLU A O 1
ATOM 5739 N N . LYS A 1 720 ? -12.626 -36.464 -1.628 1.00 35.72 720 LYS A N 1
ATOM 5740 C CA . LYS A 1 720 ? -12.411 -37.886 -1.315 1.00 35.72 720 LYS A CA 1
ATOM 5741 C C . LYS A 1 720 ? -11.395 -38.032 -0.194 1.00 35.72 720 LYS A C 1
ATOM 5743 O O . LYS A 1 720 ? -11.581 -38.964 0.618 1.00 35.72 720 LYS A O 1
#

Sequence (720 aa):
MEMFFQQQEPVIRRPGGDRIYNVFDNQLPAALRKLPFDRHLSLQNVRKVVSEADGYQPHLIAPEQGYRRLIEGALGYFRGPAEASVDAVNFVLKELVRKSIAETKELKRFPTFQAELAAAANEALERFREESKKTNLRLVDMESSYLTVDFFRRLPQEVEKSGTPAVSNIDRYAEGHFRRIASNVSSYIGLVADTLRITIPKAVVYCQVRQAKQSLLNHFYTQIGKKEVHSGKQLSQMLDEDPALMERRQQCAKRLELYKAARDEIDSVSWYEFTAFINKIRGKDMKAPSSLFLKGHVFPSSIFLLTNPKRTPNVKTHPILYLCKAIQTSSYEISNGSYHPTVQHSTEKNTMEKPYRKIESIGAFQKLPIVMPSIDILGSALRKARKVSPTKGIANIAKREKNKGAKQLDALMKEIAVPLRTYVENFPNKTYLHPYERSLIELTLGDGYYEMVLRKVDGLRKRVVSIGKEHASHCAKSSSKREAEERLSEGLKKIEEIFAQERKVVDDLLDIAKTLRAMPVINLETPTLCLVGAPNVGKSSLVHVLSTGKPEVCNYPFTTRGILMGHIILNFQKFQVTDTPGLLRRHDEDRNNLEKLTLAVLSHLPTAVLYVHDLSGECGTSPSDQFSIYQELRERFTGHLWLDVVSKCDLLKTSPVVYATDEPHPSQLELVNYRKSGPDGAINVSVKTQEGIQELKQRVHELLNLQMTKITVTSNNQEK

InterPro domains:
  IPR000375 Dynamin stalk domain [PF01031] (16-149)
  IPR003130 Dynamin GTPase effector [PF02212] (175-269)
  IPR003130 Dynamin GTPase effector [SM00302] (173-269)
  IPR006073 GTP binding domain [PR00326] (529-549)
  IPR006073 GTP binding domain [PR00326] (550-568)
  IPR006073 GTP binding domain [PR00326] (577-592)
  IPR010674 Nucleolar GTP-binding protein 1, Rossman-fold domain [PF06858] (594-650)
  IPR020850 GTPase effector domain [PS51388] (178-274)
  IPR027417 P-loop containing nucleoside triphosphate hydrolase [G3DSA:3.40.50.300] (520-719)
  IPR027417 P-loop containing nucleoside triphosphate hydrolase [SSF52540] (527-704)
  IPR030389 FeoB-type guanine nucleotide-binding (G) domain [PF02421] (528-585)
  IPR041623 NOG1, N-terminal helical domain [PF17835] (365-522)

Radius of gyration: 41.29 Å; chains: 1; bounding box: 141×86×94 Å

pLDDT: mean 77.04, std 22.28, range [22.06, 97.62]

Foldseek 3Di:
DDDPDDDDDPDPPDDLVVQLVCLLVPVLVVLLVPQPLCVLLPLVNLCVQLCVQQNPDLPPLFSLRSLLVSLVVLLVSSLVSLLVSLVSSLVSQLVVQVVVLVPDPVNLFQVLLSVVLSVLLNVQLVVLSVQLSVVLVVLSVVLSVPSDPVVSVPLDPDDDDDDDDDPDCPVVSVSVVSVSSSVVSVVSSVVSSVVSSPVSSVSSCVSRVVCSVPCSVVSSCVVLVVVCVVDVVVNVNSSDTDPVVVVVVVVVVVVVVVVVVVVVVVVVPDVVVVVVVVVVVVDDDDDDDDDDDDDDDDDDDDDDDDDDDDDDDDDDDDDDDDDDDDDDDDDDDDDDPDDDDDDDDDDDDDDDDDDDDAQDDFDLLQQQDQFDQLVCLQVVLLVQLVPDAADPPDPDLLQRLLRSLLSSLLSSLCSNLVSLVVNLVSRDDLVRYFLLVVLLCCLQVNPPRLVVLSVVSVVLSVVSNVLSNVLSVQSNPDDGNVSNVVSSVVSSVVSVVSSVVCSVSSVVSNVVSVQSSLFDTDDQLAEEEEEEFAAPLCLVVLLCLLAPDAWDFGDRNLDPGGKTKGWHQDPNGIHIYTYAHYDFDDDPVPDHSRNSSSVSCLVRGLYAYEYGAELLCVRVDHLVRRVVVVVVCCVVRVVHHYAYAYEPVVSPDDDDDDDDDDDDDPVVVVSNVCSNPRDPRYFYAYSVVRPRSVVVSVVVVVRSVVSSVVSVVVVVVVVD

Organism: NCBI:txid92480